Protein AF-0000000078832243 (afdb_homodimer)

Foldseek 3Di:
DDFQLLLLQLLVQCCVVPVQAQEEEEAVCDPPQNAPLNSGHQHDRYDYDPPDLLVQLVVLQVCQQVPHAYETEDNAVLRCVVNLVSVLCQLCVCVVVVNPGWRLYEYEHEEADQPLPWFRHHAHCLLVNLVRHREWEFFAAANQLSSQASNQSSNDRGYYYYYYHPNRRRPHGPDDQFLQDPDPVVSCVQAPADPDDCPVPHHRRRPGGDHHHDDAQDKDFPFFFAAEEEEEEYPCQVLLVVLQVVCVVVVHTYTYMYQRTLVPTNLVVVQVRCLRNLEYEYFDAHEDPSDSVVVNQVVCCVPPVVSHQDRYYYAYFHPDSIQHSDPVRNPNGGDDSVNSNVVSVCRSPDGD/DDFQLLLLQLLVQCCVVPVQAQAEEEAQCDPPQNAPLNSGHQHDRYDYDPPDLLVQLVVLQVCQQVPHAYETEDNAVLRCVVNLVSVLCQLCVCVVVVNPGWRLYEYEHEEADQPLPWFRHHAHCLLVNLVRHREWEFFAAANQLSSQASNQSSNDRGYYYYYYHPNRRRPHGPDDQFLQDPDPVVSCVQAPADPDDCPVPHHRRRPGGDHHHDDAQDKDFPFFFQAEEEEEEHPCQVLLVVLQVVCVVVVHTYTYMYQRTLVPTNLVVVQVRCLRNLEYEYFDAHEDPSDSVVVNLVVCCVPPVVSHQDRYYYAYFHPDSIQHSDPVRNPNGGDGSVNSNVVSVCRSPDGD

Structure (mmCIF, N/CA/C/O backbone):
data_AF-0000000078832243-model_v1
#
loop_
_entity.id
_entity.type
_entity.pdbx_description
1 polymer '2-oxoisovalerate dehydrogenase complex, E1 component, beta subunit'
#
loop_
_atom_site.group_PDB
_atom_site.id
_atom_site.type_symbol
_atom_site.label_atom_id
_atom_site.label_alt_id
_atom_site.label_comp_id
_atom_site.label_asym_id
_atom_site.label_entity_id
_atom_site.label_seq_id
_atom_site.pdbx_PDB_ins_code
_atom_site.Cartn_x
_atom_site.Cartn_y
_atom_site.Cartn_z
_atom_site.occupancy
_atom_site.B_iso_or_equiv
_atom_site.auth_seq_id
_atom_site.auth_comp_id
_atom_site.auth_asym_id
_atom_site.auth_atom_id
_atom_site.pdbx_PDB_model_num
ATOM 1 N N . MET A 1 1 ? -3.203 35.406 8.969 1 92.25 1 MET A N 1
ATOM 2 C CA . MET A 1 1 ? -3.088 34.031 9.414 1 92.25 1 MET A CA 1
ATOM 3 C C . MET A 1 1 ? -1.92 33.312 8.727 1 92.25 1 MET A C 1
ATOM 5 O O . MET A 1 1 ? -1.604 33.625 7.57 1 92.25 1 MET A O 1
ATOM 9 N N . ALA A 1 2 ? -1.323 32.5 9.477 1 95.25 2 ALA A N 1
ATOM 10 C CA . ALA A 1 2 ? -0.19 31.766 8.938 1 95.25 2 ALA A CA 1
ATOM 11 C C . ALA A 1 2 ? -0.637 30.812 7.824 1 95.25 2 ALA A C 1
ATOM 13 O O . ALA A 1 2 ? -1.732 30.25 7.887 1 95.25 2 ALA A O 1
ATOM 14 N N . ASN A 1 3 ? 0.161 30.703 6.789 1 96.19 3 ASN A N 1
ATOM 15 C CA . ASN A 1 3 ? -0.017 29.562 5.895 1 96.19 3 ASN A CA 1
ATOM 16 C C . ASN A 1 3 ? 0.632 28.297 6.457 1 96.19 3 ASN A C 1
ATOM 18 O O . ASN A 1 3 ? 1.236 28.328 7.531 1 96.19 3 ASN A O 1
ATOM 22 N N . MET A 1 4 ? 0.481 27.203 5.828 1 97.5 4 MET A N 1
ATOM 23 C CA . MET A 1 4 ? 0.929 25.938 6.391 1 97.5 4 MET A CA 1
ATOM 24 C C . MET A 1 4 ? 2.449 25.891 6.484 1 97.5 4 MET A C 1
ATOM 26 O O . MET A 1 4 ? 3 25.344 7.441 1 97.5 4 MET A O 1
ATOM 30 N N . ALA A 1 5 ? 3.176 26.422 5.473 1 97.44 5 ALA A N 1
ATOM 31 C CA . ALA A 1 5 ? 4.633 26.438 5.523 1 97.44 5 ALA A CA 1
ATOM 32 C C . ALA A 1 5 ? 5.125 27.234 6.73 1 97.44 5 ALA A C 1
ATOM 34 O O . ALA A 1 5 ? 6.051 26.812 7.426 1 97.44 5 ALA A O 1
ATOM 35 N N . GLN A 1 6 ? 4.492 28.344 6.934 1 96.5 6 GLN A N 1
ATOM 36 C CA . GLN A 1 6 ? 4.832 29.172 8.094 1 96.5 6 GLN A CA 1
ATOM 37 C C . GLN A 1 6 ? 4.527 28.438 9.391 1 96.5 6 GLN A C 1
ATOM 39 O O . GLN A 1 6 ? 5.305 28.5 10.352 1 96.5 6 GLN A O 1
ATOM 44 N N . ALA A 1 7 ? 3.381 27.766 9.453 1 97.56 7 ALA A N 1
ATOM 45 C CA . ALA A 1 7 ? 2.99 27.016 10.633 1 97.56 7 ALA A CA 1
ATOM 46 C C . ALA A 1 7 ? 4.016 25.922 10.953 1 97.56 7 ALA A C 1
ATOM 48 O O . ALA A 1 7 ? 4.387 25.734 12.109 1 97.56 7 ALA A O 1
ATOM 49 N N . ILE A 1 8 ? 4.449 25.219 9.961 1 98.31 8 ILE A N 1
ATOM 50 C CA . ILE A 1 8 ? 5.461 24.172 10.109 1 98.31 8 ILE A CA 1
ATOM 51 C C . ILE A 1 8 ? 6.758 24.781 10.641 1 98.31 8 ILE A C 1
ATOM 53 O O . ILE A 1 8 ? 7.359 24.266 11.578 1 98.31 8 ILE A O 1
ATOM 57 N N . ARG A 1 9 ? 7.141 25.891 10.062 1 97.44 9 ARG A N 1
ATOM 58 C CA . ARG A 1 9 ? 8.352 26.594 10.484 1 97.44 9 ARG A CA 1
ATOM 59 C C . ARG A 1 9 ? 8.266 27 11.945 1 97.44 9 ARG A C 1
ATOM 61 O O . ARG A 1 9 ? 9.219 26.812 12.711 1 97.44 9 ARG A O 1
ATOM 68 N N . MET A 1 10 ? 7.188 27.562 12.281 1 97.19 10 MET A N 1
ATOM 69 C CA . MET A 1 10 ? 6.988 27.984 13.664 1 97.19 10 MET A CA 1
ATOM 70 C C . MET A 1 10 ? 6.996 26.797 14.609 1 97.19 10 MET A C 1
ATOM 72 O O . MET A 1 10 ? 7.527 26.891 15.719 1 97.19 10 MET A O 1
ATOM 76 N N . ALA A 1 11 ? 6.395 25.688 14.234 1 98.06 11 ALA A N 1
ATOM 77 C CA . ALA A 1 11 ? 6.41 24.484 15.055 1 98.06 11 ALA A CA 1
ATOM 78 C C . ALA A 1 11 ? 7.832 23.969 15.25 1 98.06 11 ALA A C 1
ATOM 80 O O . ALA A 1 11 ? 8.203 23.562 16.359 1 98.06 11 ALA A O 1
ATOM 81 N N . LEU A 1 12 ? 8.594 23.938 14.203 1 98.12 12 LEU A N 1
ATOM 82 C CA . LEU A 1 12 ? 9.984 23.484 14.281 1 98.12 12 LEU A CA 1
ATOM 83 C C . LEU A 1 12 ? 10.797 24.406 15.188 1 98.12 12 LEU A C 1
ATOM 85 O O . LEU A 1 12 ? 11.641 23.938 15.953 1 98.12 12 LEU A O 1
ATOM 89 N N . HIS A 1 13 ? 10.562 25.719 15.07 1 97.31 13 HIS A N 1
ATOM 90 C CA . HIS A 1 13 ? 11.227 26.656 15.969 1 97.31 13 HIS A CA 1
ATOM 91 C C . HIS A 1 13 ? 10.898 26.359 17.422 1 97.31 13 HIS A C 1
ATOM 93 O O . HIS A 1 13 ? 11.789 26.312 18.266 1 97.31 13 HIS A O 1
ATOM 99 N N . TYR A 1 14 ? 9.617 26.203 17.625 1 97.19 14 TYR A N 1
ATOM 100 C CA . TYR A 1 14 ? 9.211 25.828 18.969 1 97.19 14 TYR A CA 1
ATOM 101 C C . TYR A 1 14 ? 9.93 24.562 19.438 1 97.19 14 TYR A C 1
ATOM 103 O O . TYR A 1 14 ? 10.383 24.484 20.578 1 97.19 14 TYR A O 1
ATOM 111 N N . ALA A 1 15 ? 10.031 23.594 18.625 1 97.44 15 ALA A N 1
ATOM 112 C CA . ALA A 1 15 ? 10.625 22.312 18.953 1 97.44 15 ALA A CA 1
ATOM 113 C C . ALA A 1 15 ? 12.109 22.453 19.281 1 97.44 15 ALA A C 1
ATOM 115 O O . ALA A 1 15 ? 12.617 21.828 20.203 1 97.44 15 ALA A O 1
ATOM 116 N N . GLU A 1 16 ? 12.852 23.234 18.453 1 96.12 16 GLU A N 1
ATOM 117 C CA . GLU A 1 16 ? 14.266 23.453 18.75 1 96.12 16 GLU A CA 1
ATOM 118 C C . GLU A 1 16 ? 14.453 24.109 20.109 1 96.12 16 GLU A C 1
ATOM 120 O O . GLU A 1 16 ? 15.406 23.797 20.828 1 96.12 16 GLU A O 1
ATOM 125 N N . GLU A 1 17 ? 13.508 24.938 20.422 1 96.12 17 GLU A N 1
ATOM 126 C CA . GLU A 1 17 ? 13.648 25.719 21.656 1 96.12 17 GLU A CA 1
ATOM 127 C C . GLU A 1 17 ? 13.172 24.938 22.875 1 96.12 17 GLU A C 1
ATOM 129 O O . GLU A 1 17 ? 13.719 25.094 23.969 1 96.12 17 GLU A O 1
ATOM 134 N N . HIS A 1 18 ? 12.219 24.125 22.656 1 96.31 18 HIS A N 1
ATOM 135 C CA . HIS A 1 18 ? 11.531 23.656 23.859 1 96.31 18 HIS A CA 1
ATOM 136 C C . HIS A 1 18 ? 11.477 22.125 23.891 1 96.31 18 HIS A C 1
ATOM 138 O O . HIS A 1 18 ? 11.18 21.531 24.922 1 96.31 18 HIS A O 1
ATOM 144 N N . LEU A 1 19 ? 11.734 21.484 22.797 1 96.62 19 LEU A N 1
ATOM 145 C CA . LEU A 1 19 ? 11.461 20.047 22.766 1 96.62 19 LEU A CA 1
ATOM 146 C C . LEU A 1 19 ? 12.734 19.266 22.469 1 96.62 19 LEU A C 1
ATOM 148 O O . LEU A 1 19 ? 12.68 18.047 22.234 1 96.62 19 LEU A O 1
ATOM 152 N N . GLY A 1 20 ? 13.789 19.938 22.406 1 96.44 20 GLY A N 1
ATOM 153 C CA . GLY A 1 20 ? 15.07 19.25 22.328 1 96.44 20 GLY A CA 1
ATOM 154 C C . GLY A 1 20 ? 15.438 18.812 20.922 1 96.44 20 GLY A C 1
ATOM 155 O O . GLY A 1 20 ? 16.297 17.953 20.734 1 96.44 20 GLY A O 1
ATOM 156 N N . VAL A 1 21 ? 14.773 19.328 19.906 1 97.69 21 VAL A N 1
ATOM 157 C CA . VAL A 1 21 ? 15.148 19.031 18.531 1 97.69 21 VAL A CA 1
ATOM 158 C C . VAL A 1 21 ? 16.562 19.531 18.25 1 97.69 21 VAL A C 1
ATOM 160 O O . VAL A 1 21 ? 16.859 20.719 18.453 1 97.69 21 VAL A O 1
ATOM 163 N N . THR A 1 22 ? 17.391 18.625 17.719 1 95.06 22 THR A N 1
ATOM 164 C CA . THR A 1 22 ? 18.828 18.922 17.625 1 95.06 22 THR A CA 1
ATOM 165 C C . THR A 1 22 ? 19.234 19.156 16.188 1 95.06 22 THR A C 1
ATOM 167 O O . THR A 1 22 ? 20.203 19.891 15.922 1 95.06 22 THR A O 1
ATOM 170 N N . ASP A 1 23 ? 18.609 18.469 15.297 1 97.88 23 ASP A N 1
ATOM 171 C CA . ASP A 1 23 ? 18.984 18.484 13.891 1 97.88 23 ASP A CA 1
ATOM 172 C C . ASP A 1 23 ? 17.75 18.562 12.992 1 97.88 23 ASP A C 1
ATOM 174 O O . ASP A 1 23 ? 16.812 17.781 13.156 1 97.88 23 ASP A O 1
ATOM 178 N N . ILE A 1 24 ? 17.781 19.484 12.195 1 98.56 24 ILE A N 1
ATOM 179 C CA . ILE A 1 24 ? 16.812 19.609 11.109 1 98.56 24 ILE A CA 1
ATOM 180 C C . ILE A 1 24 ? 17.547 19.609 9.766 1 98.56 24 ILE A C 1
ATOM 182 O O . ILE A 1 24 ? 18.328 20.531 9.484 1 98.56 24 ILE A O 1
ATOM 186 N N . PHE A 1 25 ? 17.281 18.516 8.938 1 98.31 25 PHE A N 1
ATOM 187 C CA . PHE A 1 25 ? 18.188 18.438 7.809 1 98.31 25 PHE A CA 1
ATOM 188 C C . PHE A 1 25 ? 17.531 17.75 6.621 1 98.31 25 PHE A C 1
ATOM 190 O O . PHE A 1 25 ? 16.484 17.109 6.77 1 98.31 25 PHE A O 1
ATOM 197 N N . GLY A 1 26 ? 18.047 17.812 5.488 1 97.19 26 GLY A N 1
ATOM 198 C CA . GLY A 1 26 ? 17.641 17.297 4.191 1 97.19 26 GLY A CA 1
ATOM 199 C C . GLY A 1 26 ? 18.234 18.078 3.027 1 97.19 26 GLY A C 1
ATOM 200 O O . GLY A 1 26 ? 19.156 18.859 3.207 1 97.19 26 GLY A O 1
ATOM 201 N N . GLU A 1 27 ? 17.734 17.828 1.873 1 94.81 27 GLU A N 1
ATOM 202 C CA . GLU A 1 27 ? 18.219 18.516 0.684 1 94.81 27 GLU A CA 1
ATOM 203 C C . GLU A 1 27 ? 17.734 19.969 0.648 1 94.81 27 GLU A C 1
ATOM 205 O O . GLU A 1 27 ? 16.531 20.219 0.543 1 94.81 27 GLU A O 1
ATOM 210 N N . ASP A 1 28 ? 18.641 20.875 0.738 1 94.31 28 ASP A N 1
ATOM 211 C CA . ASP A 1 28 ? 18.391 22.312 0.692 1 94.31 28 ASP A CA 1
ATOM 212 C C . ASP A 1 28 ? 17.578 22.75 1.908 1 94.31 28 ASP A C 1
ATOM 214 O O . ASP A 1 28 ? 16.812 23.719 1.828 1 94.31 28 ASP A O 1
ATOM 218 N N . VAL A 1 29 ? 17.781 22.062 2.979 1 96.06 29 VAL A N 1
ATOM 219 C CA . VAL A 1 29 ? 17.016 22.344 4.188 1 96.06 29 VAL A CA 1
ATOM 220 C C . VAL A 1 29 ? 17.703 23.453 4.984 1 96.06 29 VAL A C 1
ATOM 222 O O . VAL A 1 29 ? 17.031 24.281 5.613 1 96.06 29 VAL A O 1
ATOM 225 N N . GLY A 1 30 ? 18.922 23.469 4.965 1 93.62 30 GLY A N 1
ATOM 226 C CA . GLY A 1 30 ? 19.703 24.484 5.656 1 93.62 30 GLY A CA 1
ATOM 227 C C . GLY A 1 30 ? 19.766 25.797 4.891 1 93.62 30 GLY A C 1
ATOM 228 O O . GLY A 1 30 ? 19.125 25.953 3.855 1 93.62 30 GLY A O 1
ATOM 229 N N . ALA A 1 31 ? 20.469 26.75 5.477 1 89.69 31 ALA A N 1
ATOM 230 C CA . ALA A 1 31 ? 20.719 28.031 4.816 1 89.69 31 ALA A CA 1
ATOM 231 C C . ALA A 1 31 ? 21.469 27.828 3.502 1 89.69 31 ALA A C 1
ATOM 233 O O . ALA A 1 31 ? 22.281 26.922 3.379 1 89.69 31 ALA A O 1
ATOM 234 N N . PRO A 1 32 ? 21.141 28.609 2.461 1 88.56 32 PRO A N 1
ATOM 235 C CA . PRO A 1 32 ? 20.344 29.844 2.549 1 88.56 32 PRO A CA 1
ATOM 236 C C . PRO A 1 32 ? 18.859 29.609 2.24 1 88.56 32 PRO A C 1
ATOM 238 O O . PRO A 1 32 ? 18.031 30.484 2.502 1 88.56 32 PRO A O 1
ATOM 241 N N . LEU A 1 33 ? 18.484 28.516 1.718 1 88.94 33 LEU A N 1
ATOM 242 C CA . LEU A 1 33 ? 17.125 28.344 1.197 1 88.94 33 LEU A CA 1
ATOM 243 C C . LEU A 1 33 ? 16.141 28.047 2.324 1 88.94 33 LEU A C 1
ATOM 245 O O . LEU A 1 33 ? 15.102 28.703 2.43 1 88.94 33 LEU A O 1
ATOM 249 N N . GLY A 1 34 ? 16.547 27.078 3.193 1 93.62 34 GLY A N 1
ATOM 250 C CA . GLY A 1 34 ? 15.633 26.719 4.266 1 93.62 34 GLY A CA 1
ATOM 251 C C . GLY A 1 34 ? 14.5 25.812 3.803 1 93.62 34 GLY A C 1
ATOM 252 O O . GLY A 1 34 ? 13.352 25.984 4.215 1 93.62 34 GLY A O 1
ATOM 253 N N . GLY A 1 35 ? 14.812 24.922 2.787 1 92.5 35 GLY A N 1
ATOM 254 C CA . GLY A 1 35 ? 13.82 24.031 2.223 1 92.5 35 GLY A CA 1
ATOM 255 C C . GLY A 1 35 ? 13.172 24.562 0.96 1 92.5 35 GLY A C 1
ATOM 256 O O . GLY A 1 35 ? 12.969 25.781 0.831 1 92.5 35 GLY A O 1
ATOM 257 N N . VAL A 1 36 ? 12.75 23.719 0.135 1 90 36 VAL A N 1
ATOM 258 C CA . VAL A 1 36 ? 12.195 24.109 -1.158 1 90 36 VAL A CA 1
ATOM 259 C C . VAL A 1 36 ? 10.914 24.922 -0.952 1 90 36 VAL A C 1
ATOM 261 O O . VAL A 1 36 ? 10.609 25.828 -1.724 1 90 36 VAL A O 1
ATOM 264 N N . PHE A 1 37 ? 10.258 24.641 0.113 1 92.88 37 PHE A N 1
ATOM 265 C CA . PHE A 1 37 ? 9.031 25.375 0.412 1 92.88 37 PHE A CA 1
ATOM 266 C C . PHE A 1 37 ? 9.242 26.328 1.582 1 92.88 37 PHE A C 1
ATOM 268 O O . PHE A 1 37 ? 8.273 26.828 2.158 1 92.88 37 PHE A O 1
ATOM 275 N N . THR A 1 38 ? 10.469 26.453 1.997 1 94.19 38 THR A N 1
ATOM 276 C CA . THR A 1 38 ? 10.93 27.438 2.979 1 94.19 38 THR A CA 1
ATOM 277 C C . THR A 1 38 ? 10.367 27.125 4.359 1 94.19 38 THR A C 1
ATOM 279 O O . THR A 1 38 ? 10.164 28.031 5.176 1 94.19 38 THR A O 1
ATOM 282 N N . CYS A 1 39 ? 10.062 25.875 4.621 1 96.94 39 CYS A N 1
ATOM 283 C CA . CYS A 1 39 ? 9.484 25.438 5.887 1 96.94 39 CYS A CA 1
ATOM 284 C C . CYS A 1 39 ? 10.531 25.453 7 1 96.94 39 CYS A C 1
ATOM 286 O O . CYS A 1 39 ? 10.188 25.359 8.18 1 96.94 39 CYS A O 1
ATOM 288 N N . THR A 1 40 ? 11.797 25.625 6.66 1 97 40 THR A N 1
ATOM 289 C CA . THR A 1 40 ? 12.844 25.531 7.676 1 97 40 THR A CA 1
ATOM 290 C C . THR A 1 40 ? 13.703 26.781 7.688 1 97 40 THR A C 1
ATOM 292 O O . THR A 1 40 ? 14.75 26.812 8.336 1 97 40 THR A O 1
ATOM 295 N N . GLN A 1 41 ? 13.281 27.75 6.969 1 94.81 41 GLN A N 1
ATOM 296 C CA . GLN A 1 41 ? 14.078 28.969 6.852 1 94.81 41 GLN A CA 1
ATOM 297 C C . GLN A 1 41 ? 14.273 29.625 8.211 1 94.81 41 GLN A C 1
ATOM 299 O O . GLN A 1 41 ? 13.312 29.797 8.969 1 94.81 41 GLN A O 1
ATOM 304 N N . GLY A 1 42 ? 15.523 30 8.492 1 94.06 42 GLY A N 1
ATOM 305 C CA . GLY A 1 42 ? 15.812 30.812 9.664 1 94.06 42 GLY A CA 1
ATOM 306 C C . GLY A 1 42 ? 16.016 29.984 10.922 1 94.06 42 GLY A C 1
ATOM 307 O O . GLY A 1 42 ? 16.375 30.516 11.977 1 94.06 42 GLY A O 1
ATOM 308 N N . LEU A 1 43 ? 15.828 28.703 10.891 1 96.31 43 LEU A N 1
ATOM 309 C CA . LEU A 1 43 ? 15.984 27.828 12.062 1 96.31 43 LEU A CA 1
ATOM 310 C C . LEU A 1 43 ? 17.453 27.625 12.398 1 96.31 43 LEU A C 1
ATOM 312 O O . LEU A 1 43 ? 18.312 27.641 11.508 1 96.31 43 LEU A O 1
ATOM 316 N N . LYS A 1 44 ? 17.734 27.344 13.633 1 93.94 44 LYS A N 1
ATOM 317 C CA . LYS A 1 44 ? 19.078 27.375 14.172 1 93.94 44 LYS A CA 1
ATOM 318 C C . LYS A 1 44 ? 19.797 26.047 13.922 1 93.94 44 LYS A C 1
ATOM 320 O O . LYS A 1 44 ? 21.016 26.016 13.695 1 93.94 44 LYS A O 1
ATOM 325 N N . THR A 1 45 ? 19.094 25 13.922 1 95.69 45 THR A N 1
ATOM 326 C CA . THR A 1 45 ? 19.719 23.672 13.938 1 95.69 45 THR A CA 1
ATOM 327 C C . THR A 1 45 ? 19.625 23.016 12.562 1 95.69 45 THR A C 1
ATOM 329 O O . THR A 1 45 ? 19.656 21.797 12.453 1 95.69 45 THR A O 1
ATOM 332 N N . THR A 1 46 ? 19.469 23.828 11.523 1 97.19 46 THR A N 1
ATOM 333 C CA . THR A 1 46 ? 19.281 23.281 10.188 1 97.19 46 THR A CA 1
ATOM 334 C C . THR A 1 46 ? 20.625 23.078 9.484 1 97.19 46 THR A C 1
ATOM 336 O O . THR A 1 46 ? 21.578 23.828 9.727 1 97.19 46 THR A O 1
ATOM 339 N N . TRP A 1 47 ? 20.75 22.094 8.664 1 96.88 47 TRP A N 1
ATOM 340 C CA . TRP A 1 47 ? 21.906 21.906 7.793 1 96.88 47 TRP A CA 1
ATOM 341 C C . TRP A 1 47 ? 21.516 21.109 6.543 1 96.88 47 TRP A C 1
ATOM 343 O O . TRP A 1 47 ? 20.453 20.516 6.484 1 96.88 47 TRP A O 1
ATOM 353 N N . ASN A 1 48 ? 22.344 21.172 5.469 1 96.56 48 ASN A N 1
ATOM 354 C CA . ASN A 1 48 ? 22.094 20.531 4.18 1 96.56 48 ASN A CA 1
ATOM 355 C C . ASN A 1 48 ? 22.734 19.141 4.109 1 96.56 48 ASN A C 1
ATOM 357 O O . ASN A 1 48 ? 23.875 18.953 4.531 1 96.56 48 ASN A O 1
ATOM 361 N N . SER A 1 49 ? 21.906 18.266 3.672 1 93.94 49 SER A N 1
ATOM 362 C CA . SER A 1 49 ? 22.438 16.938 3.35 1 93.94 49 SER A CA 1
ATOM 363 C C . SER A 1 49 ? 22.875 16.859 1.893 1 93.94 49 SER A C 1
ATOM 365 O O . SER A 1 49 ? 22.547 17.734 1.089 1 93.94 49 SER A O 1
ATOM 367 N N . PRO A 1 50 ? 23.703 15.82 1.551 1 89.88 50 PRO A N 1
ATOM 368 C CA . PRO A 1 50 ? 23.828 15.492 0.129 1 89.88 50 PRO A CA 1
ATOM 369 C C . PRO A 1 50 ? 22.516 15.023 -0.485 1 89.88 50 PRO A C 1
ATOM 371 O O . PRO A 1 50 ? 21.547 14.781 0.237 1 89.88 50 PRO A O 1
ATOM 374 N N . LEU A 1 51 ? 22.5 14.969 -1.823 1 84.5 51 LEU A N 1
ATOM 375 C CA . LEU A 1 51 ? 21.344 14.453 -2.535 1 84.5 51 LEU A CA 1
ATOM 376 C C . LEU A 1 51 ? 21.266 12.938 -2.428 1 84.5 51 LEU A C 1
ATOM 378 O O . LEU A 1 51 ? 21.609 12.227 -3.379 1 84.5 51 LEU A O 1
ATOM 382 N N . ASP A 1 52 ? 20.891 12.438 -1.293 1 88.94 52 ASP A N 1
ATOM 383 C CA . ASP A 1 52 ? 20.859 11.016 -0.963 1 88.94 52 ASP A CA 1
ATOM 384 C C . ASP A 1 52 ? 19.797 10.734 0.11 1 88.94 52 ASP A C 1
ATOM 386 O O . ASP A 1 52 ? 20.094 10.789 1.306 1 88.94 52 ASP A O 1
ATOM 390 N N . GLU A 1 53 ? 18.656 10.352 -0.34 1 91.38 53 GLU A N 1
ATOM 391 C CA . GLU A 1 53 ? 17.547 10.133 0.577 1 91.38 53 GLU A CA 1
ATOM 392 C C . GLU A 1 53 ? 17.844 8.992 1.545 1 91.38 53 GLU A C 1
ATOM 394 O O . GLU A 1 53 ? 17.438 9.039 2.707 1 91.38 53 GLU A O 1
ATOM 399 N N . ARG A 1 54 ? 18.484 7.957 1.069 1 91.06 54 ARG A N 1
ATOM 400 C CA . ARG A 1 54 ? 18.859 6.855 1.946 1 91.06 54 ARG A CA 1
ATOM 401 C C . ARG A 1 54 ? 19.781 7.336 3.062 1 91.06 54 ARG A C 1
ATOM 403 O O . ARG A 1 54 ? 19.609 6.953 4.223 1 91.06 54 ARG A O 1
ATOM 410 N N . GLY A 1 55 ? 20.734 8.172 2.662 1 93.62 55 GLY A N 1
ATOM 411 C CA . GLY A 1 55 ? 21.625 8.758 3.654 1 93.62 55 GLY A CA 1
ATOM 412 C C . GLY A 1 55 ? 20.891 9.625 4.664 1 93.62 55 GLY A C 1
ATOM 413 O O . GLY A 1 55 ? 21.234 9.633 5.848 1 93.62 55 GLY A O 1
ATOM 414 N N . ILE A 1 56 ? 19.938 10.328 4.207 1 96.19 56 ILE A N 1
ATOM 415 C CA . ILE A 1 56 ? 19.156 11.203 5.078 1 96.19 56 ILE A CA 1
ATOM 416 C C . ILE A 1 56 ? 18.438 10.375 6.141 1 96.19 56 ILE A C 1
ATOM 418 O O . ILE A 1 56 ? 18.547 10.664 7.336 1 96.19 56 ILE A O 1
ATOM 422 N N . ILE A 1 57 ? 17.734 9.32 5.707 1 96.19 57 ILE A N 1
ATOM 423 C CA . ILE A 1 57 ? 16.984 8.484 6.641 1 96.19 57 ILE A CA 1
ATOM 424 C C . ILE A 1 57 ? 17.969 7.758 7.57 1 96.19 57 ILE A C 1
ATOM 426 O O . ILE A 1 57 ? 17.734 7.688 8.781 1 96.19 57 ILE A O 1
ATOM 430 N N . GLY A 1 58 ? 19.031 7.246 7 1 95.81 58 GLY A N 1
ATOM 431 C CA . GLY A 1 58 ? 20.031 6.602 7.824 1 95.81 58 GLY A CA 1
ATOM 432 C C . GLY A 1 58 ? 20.609 7.52 8.891 1 95.81 58 GLY A C 1
ATOM 433 O O . GLY A 1 58 ? 20.781 7.117 10.039 1 95.81 58 GLY A O 1
ATOM 434 N N . ALA A 1 59 ? 20.969 8.688 8.484 1 97 59 ALA A N 1
ATOM 435 C CA . ALA A 1 59 ? 21.5 9.664 9.43 1 97 59 ALA A CA 1
ATOM 436 C C . ALA A 1 59 ? 20.484 9.969 10.531 1 97 59 ALA A C 1
ATOM 438 O O . ALA A 1 59 ? 20.844 10.055 11.703 1 97 59 ALA A O 1
ATOM 439 N N . ALA A 1 60 ? 19.25 10.148 10.156 1 97.88 60 ALA A N 1
ATOM 440 C CA . ALA A 1 60 ? 18.203 10.422 11.141 1 97.88 60 ALA A CA 1
ATOM 441 C C . ALA A 1 60 ? 18.125 9.297 12.172 1 97.88 60 ALA A C 1
ATOM 443 O O . ALA A 1 60 ? 18.031 9.547 13.375 1 97.88 60 ALA A O 1
ATOM 444 N N . MET A 1 61 ? 18.125 8.086 11.695 1 96.56 61 MET A N 1
ATOM 445 C CA . MET A 1 61 ? 18.094 6.93 12.586 1 96.56 61 MET A CA 1
ATOM 446 C C . MET A 1 61 ? 19.297 6.93 13.523 1 96.56 61 MET A C 1
ATOM 448 O O . MET A 1 61 ? 19.141 6.73 14.734 1 96.56 61 MET A O 1
ATOM 452 N N . GLY A 1 62 ? 20.453 7.133 12.953 1 96.19 62 GLY A N 1
ATOM 453 C CA . GLY A 1 62 ? 21.672 7.168 13.758 1 96.19 62 GLY A CA 1
ATOM 454 C C . GLY A 1 62 ? 21.625 8.234 14.844 1 96.19 62 GLY A C 1
ATOM 455 O O . GLY A 1 62 ? 22 7.973 15.992 1 96.19 62 GLY A O 1
ATOM 456 N N . ILE A 1 63 ? 21.25 9.438 14.484 1 97.19 63 ILE A N 1
ATOM 457 C CA . ILE A 1 63 ? 21.156 10.547 15.43 1 97.19 63 ILE A CA 1
ATOM 458 C C . ILE A 1 63 ? 20.172 10.195 16.547 1 97.19 63 ILE A C 1
ATOM 460 O O . ILE A 1 63 ? 20.453 10.414 17.719 1 97.19 63 ILE A O 1
ATOM 464 N N . ALA A 1 64 ? 19.016 9.672 16.188 1 96.62 64 ALA A N 1
ATOM 465 C CA . ALA A 1 64 ? 18.016 9.281 17.172 1 96.62 64 ALA A CA 1
ATOM 466 C C . ALA A 1 64 ? 18.562 8.227 18.125 1 96.62 64 ALA A C 1
ATOM 468 O O . ALA A 1 64 ? 18.375 8.32 19.344 1 96.62 64 ALA A O 1
ATOM 469 N N . MET A 1 65 ? 19.188 7.285 17.594 1 93.94 65 MET A N 1
ATOM 470 C CA . MET A 1 65 ? 19.75 6.207 18.406 1 93.94 65 MET A CA 1
ATOM 471 C C . MET A 1 65 ? 20.812 6.742 19.359 1 93.94 65 MET A C 1
ATOM 473 O O . MET A 1 65 ? 21.016 6.195 20.438 1 93.94 65 MET A O 1
ATOM 477 N N . ALA A 1 66 ? 21.438 7.746 18.922 1 94.75 66 ALA A N 1
ATOM 478 C CA . ALA A 1 66 ? 22.484 8.344 19.734 1 94.75 66 ALA A CA 1
ATOM 479 C C . ALA A 1 66 ? 21.891 9.289 20.781 1 94.75 66 ALA A C 1
ATOM 481 O O . ALA A 1 66 ? 22.641 9.938 21.531 1 94.75 66 ALA A O 1
ATOM 482 N N . GLY A 1 67 ? 20.578 9.438 20.828 1 93.88 67 GLY A N 1
ATOM 483 C CA . GLY A 1 67 ? 19.938 10.195 21.891 1 93.88 67 GLY A CA 1
ATOM 484 C C . GLY A 1 67 ? 19.391 11.531 21.422 1 93.88 67 GLY A C 1
ATOM 485 O O . GLY A 1 67 ? 18.781 12.266 22.203 1 93.88 67 GLY A O 1
ATOM 486 N N . GLY A 1 68 ? 19.641 11.859 20.125 1 96.5 68 GLY A N 1
ATOM 487 C CA . GLY A 1 68 ? 19.109 13.102 19.578 1 96.5 68 GLY A CA 1
ATOM 488 C C . GLY A 1 68 ? 17.656 12.984 19.141 1 96.5 68 GLY A C 1
ATOM 489 O O . GLY A 1 68 ? 17.062 11.906 19.203 1 96.5 68 GLY A O 1
ATOM 490 N N . ARG A 1 69 ? 17.125 14.102 18.75 1 97.88 69 ARG A N 1
ATOM 491 C CA . ARG A 1 69 ? 15.773 14.18 18.203 1 97.88 69 ARG A CA 1
ATOM 492 C C . ARG A 1 69 ? 15.766 14.898 16.859 1 97.88 69 ARG A C 1
ATOM 494 O O . ARG A 1 69 ? 15.43 16.078 16.781 1 97.88 69 ARG A O 1
ATOM 501 N N . PRO A 1 70 ? 16.062 14.156 15.828 1 98.44 70 PRO A N 1
ATOM 502 C CA . PRO A 1 70 ? 16.188 14.766 14.508 1 98.44 70 PRO A CA 1
ATOM 503 C C . PRO A 1 70 ? 14.844 14.93 13.805 1 98.44 70 PRO A C 1
ATOM 505 O O . PRO A 1 70 ? 13.906 14.188 14.078 1 98.44 70 PRO A O 1
ATOM 508 N N . VAL A 1 71 ? 14.812 15.906 12.992 1 98.75 71 VAL A N 1
ATOM 509 C CA . VAL A 1 71 ? 13.766 16.094 12 1 98.75 71 VAL A CA 1
ATOM 510 C C . VAL A 1 71 ? 14.375 16.078 10.602 1 98.75 71 VAL A C 1
ATOM 512 O O . VAL A 1 71 ? 15.055 17.031 10.211 1 98.75 71 VAL A O 1
ATOM 515 N N . ALA A 1 72 ? 14.117 15.016 9.891 1 98.25 72 ALA A N 1
ATOM 516 C CA . ALA A 1 72 ? 14.641 14.883 8.531 1 98.25 72 ALA A CA 1
ATOM 517 C C . ALA A 1 72 ? 13.578 15.25 7.496 1 98.25 72 ALA A C 1
ATOM 519 O O . ALA A 1 72 ? 12.391 14.984 7.695 1 98.25 72 ALA A O 1
ATOM 520 N N . GLU A 1 73 ? 14.023 15.859 6.449 1 97.12 73 GLU A N 1
ATOM 521 C CA . GLU A 1 73 ? 13.125 16.203 5.352 1 97.12 73 GLU A CA 1
ATOM 522 C C . GLU A 1 73 ? 13.547 15.523 4.055 1 97.12 73 GLU A C 1
ATOM 524 O O . GLU A 1 73 ? 14.711 15.609 3.646 1 97.12 73 GLU A O 1
ATOM 529 N N . ILE A 1 74 ? 12.625 14.766 3.479 1 94.56 74 ILE A N 1
ATOM 530 C CA . ILE A 1 74 ? 12.758 14.336 2.09 1 94.56 74 ILE A CA 1
ATOM 531 C C . ILE A 1 74 ? 12.086 15.352 1.17 1 94.56 74 ILE A C 1
ATOM 533 O O . ILE A 1 74 ? 10.898 15.641 1.323 1 94.56 74 ILE A O 1
ATOM 537 N N . GLN A 1 75 ? 12.797 15.875 0.219 1 90.5 75 GLN A N 1
ATOM 538 C CA . GLN A 1 75 ? 12.406 17.062 -0.53 1 90.5 75 GLN A CA 1
ATOM 539 C C . GLN A 1 75 ? 11.078 16.859 -1.241 1 90.5 75 GLN A C 1
ATOM 541 O O . GLN A 1 75 ? 10.242 17.766 -1.295 1 90.5 75 GLN A O 1
ATOM 546 N N . PHE A 1 76 ? 10.938 15.688 -1.852 1 86.88 76 PHE A N 1
ATOM 547 C CA . PHE A 1 76 ? 9.68 15.25 -2.447 1 86.88 76 PHE A CA 1
ATOM 548 C C . PHE A 1 76 ? 9.43 13.773 -2.17 1 86.88 76 PHE A C 1
ATOM 550 O O . PHE A 1 76 ? 10.359 12.961 -2.227 1 86.88 76 PHE A O 1
ATOM 557 N N . CYS A 1 77 ? 8.188 13.516 -1.91 1 82.25 77 CYS A N 1
ATOM 558 C CA . CYS A 1 77 ? 7.871 12.148 -1.514 1 82.25 77 CYS A CA 1
ATOM 559 C C . CYS A 1 77 ? 8.258 11.156 -2.605 1 82.25 77 CYS A C 1
ATOM 561 O O . CYS A 1 77 ? 8.477 9.977 -2.332 1 82.25 77 CYS A O 1
ATOM 563 N N . ASP A 1 78 ? 8.375 11.594 -3.803 1 75.69 78 ASP A N 1
ATOM 564 C CA . ASP A 1 78 ? 8.75 10.742 -4.93 1 75.69 78 ASP A CA 1
ATOM 565 C C . ASP A 1 78 ? 10.109 10.086 -4.691 1 75.69 78 ASP A C 1
ATOM 567 O O . ASP A 1 78 ? 10.383 9 -5.219 1 75.69 78 ASP A O 1
ATOM 571 N N . TYR A 1 79 ? 10.867 10.727 -3.822 1 75.5 79 TYR A N 1
ATOM 572 C CA . TYR A 1 79 ? 12.234 10.258 -3.607 1 75.5 79 TYR A CA 1
ATOM 573 C C . TYR A 1 79 ? 12.305 9.328 -2.396 1 75.5 79 TYR A C 1
ATOM 575 O O . TYR A 1 79 ? 13.328 8.695 -2.15 1 75.5 79 TYR A O 1
ATOM 583 N N . VAL A 1 80 ? 11.211 9.219 -1.712 1 80.25 80 VAL A N 1
ATOM 584 C CA . VAL A 1 80 ? 11.203 8.422 -0.493 1 80.25 80 VAL A CA 1
ATOM 585 C C . VAL A 1 80 ? 11.094 6.941 -0.849 1 80.25 80 VAL A C 1
ATOM 587 O O . VAL A 1 80 ? 11.461 6.074 -0.053 1 80.25 80 VAL A O 1
ATOM 590 N N . TYR A 1 81 ? 10.695 6.668 -1.995 1 79 81 TYR A N 1
ATOM 591 C CA . TYR A 1 81 ? 10.414 5.305 -2.426 1 79 81 TYR A CA 1
ATOM 592 C C . TYR A 1 81 ? 11.695 4.469 -2.451 1 79 81 TYR A C 1
ATOM 594 O O . TYR A 1 81 ? 11.641 3.24 -2.363 1 79 81 TYR A O 1
ATOM 602 N N . ASN A 1 82 ? 12.82 5.148 -2.477 1 79.12 82 ASN A N 1
ATOM 603 C CA . ASN A 1 82 ? 14.07 4.398 -2.479 1 79.12 82 ASN A CA 1
ATOM 604 C C . ASN A 1 82 ? 14.562 4.133 -1.061 1 79.12 82 ASN A C 1
ATOM 606 O O . ASN A 1 82 ? 15.664 3.604 -0.873 1 79.12 82 ASN A O 1
ATOM 610 N N . THR A 1 83 ? 13.727 4.551 -0.067 1 86.25 83 THR A N 1
ATOM 611 C CA . THR A 1 83 ? 14.164 4.402 1.317 1 86.25 83 THR A CA 1
ATOM 612 C C . THR A 1 83 ? 13.219 3.479 2.086 1 86.25 83 THR A C 1
ATOM 614 O O . THR A 1 83 ? 13.312 3.375 3.311 1 86.25 83 THR A O 1
ATOM 617 N N . ILE A 1 84 ? 12.359 2.789 1.458 1 86.81 84 ILE A N 1
ATOM 618 C CA . ILE A 1 84 ? 11.289 2.053 2.121 1 86.81 84 ILE A CA 1
ATOM 619 C C . ILE A 1 84 ? 11.883 0.971 3.02 1 86.81 84 ILE A C 1
ATOM 621 O O . ILE A 1 84 ? 11.367 0.703 4.105 1 86.81 84 ILE A O 1
ATOM 625 N N . ASP A 1 85 ? 12.938 0.318 2.613 1 85.38 85 ASP A N 1
ATOM 626 C CA . ASP A 1 85 ? 13.586 -0.688 3.445 1 85.38 85 ASP A CA 1
ATOM 627 C C . ASP A 1 85 ? 14.047 -0.088 4.773 1 85.38 85 ASP A C 1
ATOM 629 O O . ASP A 1 85 ? 13.898 -0.709 5.824 1 85.38 85 ASP A O 1
ATOM 633 N N . LEU A 1 86 ? 14.578 1.133 4.738 1 88.56 86 LEU A N 1
ATOM 634 C CA . LEU A 1 86 ? 15.023 1.812 5.953 1 88.56 86 LEU A CA 1
ATOM 635 C C . LEU A 1 86 ? 13.828 2.23 6.809 1 88.56 86 LEU A C 1
ATOM 637 O O . LEU A 1 86 ? 13.898 2.191 8.039 1 88.56 86 LEU A O 1
ATOM 641 N N . LEU A 1 87 ? 12.781 2.643 6.121 1 91.5 87 LEU A N 1
ATOM 642 C CA . LEU A 1 87 ? 11.57 2.992 6.859 1 91.5 87 LEU A CA 1
ATOM 643 C C . LEU A 1 87 ? 11.023 1.783 7.613 1 91.5 87 LEU A C 1
ATOM 645 O O . LEU A 1 87 ? 10.57 1.91 8.75 1 91.5 87 LEU A O 1
ATOM 649 N N . LYS A 1 88 ? 11.023 0.671 6.969 1 88.75 88 LYS A N 1
ATOM 650 C CA . LYS A 1 88 ? 10.594 -0.559 7.625 1 88.75 88 LYS A CA 1
ATOM 651 C C . LYS A 1 88 ? 11.461 -0.864 8.844 1 88.75 88 LYS A C 1
ATOM 653 O O . LYS A 1 88 ? 10.953 -1.217 9.906 1 88.75 88 LYS A O 1
ATOM 658 N N . LEU A 1 89 ? 12.773 -0.722 8.664 1 88 89 LEU A N 1
ATOM 659 C CA . LEU A 1 89 ? 13.703 -0.95 9.766 1 88 89 LEU A CA 1
ATOM 660 C C . LEU A 1 89 ? 13.43 0.009 10.922 1 88 89 LEU A C 1
ATOM 662 O O . LEU A 1 89 ? 13.43 -0.398 12.086 1 88 89 LEU A O 1
ATOM 666 N N . ALA A 1 90 ? 13.211 1.194 10.547 1 92.5 90 ALA A N 1
ATOM 667 C CA . ALA A 1 90 ? 12.914 2.193 11.57 1 92.5 90 ALA A CA 1
ATOM 668 C C . ALA A 1 90 ? 11.656 1.82 12.359 1 92.5 90 ALA A C 1
ATOM 670 O O . ALA A 1 90 ? 11.641 1.9 13.586 1 92.5 90 ALA A O 1
ATOM 671 N N . GLY A 1 91 ? 10.68 1.393 11.703 1 90.94 91 GLY A N 1
ATOM 672 C CA . GLY A 1 91 ? 9.414 1.029 12.328 1 90.94 91 GLY A CA 1
ATOM 673 C C . GLY A 1 91 ? 9.531 -0.181 13.242 1 90.94 91 GLY A C 1
ATOM 674 O O . GLY A 1 91 ? 8.789 -0.305 14.211 1 90.94 91 GLY A O 1
ATOM 675 N N . ASN A 1 92 ? 10.453 -1.019 12.922 1 88.38 92 ASN A N 1
ATOM 676 C CA . ASN A 1 92 ? 10.57 -2.277 13.648 1 88.38 92 ASN A CA 1
ATOM 677 C C . ASN A 1 92 ? 11.57 -2.176 14.797 1 88.38 92 ASN A C 1
ATOM 679 O O . ASN A 1 92 ? 11.633 -3.055 15.656 1 88.38 92 ASN A O 1
ATOM 683 N N . THR A 1 93 ? 12.281 -1.135 14.867 1 87.06 93 THR A N 1
ATOM 684 C CA . THR A 1 93 ? 13.445 -1.048 15.742 1 87.06 93 THR A CA 1
ATOM 685 C C . THR A 1 93 ? 13.023 -1.166 17.203 1 87.06 93 THR A C 1
ATOM 687 O O . THR A 1 93 ? 13.562 -1.992 17.953 1 87.06 93 THR A O 1
ATOM 690 N N . SER A 1 94 ? 12.062 -0.435 17.594 1 85.69 94 SER A N 1
ATOM 691 C CA . SER A 1 94 ? 11.625 -0.499 18.984 1 85.69 94 SER A CA 1
ATOM 692 C C . SER A 1 94 ? 11.07 -1.877 19.328 1 85.69 94 SER A C 1
ATOM 694 O O . SER A 1 94 ? 11.352 -2.416 20.406 1 85.69 94 SER A O 1
ATOM 696 N N . TRP A 1 95 ? 10.398 -2.408 18.422 1 81 95 TRP A N 1
ATOM 697 C CA . TRP A 1 95 ? 9.781 -3.715 18.625 1 81 95 TRP A CA 1
ATOM 698 C C . TRP A 1 95 ? 10.836 -4.812 18.672 1 81 95 TRP A C 1
ATOM 700 O O . TRP A 1 95 ? 10.836 -5.648 19.578 1 81 95 TRP A O 1
ATOM 710 N N . SER A 1 96 ? 11.75 -4.754 17.797 1 82.38 96 SER A N 1
ATOM 711 C CA . SER A 1 96 ? 12.734 -5.824 17.641 1 82.38 96 SER A CA 1
ATOM 712 C C . SER A 1 96 ? 13.773 -5.781 18.766 1 82.38 96 SER A C 1
ATOM 714 O O . SER A 1 96 ? 14.453 -6.777 19.016 1 82.38 96 SER A O 1
ATOM 716 N N . THR A 1 97 ? 13.875 -4.668 19.453 1 85.12 97 THR A N 1
ATOM 717 C CA . THR A 1 97 ? 14.875 -4.523 20.5 1 85.12 97 THR A CA 1
ATOM 718 C C . THR A 1 97 ? 14.227 -4.566 21.875 1 85.12 97 THR A C 1
ATOM 720 O O . THR A 1 97 ? 14.883 -4.285 22.891 1 85.12 97 THR A O 1
ATOM 723 N N . PHE A 1 98 ? 12.93 -4.82 21.828 1 83.69 98 PHE A N 1
ATOM 724 C CA . PHE A 1 98 ? 12.172 -4.867 23.062 1 83.69 98 PHE A CA 1
ATOM 725 C C . PHE A 1 98 ? 12.297 -3.553 23.828 1 83.69 98 PHE A C 1
ATOM 727 O O . PHE A 1 98 ? 12.531 -3.547 25.031 1 83.69 98 PHE A O 1
ATOM 734 N N . GLY A 1 99 ? 12.32 -2.518 23.047 1 83.12 99 GLY A N 1
ATOM 735 C CA . GLY A 1 99 ? 12.266 -1.188 23.625 1 83.12 99 GLY A CA 1
ATOM 736 C C . GLY A 1 99 ? 13.625 -0.629 23.969 1 83.12 99 GLY A C 1
ATOM 737 O O . GLY A 1 99 ? 13.734 0.492 24.469 1 83.12 99 GLY A O 1
ATOM 738 N N . ASP A 1 100 ? 14.688 -1.351 23.656 1 87.12 100 ASP A N 1
ATOM 739 C CA . ASP A 1 100 ? 16.031 -0.87 23.969 1 87.12 100 ASP A CA 1
ATOM 740 C C . ASP A 1 100 ? 16.391 0.341 23.125 1 87.12 100 ASP A C 1
ATOM 742 O O . ASP A 1 100 ? 17.125 1.232 23.578 1 87.12 100 ASP A O 1
ATOM 746 N N . TRP A 1 101 ? 15.906 0.347 21.859 1 88.69 101 TRP A N 1
ATOM 747 C CA . TRP A 1 101 ? 16.172 1.453 20.953 1 88.69 101 TRP A CA 1
ATOM 748 C C . TRP A 1 101 ? 14.883 2.117 20.5 1 88.69 101 TRP A C 1
ATOM 750 O O . TRP A 1 101 ? 13.984 1.448 19.984 1 88.69 101 TRP A O 1
ATOM 760 N N . ASN A 1 102 ? 14.844 3.355 20.906 1 89.69 102 ASN A N 1
ATOM 761 C CA . ASN A 1 102 ? 13.766 4.195 20.375 1 89.69 102 ASN A CA 1
ATOM 762 C C . ASN A 1 102 ? 14.258 5.094 19.25 1 89.69 102 ASN A C 1
ATOM 764 O O . ASN A 1 102 ? 15.453 5.387 19.156 1 89.69 102 ASN A O 1
ATOM 768 N N . LEU A 1 103 ? 13.406 5.402 18.406 1 95.12 103 LEU A N 1
ATOM 769 C CA . LEU A 1 103 ? 13.742 6.305 17.312 1 95.12 103 LEU A CA 1
ATOM 770 C C . LEU A 1 103 ? 12.844 7.539 17.328 1 95.12 103 LEU A C 1
ATOM 772 O O . LEU A 1 103 ? 11.961 7.688 16.484 1 95.12 103 LEU A O 1
ATOM 776 N N . PRO A 1 104 ? 13.109 8.383 18.312 1 96.81 104 PRO A N 1
ATOM 777 C CA . PRO A 1 104 ? 12.375 9.648 18.344 1 96.81 104 PRO A CA 1
ATOM 778 C C . PRO A 1 104 ? 12.766 10.578 17.188 1 96.81 104 PRO A C 1
ATOM 780 O O . PRO A 1 104 ? 13.414 11.602 17.422 1 96.81 104 PRO A O 1
ATOM 783 N N . MET A 1 105 ? 12.32 10.242 15.938 1 98 105 MET A N 1
ATOM 784 C CA . MET A 1 105 ? 12.656 10.992 14.727 1 98 105 MET A CA 1
ATOM 785 C C . MET A 1 105 ? 11.391 11.336 13.938 1 98 105 MET A C 1
ATOM 787 O O . MET A 1 105 ? 10.406 10.602 13.984 1 98 105 MET A O 1
ATOM 791 N N . VAL A 1 106 ? 11.438 12.453 13.336 1 98.69 106 VAL A N 1
ATOM 792 C CA . VAL A 1 106 ? 10.375 12.898 12.445 1 98.69 106 VAL A CA 1
ATOM 793 C C . VAL A 1 106 ? 10.906 12.984 11.016 1 98.69 106 VAL A C 1
ATOM 795 O O . VAL A 1 106 ? 12 13.516 10.781 1 98.69 106 VAL A O 1
ATOM 798 N N . VAL A 1 107 ? 10.234 12.344 10.125 1 98.38 107 VAL A N 1
ATOM 799 C CA . VAL A 1 107 ? 10.508 12.516 8.703 1 98.38 107 VAL A CA 1
ATOM 800 C C . VAL A 1 107 ? 9.375 13.305 8.047 1 98.38 107 VAL A C 1
ATOM 802 O O . VAL A 1 107 ? 8.211 12.898 8.117 1 98.38 107 VAL A O 1
ATOM 805 N N . ARG A 1 108 ? 9.727 14.414 7.504 1 97.62 108 ARG A N 1
ATOM 806 C CA . ARG A 1 108 ? 8.781 15.25 6.781 1 97.62 108 ARG A CA 1
ATOM 807 C C . ARG A 1 108 ? 8.961 15.117 5.273 1 97.62 108 ARG A C 1
ATOM 809 O O . ARG A 1 108 ? 10.094 14.992 4.789 1 97.62 108 ARG A O 1
ATOM 816 N N . THR A 1 109 ? 7.863 15.188 4.523 1 95.62 109 THR A N 1
ATOM 817 C CA . THR A 1 109 ? 7.988 15.219 3.07 1 95.62 109 THR A CA 1
ATOM 818 C C . THR A 1 109 ? 6.734 15.805 2.434 1 95.62 109 THR A C 1
ATOM 820 O O . THR A 1 109 ? 5.617 15.445 2.809 1 95.62 109 THR A O 1
ATOM 823 N N . PRO A 1 110 ? 6.906 16.766 1.509 1 93.5 110 PRO A N 1
ATOM 824 C CA . PRO A 1 110 ? 5.766 17.219 0.708 1 93.5 110 PRO A CA 1
ATOM 825 C C . PRO A 1 110 ? 5.195 16.109 -0.18 1 93.5 110 PRO A C 1
ATOM 827 O O . PRO A 1 110 ? 5.949 15.312 -0.745 1 93.5 110 PRO A O 1
ATOM 830 N N . VAL A 1 111 ? 3.898 16.062 -0.288 1 91.5 111 VAL A N 1
ATOM 831 C CA . VAL A 1 111 ? 3.242 15 -1.04 1 91.5 111 VAL A CA 1
ATOM 832 C C . VAL A 1 111 ? 2.146 15.594 -1.923 1 91.5 111 VAL A C 1
ATOM 834 O O . VAL A 1 111 ? 1.662 16.703 -1.667 1 91.5 111 VAL A O 1
ATOM 837 N N . GLY A 1 112 ? 1.761 14.703 -2.959 1 84.31 112 GLY A N 1
ATOM 838 C CA . GLY A 1 112 ? 0.562 14.969 -3.738 1 84.31 112 GLY A CA 1
ATOM 839 C C . GLY A 1 112 ? 0.799 15.922 -4.891 1 84.31 112 GLY A C 1
ATOM 840 O O . GLY A 1 112 ? 1.941 16.281 -5.18 1 84.31 112 GLY A O 1
ATOM 841 N N . SER A 1 113 ? -0.34 16.172 -5.562 1 75 113 SER A N 1
ATOM 842 C CA . SER A 1 113 ? -0.332 17.031 -6.746 1 75 113 SER A CA 1
ATOM 843 C C . SER A 1 113 ? -0.574 18.484 -6.375 1 75 113 SER A C 1
ATOM 845 O O . SER A 1 113 ? -0.633 18.828 -5.191 1 75 113 SER A O 1
ATOM 847 N N . GLY A 1 114 ? -0.652 19.266 -7.453 1 64.19 114 GLY A N 1
ATOM 848 C CA . GLY A 1 114 ? -1.068 20.641 -7.238 1 64.19 114 GLY A CA 1
ATOM 849 C C . GLY A 1 114 ? -0.003 21.656 -7.617 1 64.19 114 GLY A C 1
ATOM 850 O O . GLY A 1 114 ? -0.238 22.859 -7.559 1 64.19 114 GLY A O 1
ATOM 851 N N . ILE A 1 115 ? 1.142 20.984 -7.941 1 53.66 115 ILE A N 1
ATOM 852 C CA . ILE A 1 115 ? 2.186 21.922 -8.336 1 53.66 115 ILE A CA 1
ATOM 853 C C . ILE A 1 115 ? 2.691 21.578 -9.734 1 53.66 115 ILE A C 1
ATOM 855 O O . ILE A 1 115 ? 3.844 21.859 -10.07 1 53.66 115 ILE A O 1
ATOM 859 N N . ARG A 1 116 ? 1.801 20.875 -10.414 1 49.5 116 ARG A N 1
ATOM 860 C CA . ARG A 1 116 ? 2.139 20.484 -11.781 1 49.5 116 ARG A CA 1
ATOM 861 C C . ARG A 1 116 ? 3.459 19.734 -11.828 1 49.5 116 ARG A C 1
ATOM 863 O O . ARG A 1 116 ? 4.316 20.016 -12.664 1 49.5 116 ARG A O 1
ATOM 870 N N . GLY A 1 117 ? 3.719 18.906 -10.875 1 48.84 117 GLY A N 1
ATOM 871 C CA . GLY A 1 117 ? 4.973 18.188 -10.695 1 48.84 117 GLY A CA 1
ATOM 872 C C . GLY A 1 117 ? 5.102 16.984 -11.609 1 48.84 117 GLY A C 1
ATOM 873 O O . GLY A 1 117 ? 6.145 16.328 -11.625 1 48.84 117 GLY A O 1
ATOM 874 N N . SER A 1 118 ? 4.242 16.766 -12.492 1 49.81 118 SER A N 1
ATOM 875 C CA . SER A 1 118 ? 4.242 15.664 -13.453 1 49.81 118 SER A CA 1
ATOM 876 C C . SER A 1 118 ? 4.555 14.336 -12.766 1 49.81 118 SER A C 1
ATOM 878 O O . SER A 1 118 ? 4.172 14.117 -11.617 1 49.81 118 SER A O 1
ATOM 880 N N . ILE A 1 119 ? 5.141 13.367 -13.43 1 51.97 119 ILE A N 1
ATOM 881 C CA . ILE A 1 119 ? 5.344 11.984 -13.031 1 51.97 119 ILE A CA 1
ATOM 882 C C . ILE A 1 119 ? 6.363 11.922 -11.898 1 51.97 119 ILE A C 1
ATOM 884 O O . ILE A 1 119 ? 6.398 10.945 -11.141 1 51.97 119 ILE A O 1
ATOM 888 N N . TYR A 1 120 ? 6.934 13.008 -11.594 1 53.84 120 TYR A N 1
ATOM 889 C CA . TYR A 1 120 ? 8.062 12.883 -10.68 1 53.84 120 TYR A CA 1
ATOM 890 C C . TYR A 1 120 ? 7.781 13.578 -9.359 1 53.84 120 TYR A C 1
ATOM 892 O O . TYR A 1 120 ? 8.508 13.391 -8.383 1 53.84 120 TYR A O 1
ATOM 900 N N . HIS A 1 121 ? 6.695 14.242 -9.328 1 60.09 121 HIS A N 1
ATOM 901 C CA . HIS A 1 121 ? 6.559 15.055 -8.125 1 60.09 121 HIS A CA 1
ATOM 902 C C . HIS A 1 121 ? 5.113 15.086 -7.645 1 60.09 121 HIS A C 1
ATOM 904 O O . HIS A 1 121 ? 4.699 16.047 -6.98 1 60.09 121 HIS A O 1
ATOM 910 N N . SER A 1 122 ? 4.418 14.125 -8.008 1 66.69 122 SER A N 1
ATOM 911 C CA . SER A 1 122 ? 3 14.258 -7.699 1 66.69 122 SER A CA 1
ATOM 912 C C . SER A 1 122 ? 2.453 12.984 -7.055 1 66.69 122 SER A C 1
ATOM 914 O O . SER A 1 122 ? 1.237 12.789 -7.004 1 66.69 122 SER A O 1
ATOM 916 N N . HIS A 1 123 ? 3.389 12.328 -6.535 1 74.44 123 HIS A N 1
ATOM 917 C CA . HIS A 1 123 ? 2.918 11.055 -6.008 1 74.44 123 HIS A CA 1
ATOM 918 C C . HIS A 1 123 ? 2.359 11.211 -4.598 1 74.44 123 HIS A C 1
ATOM 920 O O . HIS A 1 123 ? 2.742 12.133 -3.873 1 74.44 123 HIS A O 1
ATOM 926 N N . SER A 1 124 ? 1.383 10.453 -4.367 1 85.12 124 SER A N 1
ATOM 927 C CA . SER A 1 124 ? 0.911 10.281 -2.996 1 85.12 124 SER A CA 1
ATOM 928 C C . SER A 1 124 ? 1.719 9.219 -2.262 1 85.12 124 SER A C 1
ATOM 930 O O . SER A 1 124 ? 2.34 8.359 -2.891 1 85.12 124 SER A O 1
ATOM 932 N N . PHE A 1 125 ? 1.769 9.32 -1.002 1 88.75 125 PHE A N 1
ATOM 933 C CA . PHE A 1 125 ? 2.574 8.383 -0.226 1 88.75 125 PHE A CA 1
ATOM 934 C C . PHE A 1 125 ? 1.769 7.809 0.934 1 88.75 125 PHE A C 1
ATOM 936 O O . PHE A 1 125 ? 2.287 7.016 1.725 1 88.75 125 PHE A O 1
ATOM 943 N N . ASP A 1 126 ? 0.483 8.172 1.065 1 93.44 126 ASP A N 1
ATOM 944 C CA . ASP A 1 126 ? -0.326 7.801 2.223 1 93.44 126 ASP A CA 1
ATOM 945 C C . ASP A 1 126 ? -0.536 6.289 2.285 1 93.44 126 ASP A C 1
ATOM 947 O O . ASP A 1 126 ? -0.344 5.676 3.336 1 93.44 126 ASP A O 1
ATOM 951 N N . ALA A 1 127 ? -0.825 5.676 1.157 1 93.75 127 ALA A N 1
ATOM 952 C CA . ALA A 1 127 ? -1.074 4.234 1.146 1 93.75 127 ALA A CA 1
ATOM 953 C C . ALA A 1 127 ? 0.196 3.457 1.478 1 93.75 127 ALA A C 1
ATOM 955 O O . ALA A 1 127 ? 0.179 2.561 2.324 1 93.75 127 ALA A O 1
ATOM 956 N N . THR A 1 128 ? 1.302 3.807 0.842 1 92.31 128 THR A N 1
ATOM 957 C CA . THR A 1 128 ? 2.572 3.127 1.07 1 92.31 128 THR A CA 1
ATOM 958 C C . THR A 1 128 ? 3.006 3.268 2.527 1 92.31 128 THR A C 1
ATOM 960 O O . THR A 1 128 ? 3.396 2.283 3.16 1 92.31 128 THR A O 1
ATOM 963 N N . MET A 1 129 ? 2.836 4.422 3.004 1 94.38 129 MET A N 1
ATOM 964 C CA . MET A 1 129 ? 3.342 4.684 4.348 1 94.38 129 MET A CA 1
ATOM 965 C C . MET A 1 129 ? 2.479 3.99 5.398 1 94.38 129 MET A C 1
ATOM 967 O O . MET A 1 129 ? 2.996 3.488 6.398 1 94.38 129 MET A O 1
ATOM 971 N N . THR A 1 130 ? 1.187 3.998 5.215 1 95.75 130 THR A N 1
ATOM 972 C CA . THR A 1 130 ? 0.309 3.396 6.211 1 95.75 130 THR A CA 1
ATOM 973 C C . THR A 1 130 ? 0.456 1.877 6.215 1 95.75 130 THR A C 1
ATOM 975 O O . THR A 1 130 ? 0.034 1.209 7.16 1 95.75 130 THR A O 1
ATOM 978 N N . HIS A 1 131 ? 1.049 1.36 5.176 1 93.62 131 HIS A N 1
ATOM 979 C CA . HIS A 1 131 ? 1.288 -0.076 5.102 1 93.62 131 HIS A CA 1
ATOM 980 C C . HIS A 1 131 ? 2.51 -0.474 5.922 1 93.62 131 HIS A C 1
ATOM 982 O O . HIS A 1 131 ? 2.701 -1.654 6.227 1 93.62 131 HIS A O 1
ATOM 988 N N . ILE A 1 132 ? 3.391 0.435 6.262 1 92.06 132 ILE A N 1
ATOM 989 C CA . ILE A 1 132 ? 4.594 0.172 7.039 1 92.06 132 ILE A CA 1
ATOM 990 C C . ILE A 1 132 ? 4.277 0.279 8.531 1 92.06 132 ILE A C 1
ATOM 992 O O . ILE A 1 132 ? 3.979 1.366 9.031 1 92.06 132 ILE A O 1
ATOM 996 N N . ALA A 1 133 ? 4.406 -0.764 9.258 1 91.31 133 ALA A N 1
ATOM 997 C CA . ALA A 1 133 ? 4.062 -0.81 10.68 1 91.31 133 ALA A CA 1
ATOM 998 C C . ALA A 1 133 ? 5.109 -0.092 11.523 1 91.31 133 ALA A C 1
ATOM 1000 O O . ALA A 1 133 ? 6.266 0.038 11.109 1 91.31 133 ALA A O 1
ATOM 1001 N N . GLY A 1 134 ? 4.699 0.357 12.656 1 92.38 134 GLY A N 1
ATOM 1002 C CA . GLY A 1 134 ? 5.629 0.886 13.641 1 92.38 134 GLY A CA 1
ATOM 1003 C C . GLY A 1 134 ? 5.762 2.396 13.586 1 92.38 134 GLY A C 1
ATOM 1004 O O . GLY A 1 134 ? 6.461 2.992 14.406 1 92.38 134 GLY A O 1
ATOM 1005 N N . TRP A 1 135 ? 5.102 3.031 12.703 1 95.88 135 TRP A N 1
ATOM 1006 C CA . TRP A 1 135 ? 5.172 4.477 12.516 1 95.88 135 TRP A CA 1
ATOM 1007 C C . TRP A 1 135 ? 3.869 5.145 12.945 1 95.88 135 TRP A C 1
ATOM 1009 O O . TRP A 1 135 ? 2.812 4.512 12.945 1 95.88 135 TRP A O 1
ATOM 1019 N N . LYS A 1 136 ? 4.027 6.363 13.398 1 97.69 136 LYS A N 1
ATOM 1020 C CA . LYS A 1 136 ? 2.896 7.285 13.359 1 97.69 136 LYS A CA 1
ATOM 1021 C C . LYS A 1 136 ? 2.885 8.094 12.07 1 97.69 136 LYS A C 1
ATOM 1023 O O . LYS A 1 136 ? 3.938 8.508 11.578 1 97.69 136 LYS A O 1
ATOM 1028 N N . VAL A 1 137 ? 1.733 8.219 11.469 1 98.44 137 VAL A N 1
ATOM 1029 C CA . VAL A 1 137 ? 1.622 8.891 10.18 1 98.44 137 VAL A CA 1
ATOM 1030 C C . VAL A 1 137 ? 0.563 9.992 10.258 1 98.44 137 VAL A C 1
ATOM 1032 O O . VAL A 1 137 ? -0.59 9.727 10.609 1 98.44 137 VAL A O 1
ATOM 1035 N N . VAL A 1 138 ? 0.936 11.234 9.922 1 98.69 138 VAL A N 1
ATOM 1036 C CA . VAL A 1 138 ? -0.013 12.336 9.984 1 98.69 138 VAL A CA 1
ATOM 1037 C C . VAL A 1 138 ? 0.029 13.133 8.68 1 98.69 138 VAL A C 1
ATOM 1039 O O . VAL A 1 138 ? 1.05 13.148 7.988 1 98.69 138 VAL A O 1
ATOM 1042 N N . MET A 1 139 ? -1.071 13.742 8.344 1 98.25 139 MET A N 1
ATOM 1043 C CA . MET A 1 139 ? -1.204 14.633 7.191 1 98.25 139 MET A CA 1
ATOM 1044 C C . MET A 1 139 ? -2.168 15.773 7.496 1 98.25 139 MET A C 1
ATOM 1046 O O . MET A 1 139 ? -3.379 15.641 7.305 1 98.25 139 MET A O 1
ATOM 1050 N N . PRO A 1 140 ? -1.654 16.906 7.879 1 98.25 140 PRO A N 1
ATOM 1051 C CA . PRO A 1 140 ? -2.512 18.031 8.242 1 98.25 140 PRO A CA 1
ATOM 1052 C C . PRO A 1 140 ? -3.238 18.641 7.043 1 98.25 140 PRO A C 1
ATOM 1054 O O . PRO A 1 140 ? -2.736 18.562 5.918 1 98.25 140 PRO A O 1
ATOM 1057 N N . SER A 1 141 ? -4.363 19.219 7.316 1 98.12 141 SER A N 1
ATOM 1058 C CA . SER A 1 141 ? -5.137 19.891 6.281 1 98.12 141 SER A CA 1
ATOM 1059 C C . SER A 1 141 ? -5.148 21.406 6.504 1 98.12 141 SER A C 1
ATOM 1061 O O . SER A 1 141 ? -5.543 22.172 5.617 1 98.12 141 SER A O 1
ATOM 1063 N N . THR A 1 142 ? -4.723 21.891 7.66 1 98 142 THR A N 1
ATOM 1064 C CA . THR A 1 142 ? -4.711 23.312 7.988 1 98 142 THR A CA 1
ATOM 1065 C C . THR A 1 142 ? -3.396 23.688 8.656 1 98 142 THR A C 1
ATOM 1067 O O . THR A 1 142 ? -2.713 22.844 9.234 1 98 142 THR A O 1
ATOM 1070 N N . PRO A 1 143 ? -3.092 24.969 8.625 1 97.88 143 PRO A N 1
ATOM 1071 C CA . PRO A 1 143 ? -1.877 25.438 9.297 1 97.88 143 PRO A CA 1
ATOM 1072 C C . PRO A 1 143 ? -1.885 25.141 10.797 1 97.88 143 PRO A C 1
ATOM 1074 O O . PRO A 1 143 ? -0.875 24.703 11.352 1 97.88 143 PRO A O 1
ATOM 1077 N N . LEU A 1 144 ? -3.004 25.328 11.453 1 98 144 LEU A N 1
ATOM 1078 C CA . LEU A 1 144 ? -3.064 25.078 12.891 1 98 144 LEU A CA 1
ATOM 1079 C C . LEU A 1 144 ? -2.83 23.609 13.188 1 98 144 LEU A C 1
ATOM 1081 O O . LEU A 1 144 ? -2.092 23.266 14.117 1 98 144 LEU A O 1
ATOM 1085 N N . ASP A 1 145 ? -3.461 22.75 12.43 1 98.19 145 ASP A N 1
ATOM 1086 C CA . ASP A 1 145 ? -3.25 21.312 12.609 1 98.19 145 ASP A CA 1
ATOM 1087 C C . ASP A 1 145 ? -1.8 20.938 12.32 1 98.19 145 ASP A C 1
ATOM 1089 O O . ASP A 1 145 ? -1.239 20.062 12.977 1 98.19 145 ASP A O 1
ATOM 1093 N N . ALA A 1 146 ? -1.234 21.562 11.305 1 98.56 146 ALA A N 1
ATOM 1094 C CA . ALA A 1 146 ? 0.171 21.297 11 1 98.56 146 ALA A CA 1
ATOM 1095 C C . ALA A 1 146 ? 1.063 21.641 12.188 1 98.56 146 ALA A C 1
ATOM 1097 O O . ALA A 1 146 ? 1.931 20.859 12.578 1 98.56 146 ALA A O 1
ATOM 1098 N N . TYR A 1 147 ? 0.833 22.844 12.75 1 98.38 147 TYR A N 1
ATOM 1099 C CA . TYR A 1 147 ? 1.573 23.281 13.93 1 98.38 147 TYR A CA 1
ATOM 1100 C C . TYR A 1 147 ? 1.406 22.281 15.078 1 98.38 147 TYR A C 1
ATOM 1102 O O . TYR A 1 147 ? 2.393 21.781 15.625 1 98.38 147 TYR A O 1
ATOM 1110 N N . GLY A 1 148 ? 0.199 21.938 15.375 1 98.56 148 GLY A N 1
ATOM 1111 C CA . GLY A 1 148 ? -0.099 21.078 16.516 1 98.56 148 GLY A CA 1
ATOM 1112 C C . GLY A 1 148 ? 0.414 19.656 16.328 1 98.56 148 GLY A C 1
ATOM 1113 O O . GLY A 1 148 ? 0.944 19.062 17.266 1 98.56 148 GLY A O 1
ATOM 1114 N N . LEU A 1 149 ? 0.219 19.062 15.164 1 98.81 149 LEU A N 1
ATOM 1115 C CA . LEU A 1 149 ? 0.655 17.703 14.898 1 98.81 149 LEU A CA 1
ATOM 1116 C C . LEU A 1 149 ? 2.176 17.609 14.93 1 98.81 149 LEU A C 1
ATOM 1118 O O . LEU A 1 149 ? 2.727 16.594 15.367 1 98.81 149 LEU A O 1
ATOM 1122 N N . LEU A 1 150 ? 2.852 18.641 14.422 1 98.69 150 LEU A N 1
ATOM 1123 C CA . LEU A 1 150 ? 4.309 18.594 14.398 1 98.69 150 LEU A CA 1
ATOM 1124 C C . LEU A 1 150 ? 4.875 18.719 15.812 1 98.69 150 LEU A C 1
ATOM 1126 O O . LEU A 1 150 ? 5.883 18.094 16.141 1 98.69 150 LEU A O 1
ATOM 1130 N N . ILE A 1 151 ? 4.227 19.531 16.656 1 98.19 151 ILE A N 1
ATOM 1131 C CA . ILE A 1 151 ? 4.617 19.609 18.047 1 98.19 151 ILE A CA 1
ATOM 1132 C C . ILE A 1 151 ? 4.492 18.234 18.703 1 98.19 151 ILE A C 1
ATOM 1134 O O . ILE A 1 151 ? 5.41 17.766 19.391 1 98.19 151 ILE A O 1
ATOM 1138 N N . THR A 1 152 ? 3.371 17.562 18.438 1 98.56 152 THR A N 1
ATOM 1139 C CA . THR A 1 152 ? 3.166 16.203 18.953 1 98.56 152 THR A CA 1
ATOM 1140 C C . THR A 1 152 ? 4.223 15.258 18.391 1 98.56 152 THR A C 1
ATOM 1142 O O . THR A 1 152 ? 4.789 14.453 19.141 1 98.56 152 THR A O 1
ATOM 1145 N N . ALA A 1 153 ? 4.5 15.398 17.156 1 98.62 153 ALA A N 1
ATOM 1146 C CA . ALA A 1 153 ? 5.465 14.531 16.484 1 98.62 153 ALA A CA 1
ATOM 1147 C C . ALA A 1 153 ? 6.844 14.648 17.125 1 98.62 153 ALA A C 1
ATOM 1149 O O . ALA A 1 153 ? 7.516 13.641 17.359 1 98.62 153 ALA A O 1
ATOM 1150 N N . CYS A 1 154 ? 7.246 15.844 17.453 1 98.12 154 CYS A N 1
ATOM 1151 C CA . CYS A 1 154 ? 8.578 16.109 17.984 1 98.12 154 CYS A CA 1
ATOM 1152 C C . CYS A 1 154 ? 8.703 15.617 19.422 1 98.12 154 CYS A C 1
ATOM 1154 O O . CYS A 1 154 ? 9.805 15.578 19.984 1 98.12 154 CYS A O 1
ATOM 1156 N N . GLN A 1 155 ? 7.598 15.234 20 1 97.12 155 GLN A N 1
ATOM 1157 C CA . GLN A 1 155 ? 7.621 14.703 21.359 1 97.12 155 GLN A CA 1
ATOM 1158 C C . GLN A 1 155 ? 7.492 13.188 21.359 1 97.12 155 GLN A C 1
ATOM 1160 O O . GLN A 1 155 ? 7.621 12.555 22.406 1 97.12 155 GLN A O 1
ATOM 1165 N N . GLU A 1 156 ? 7.223 12.578 20.219 1 96.25 156 GLU A N 1
ATOM 1166 C CA . GLU A 1 156 ? 6.934 11.156 20.094 1 96.25 156 GLU A CA 1
ATOM 1167 C C . GLU A 1 156 ? 8.203 10.32 20.219 1 96.25 156 GLU A C 1
ATOM 1169 O O . GLU A 1 156 ? 9.266 10.727 19.734 1 96.25 156 GLU A O 1
ATOM 1174 N N . LYS A 1 157 ? 8.094 9.203 20.828 1 93.44 157 LYS A N 1
ATOM 1175 C CA . LYS A 1 157 ? 9.227 8.297 20.984 1 93.44 157 LYS A CA 1
ATOM 1176 C C . LYS A 1 157 ? 9.391 7.41 19.75 1 93.44 157 LYS A C 1
ATOM 1178 O O . LYS A 1 157 ? 10.492 6.941 19.453 1 93.44 157 LYS A O 1
ATOM 1183 N N . ASN A 1 158 ? 8.305 7.098 19.062 1 93.75 158 ASN A N 1
ATOM 1184 C CA . ASN A 1 158 ? 8.32 6.34 17.812 1 93.75 158 ASN A CA 1
ATOM 1185 C C . ASN A 1 158 ? 8.594 7.246 16.609 1 93.75 158 ASN A C 1
ATOM 1187 O O . ASN A 1 158 ? 8.398 8.461 16.688 1 93.75 158 ASN A O 1
ATOM 1191 N N . PRO A 1 159 ? 9.102 6.648 15.523 1 97.5 159 PRO A N 1
ATOM 1192 C CA . PRO A 1 159 ? 9.25 7.48 14.328 1 97.5 159 PRO A CA 1
ATOM 1193 C C . PRO A 1 159 ? 7.914 7.988 13.789 1 97.5 159 PRO A C 1
ATOM 1195 O O . PRO A 1 159 ? 6.906 7.273 13.844 1 97.5 159 PRO A O 1
ATOM 1198 N N . VAL A 1 160 ? 7.938 9.203 13.32 1 98.56 160 VAL A N 1
ATOM 1199 C CA . VAL A 1 160 ? 6.73 9.852 12.82 1 98.56 160 VAL A CA 1
ATOM 1200 C C . VAL A 1 160 ? 6.945 10.289 11.375 1 98.56 160 VAL A C 1
ATOM 1202 O O . VAL A 1 160 ? 7.977 10.883 11.047 1 98.56 160 VAL A O 1
ATOM 1205 N N . MET A 1 161 ? 6.047 9.875 10.523 1 98.5 161 MET A N 1
ATOM 1206 C CA . MET A 1 161 ? 5.992 10.414 9.164 1 98.5 161 MET A CA 1
ATOM 1207 C C . MET A 1 161 ? 5.02 11.586 9.086 1 98.5 161 MET A C 1
ATOM 1209 O O . MET A 1 161 ? 3.826 11.422 9.344 1 98.5 161 MET A O 1
ATOM 1213 N N . PHE A 1 162 ? 5.527 12.727 8.742 1 98.56 162 PHE A N 1
ATOM 1214 C CA . PHE A 1 162 ? 4.762 13.961 8.617 1 98.56 162 PHE A CA 1
ATOM 1215 C C . PHE A 1 162 ? 4.582 14.344 7.152 1 98.56 162 PHE A C 1
ATOM 1217 O O . PHE A 1 162 ? 5.477 14.938 6.547 1 98.56 162 PHE A O 1
ATOM 1224 N N . LEU A 1 163 ? 3.432 13.992 6.574 1 97.56 163 LEU A N 1
ATOM 1225 C CA . LEU A 1 163 ? 3.141 14.234 5.164 1 97.56 163 LEU A CA 1
ATOM 1226 C C . LEU A 1 163 ? 2.57 15.641 4.965 1 97.56 163 LEU A C 1
ATOM 1228 O O . LEU A 1 163 ? 1.619 16.031 5.645 1 97.56 163 LEU A O 1
ATOM 1232 N N . GLU A 1 164 ? 3.154 16.359 4.07 1 96.88 164 GLU A N 1
ATOM 1233 C CA . GLU A 1 164 ? 2.785 17.75 3.836 1 96.88 164 GLU A CA 1
ATOM 1234 C C . GLU A 1 164 ? 2.125 17.938 2.471 1 96.88 164 GLU A C 1
ATOM 1236 O O . GLU A 1 164 ? 2.805 17.922 1.441 1 96.88 164 GLU A O 1
ATOM 1241 N N . PRO A 1 165 ? 0.805 18.109 2.439 1 95.19 165 PRO A N 1
ATOM 1242 C CA . PRO A 1 165 ? 0.186 18.328 1.13 1 95.19 165 PRO A CA 1
ATOM 1243 C C . PRO A 1 165 ? 0.699 19.594 0.44 1 95.19 165 PRO A C 1
ATOM 1245 O O . PRO A 1 165 ? 0.394 20.703 0.876 1 95.19 165 PRO A O 1
ATOM 1248 N N . LYS A 1 166 ? 1.354 19.438 -0.649 1 92.81 166 LYS A N 1
ATOM 1249 C CA . LYS A 1 166 ? 2.037 20.531 -1.332 1 92.81 166 LYS A CA 1
ATOM 1250 C C . LYS A 1 166 ? 1.061 21.656 -1.699 1 92.81 166 LYS A C 1
ATOM 1252 O O . LYS A 1 166 ? 1.37 22.828 -1.536 1 92.81 166 LYS A O 1
ATOM 1257 N N . ALA A 1 167 ? -0.088 21.219 -2.131 1 91.81 167 ALA A N 1
ATOM 1258 C CA . ALA A 1 167 ? -1.092 22.172 -2.613 1 91.81 167 ALA A CA 1
ATOM 1259 C C . ALA A 1 167 ? -1.556 23.094 -1.495 1 91.81 167 ALA A C 1
ATOM 1261 O O . ALA A 1 167 ? -2.135 24.156 -1.757 1 91.81 167 ALA A O 1
ATOM 1262 N N . LEU A 1 168 ? -1.256 22.734 -0.26 1 95.94 168 LEU A N 1
ATOM 1263 C CA . LEU A 1 168 ? -1.798 23.484 0.863 1 95.94 168 LEU A CA 1
ATOM 1264 C C . LEU A 1 168 ? -0.697 24.266 1.577 1 95.94 168 LEU A C 1
ATOM 1266 O O . LEU A 1 168 ? -0.976 25.047 2.48 1 95.94 168 LEU A O 1
ATOM 1270 N N . LEU A 1 169 ? 0.491 24.141 1.137 1 95.88 169 LEU A N 1
ATOM 1271 C CA . LEU A 1 169 ? 1.62 24.688 1.874 1 95.88 169 LEU A CA 1
ATOM 1272 C C . LEU A 1 169 ? 1.561 26.219 1.89 1 95.88 169 LEU A C 1
ATOM 1274 O O . LEU A 1 169 ? 2.035 26.844 2.836 1 95.88 169 LEU A O 1
ATOM 1278 N N . ARG A 1 170 ? 0.91 26.781 0.85 1 95.19 170 ARG A N 1
ATOM 1279 C CA . ARG A 1 170 ? 0.858 28.234 0.77 1 95.19 170 ARG A CA 1
ATOM 1280 C C . ARG A 1 170 ? -0.537 28.75 1.103 1 95.19 170 ARG A C 1
ATOM 1282 O O . ARG A 1 170 ? -0.816 29.953 0.948 1 95.19 170 ARG A O 1
ATOM 1289 N N . VAL A 1 171 ? -1.349 27.844 1.475 1 94.88 171 VAL A N 1
ATOM 1290 C CA . VAL A 1 171 ? -2.721 28.219 1.801 1 94.88 171 VAL A CA 1
ATOM 1291 C C . VAL A 1 171 ? -2.797 28.703 3.248 1 94.88 171 VAL A C 1
ATOM 1293 O O . VAL A 1 171 ? -2.273 28.047 4.156 1 94.88 171 VAL A O 1
ATOM 1296 N N . LYS A 1 172 ? -3.447 29.844 3.436 1 94.56 172 LYS A N 1
ATOM 1297 C CA . LYS A 1 172 ? -3.605 30.422 4.77 1 94.56 172 LYS A CA 1
ATOM 1298 C C . LYS A 1 172 ? -4.695 29.688 5.555 1 94.56 172 LYS A C 1
ATOM 1300 O O . LYS A 1 172 ? -5.668 29.203 4.973 1 94.56 172 LYS A O 1
ATOM 1305 N N . GLY A 1 173 ? -4.48 29.562 6.852 1 93.06 173 GLY A N 1
ATOM 1306 C CA . GLY A 1 173 ? -5.484 28.953 7.707 1 93.06 173 GLY A CA 1
ATOM 1307 C C . GLY A 1 173 ? -6.582 29.922 8.117 1 93.06 173 GLY A C 1
ATOM 1308 O O . GLY A 1 173 ? -6.543 31.094 7.773 1 93.06 173 GLY A O 1
ATOM 1309 N N . GLU A 1 174 ? -7.57 29.328 8.789 1 91.81 174 GLU A N 1
ATOM 1310 C CA . GLU A 1 174 ? -8.688 30.125 9.289 1 91.81 174 GLU A CA 1
ATOM 1311 C C . GLU A 1 174 ? -8.578 30.328 10.797 1 91.81 174 GLU A C 1
ATOM 1313 O O . GLU A 1 174 ? -9.359 31.094 11.383 1 91.81 174 GLU A O 1
ATOM 1318 N N . GLU A 1 175 ? -7.656 29.625 11.391 1 92.69 175 GLU A N 1
ATOM 1319 C CA . GLU A 1 175 ? -7.426 29.719 12.828 1 92.69 175 GLU A CA 1
ATOM 1320 C C . GLU A 1 175 ? -5.996 30.156 13.133 1 92.69 175 GLU A C 1
ATOM 1322 O O . GLU A 1 175 ? -5.059 29.766 12.438 1 92.69 175 GLU A O 1
ATOM 1327 N N . ARG A 1 176 ? -5.898 30.922 14.172 1 92.75 176 ARG A N 1
ATOM 1328 C CA . ARG A 1 176 ? -4.582 31.438 14.539 1 92.75 176 ARG A CA 1
ATOM 1329 C C . ARG A 1 176 ? -3.803 30.422 15.367 1 92.75 176 ARG A C 1
ATOM 1331 O O . ARG A 1 176 ? -4.371 29.75 16.219 1 92.75 176 ARG A O 1
ATOM 1338 N N . ILE A 1 177 ? -2.549 30.391 15.094 1 95.06 177 ILE A N 1
ATOM 1339 C CA . ILE A 1 177 ? -1.627 29.656 15.938 1 95.06 177 ILE A CA 1
ATOM 1340 C C . ILE A 1 177 ? -1.387 30.422 17.234 1 95.06 177 ILE A C 1
ATOM 1342 O O . ILE A 1 177 ? -1.184 31.625 17.219 1 95.06 177 ILE A O 1
ATOM 1346 N N . PRO A 1 178 ? -1.485 29.703 18.359 1 93.69 178 PRO A N 1
ATOM 1347 C CA . PRO A 1 178 ? -1.24 30.422 19.609 1 93.69 178 PRO A CA 1
ATOM 1348 C C . PRO A 1 178 ? 0.083 31.188 19.594 1 93.69 178 PRO A C 1
ATOM 1350 O O . PRO A 1 178 ? 1.137 30.594 19.344 1 93.69 178 PRO A O 1
ATOM 1353 N N . GLY A 1 179 ? -0.011 32.5 19.828 1 90.94 179 GLY A N 1
ATOM 1354 C CA . GLY A 1 179 ? 1.182 33.312 19.828 1 90.94 179 GLY A CA 1
ATOM 1355 C C . GLY A 1 179 ? 1.431 34 18.5 1 90.94 179 GLY A C 1
ATOM 1356 O O . GLY A 1 179 ? 2.32 34.844 18.391 1 90.94 179 GLY A O 1
ATOM 1357 N N . GLU A 1 180 ? 0.683 33.625 17.5 1 91.81 180 GLU A N 1
ATOM 1358 C CA . GLU A 1 180 ? 0.788 34.25 16.188 1 91.81 180 GLU A CA 1
ATOM 1359 C C . GLU A 1 180 ? 0.419 35.75 16.281 1 91.81 180 GLU A C 1
ATOM 1361 O O . GLU A 1 180 ? -0.543 36.125 16.953 1 91.81 180 GLU A O 1
ATOM 1366 N N . PRO A 1 181 ? 1.175 36.594 15.68 1 87.75 181 PRO A N 1
ATOM 1367 C CA . PRO A 1 181 ? 0.803 38 15.68 1 87.75 181 PRO A CA 1
ATOM 1368 C C . PRO A 1 181 ? -0.552 38.25 15.023 1 87.75 181 PRO A C 1
ATOM 1370 O O . PRO A 1 181 ? -0.956 37.5 14.125 1 87.75 181 PRO A O 1
ATOM 1373 N N . GLU A 1 182 ? -1.25 39.281 15.398 1 83.06 182 GLU A N 1
ATOM 1374 C CA . GLU A 1 182 ? -2.59 39.594 14.914 1 83.06 182 GLU A CA 1
ATOM 1375 C C . GLU A 1 182 ? -2.559 40.062 13.461 1 83.06 182 GLU A C 1
ATOM 1377 O O . GLU A 1 182 ? -3.477 39.781 12.695 1 83.06 182 GLU A O 1
ATOM 1382 N N . ASP A 1 183 ? -1.514 40.75 13.141 1 81 183 ASP A N 1
ATOM 1383 C CA . ASP A 1 183 ? -1.397 41.281 11.781 1 81 183 ASP A CA 1
ATOM 1384 C C . ASP A 1 183 ? -0.682 40.281 10.875 1 81 183 ASP A C 1
ATOM 1386 O O . ASP A 1 183 ? 0.489 39.969 11.094 1 81 183 ASP A O 1
ATOM 1390 N N . ASP A 1 184 ? -1.383 39.781 9.914 1 73.94 184 ASP A N 1
ATOM 1391 C CA . ASP A 1 184 ? -0.835 38.781 8.984 1 73.94 184 ASP A CA 1
ATOM 1392 C C . ASP A 1 184 ? 0.443 39.281 8.328 1 73.94 184 ASP A C 1
ATOM 1394 O O . ASP A 1 184 ? 1.392 38.531 8.125 1 73.94 184 ASP A O 1
ATOM 1398 N N . ARG A 1 185 ? 0.351 40.469 7.852 1 77.69 185 ARG A N 1
ATOM 1399 C CA . ARG A 1 185 ? 1.535 41.031 7.219 1 77.69 185 ARG A CA 1
ATOM 1400 C C . ARG A 1 185 ? 2.697 41.125 8.203 1 77.69 185 ARG A C 1
ATOM 1402 O O . ARG A 1 185 ? 3.861 41.125 7.797 1 77.69 185 ARG A O 1
ATOM 1409 N N . ALA A 1 186 ? 2.309 41.188 9.398 1 86.25 186 ALA A N 1
ATOM 1410 C CA . ALA A 1 186 ? 3.33 41.25 10.438 1 86.25 186 ALA A CA 1
ATOM 1411 C C . ALA A 1 186 ? 4.109 39.938 10.531 1 86.25 186 ALA A C 1
ATOM 1413 O O . ALA A 1 186 ? 5.332 39.938 10.68 1 86.25 186 ALA A O 1
ATOM 1414 N N . LEU A 1 187 ? 3.395 38.844 10.352 1 91.5 187 LEU A N 1
ATOM 1415 C CA . LEU A 1 187 ? 4.059 37.562 10.5 1 91.5 187 LEU A CA 1
ATOM 1416 C C . LEU A 1 187 ? 5.09 37.344 9.398 1 91.5 187 LEU A C 1
ATOM 1418 O O . LEU A 1 187 ? 6.223 36.938 9.672 1 91.5 187 LEU A O 1
ATOM 1422 N N . SER A 1 188 ? 4.719 37.531 8.172 1 91.38 188 SER A N 1
ATOM 1423 C CA . SER A 1 188 ? 5.613 37.375 7.027 1 91.38 188 SER A CA 1
ATOM 1424 C C . SER A 1 188 ? 6.867 38.219 7.18 1 91.38 188 SER A C 1
ATOM 1426 O O . SER A 1 188 ? 7.977 37.75 6.891 1 91.38 188 SER A O 1
ATOM 1428 N N . LYS A 1 189 ? 6.668 39.406 7.594 1 89.69 189 LYS A N 1
ATOM 1429 C CA . LYS A 1 189 ? 7.797 40.312 7.805 1 89.69 189 LYS A CA 1
ATOM 1430 C C . LYS A 1 189 ? 8.742 39.781 8.875 1 89.69 189 LYS A C 1
ATOM 1432 O O . LYS A 1 189 ? 9.953 40 8.812 1 89.69 189 LYS A O 1
ATOM 1437 N N . LEU A 1 190 ? 8.211 39.062 9.773 1 92 190 LEU A N 1
ATOM 1438 C CA . LEU A 1 190 ? 8.969 38.562 10.914 1 92 190 LEU A CA 1
ATOM 1439 C C . LEU A 1 190 ? 9.75 37.312 10.547 1 92 190 LEU A C 1
ATOM 1441 O O . LEU A 1 190 ? 10.922 37.156 10.922 1 92 190 LEU A O 1
ATOM 1445 N N . ILE A 1 191 ? 9.109 36.438 9.734 1 93.38 191 ILE A N 1
ATOM 1446 C CA . ILE A 1 191 ? 9.734 35.094 9.711 1 93.38 191 ILE A CA 1
ATOM 1447 C C . ILE A 1 191 ? 10 34.688 8.266 1 93.38 191 ILE A C 1
ATOM 1449 O O . ILE A 1 191 ? 10.609 33.625 8.023 1 93.38 191 ILE A O 1
ATOM 1453 N N . ASP A 1 192 ? 9.531 35.438 7.242 1 93.12 192 ASP A N 1
ATOM 1454 C CA . ASP A 1 192 ? 9.859 35.156 5.848 1 93.12 192 ASP A CA 1
ATOM 1455 C C . ASP A 1 192 ? 11.109 35.906 5.41 1 93.12 192 ASP A C 1
ATOM 1457 O O . ASP A 1 192 ? 11.188 37.125 5.586 1 93.12 192 ASP A O 1
ATOM 1461 N N . ALA A 1 193 ? 12.023 35.156 4.922 1 91.81 193 ALA A N 1
ATOM 1462 C CA . ALA A 1 193 ? 13.227 35.812 4.414 1 91.81 193 ALA A CA 1
ATOM 1463 C C . ALA A 1 193 ? 12.914 36.656 3.174 1 91.81 193 ALA A C 1
ATOM 1465 O O . ALA A 1 193 ? 12.039 36.281 2.383 1 91.81 193 ALA A O 1
ATOM 1466 N N . PRO A 1 194 ? 13.617 37.75 3.051 1 87 194 PRO A N 1
ATOM 1467 C CA . PRO A 1 194 ? 13.422 38.562 1.837 1 87 194 PRO A CA 1
ATOM 1468 C C . PRO A 1 194 ? 13.922 37.844 0.581 1 87 194 PRO A C 1
ATOM 1470 O O . PRO A 1 194 ? 14.68 36.875 0.675 1 87 194 PRO A O 1
ATOM 1473 N N . LEU A 1 195 ? 13.344 38.344 -0.478 1 82.44 195 LEU A N 1
ATOM 1474 C CA . LEU A 1 195 ? 13.883 37.844 -1.741 1 82.44 195 LEU A CA 1
ATOM 1475 C C . LEU A 1 195 ? 15.297 38.375 -1.968 1 82.44 195 LEU A C 1
ATOM 1477 O O . LEU A 1 195 ? 15.609 39.5 -1.621 1 82.44 195 LEU A O 1
ATOM 1481 N N . GLY A 1 196 ? 16.234 37.656 -2.48 1 78.88 196 GLY A N 1
ATOM 1482 C CA . GLY A 1 196 ? 17.578 38.125 -2.795 1 78.88 196 GLY A CA 1
ATOM 1483 C C . GLY A 1 196 ? 18.594 37.781 -1.717 1 78.88 196 GLY A C 1
ATOM 1484 O O . GLY A 1 196 ? 18.656 36.625 -1.248 1 78.88 196 GLY A O 1
ATOM 1485 N N . ASP A 1 197 ? 19.375 38.812 -1.299 1 80 197 ASP A N 1
ATOM 1486 C CA . ASP A 1 197 ? 20.469 38.625 -0.341 1 80 197 ASP A CA 1
ATOM 1487 C C . ASP A 1 197 ? 19.922 38.406 1.069 1 80 197 ASP A C 1
ATOM 1489 O O . ASP A 1 197 ? 19.25 39.281 1.624 1 80 197 ASP A O 1
ATOM 1493 N N . ARG A 1 198 ? 20.094 37.25 1.637 1 82 198 ARG A N 1
ATOM 1494 C CA . ARG A 1 198 ? 19.594 36.875 2.955 1 82 198 ARG A CA 1
ATOM 1495 C C . ARG A 1 198 ? 20.734 36.656 3.941 1 82 198 ARG A C 1
ATOM 1497 O O . ARG A 1 198 ? 20.531 36.062 5 1 82 198 ARG A O 1
ATOM 1504 N N . SER A 1 199 ? 21.891 37.125 3.58 1 81.25 199 SER A N 1
ATOM 1505 C CA . SER A 1 199 ? 23.078 36.844 4.375 1 81.25 199 SER A CA 1
ATOM 1506 C C . SER A 1 199 ? 22.984 37.469 5.758 1 81.25 199 SER A C 1
ATOM 1508 O O . SER A 1 199 ? 23.484 36.906 6.738 1 81.25 199 SER A O 1
ATOM 1510 N N . GLN A 1 200 ? 22.312 38.594 5.859 1 84.25 200 GLN A N 1
ATOM 1511 C CA . GLN A 1 200 ? 22.234 39.281 7.137 1 84.25 200 GLN A CA 1
ATOM 1512 C C . GLN A 1 200 ? 20.859 39.125 7.77 1 84.25 200 GLN A C 1
ATOM 1514 O O . GLN A 1 200 ? 20.578 39.719 8.812 1 84.25 200 GLN A O 1
ATOM 1519 N N . TRP A 1 201 ? 20.031 38.312 7.074 1 89.62 201 TRP A N 1
ATOM 1520 C CA . TRP A 1 201 ? 18.656 38.156 7.555 1 89.62 201 TRP A CA 1
ATOM 1521 C C . TRP A 1 201 ? 18.609 37.188 8.711 1 89.62 201 TRP A C 1
ATOM 1523 O O . TRP A 1 201 ? 19.266 36.125 8.68 1 89.62 201 TRP A O 1
ATOM 1533 N N . LYS A 1 202 ? 17.844 37.625 9.781 1 91.31 202 LYS A N 1
ATOM 1534 C CA . LYS A 1 202 ? 17.484 36.719 10.883 1 91.31 202 LYS A CA 1
ATOM 1535 C C . LYS A 1 202 ? 15.984 36.812 11.18 1 91.31 202 LYS A C 1
ATOM 1537 O O . LYS A 1 202 ? 15.406 37.906 11.172 1 91.31 202 LYS A O 1
ATOM 1542 N N . PRO A 1 203 ? 15.453 35.656 11.406 1 93.75 203 PRO A N 1
ATOM 1543 C CA . PRO A 1 203 ? 14.031 35.719 11.742 1 93.75 203 PRO A CA 1
ATOM 1544 C C . PRO A 1 203 ? 13.766 36.375 13.086 1 93.75 203 PRO A C 1
ATOM 1546 O O . PRO A 1 203 ? 14.617 36.344 13.977 1 93.75 203 PRO A O 1
ATOM 1549 N N . GLN A 1 204 ? 12.695 37.031 13.141 1 93.81 204 GLN A N 1
ATOM 1550 C CA . GLN A 1 204 ? 12.148 37.5 14.414 1 93.81 204 GLN A CA 1
ATOM 1551 C C . GLN A 1 204 ? 10.938 36.656 14.828 1 93.81 204 GLN A C 1
ATOM 1553 O O . GLN A 1 204 ? 9.805 37 14.461 1 93.81 204 GLN A O 1
ATOM 1558 N N . TRP A 1 205 ? 11.172 35.688 15.617 1 94.75 205 TRP A N 1
ATOM 1559 C CA . TRP A 1 205 ? 10.133 34.719 15.969 1 94.75 205 TRP A CA 1
ATOM 1560 C C . TRP A 1 205 ? 9.109 35.344 16.906 1 94.75 205 TRP A C 1
ATOM 1562 O O . TRP A 1 205 ? 9.469 36.125 17.812 1 94.75 205 TRP A O 1
ATOM 1572 N N . PRO A 1 206 ? 7.883 34.938 16.703 1 91.19 206 PRO A N 1
ATOM 1573 C CA . PRO A 1 206 ? 6.895 35.438 17.656 1 91.19 206 PRO A CA 1
ATOM 1574 C C . PRO A 1 206 ? 7.219 35.031 19.094 1 91.19 206 PRO A C 1
ATOM 1576 O O . PRO A 1 206 ? 7.5 33.875 19.375 1 91.19 206 PRO A O 1
ATOM 1579 N N . THR A 1 207 ? 7.277 35.875 20.094 1 84.69 207 THR A N 1
ATOM 1580 C CA . THR A 1 207 ? 7.695 35.656 21.469 1 84.69 207 THR A CA 1
ATOM 1581 C C . THR A 1 207 ? 6.664 34.844 22.234 1 84.69 207 THR A C 1
ATOM 1583 O O . THR A 1 207 ? 7 34.156 23.203 1 84.69 207 THR A O 1
ATOM 1586 N N . GLY A 1 208 ? 5.422 34.781 21.719 1 85.06 208 GLY A N 1
ATOM 1587 C CA . GLY A 1 208 ? 4.367 34.156 22.484 1 85.06 208 GLY A CA 1
ATOM 1588 C C . GLY A 1 208 ? 3.926 32.812 21.906 1 85.06 208 GLY A C 1
ATOM 1589 O O . GLY A 1 208 ? 2.799 32.375 22.141 1 85.06 208 GLY A O 1
ATOM 1590 N N . LEU A 1 209 ? 4.809 32.25 21.094 1 90.06 209 LEU A N 1
ATOM 1591 C CA . LEU A 1 209 ? 4.406 30.938 20.562 1 90.06 209 LEU A CA 1
ATOM 1592 C C . LEU A 1 209 ? 4.215 29.922 21.703 1 90.06 209 LEU A C 1
ATOM 1594 O O . LEU A 1 209 ? 5.086 29.781 22.562 1 90.06 209 LEU A O 1
ATOM 1598 N N . GLU A 1 210 ? 3.037 29.375 21.734 1 90.94 210 GLU A N 1
ATOM 1599 C CA . GLU A 1 210 ? 2.695 28.438 22.797 1 90.94 210 GLU A CA 1
ATOM 1600 C C . GLU A 1 210 ? 2.562 27.016 22.266 1 90.94 210 GLU A C 1
ATOM 1602 O O . GLU A 1 210 ? 2.395 26.812 21.062 1 90.94 210 GLU A O 1
ATOM 1607 N N . ALA A 1 211 ? 2.732 26.188 23.25 1 89.44 211 ALA A N 1
ATOM 1608 C CA . ALA A 1 211 ? 2.496 24.797 22.906 1 89.44 211 ALA A CA 1
ATOM 1609 C C . ALA A 1 211 ? 1.033 24.562 22.531 1 89.44 211 ALA A C 1
ATOM 1611 O O . ALA A 1 211 ? 0.13 24.969 23.266 1 89.44 211 ALA A O 1
ATOM 1612 N N . TYR A 1 212 ? 0.78 24.078 21.406 1 93.69 212 TYR A N 1
ATOM 1613 C CA . TYR A 1 212 ? -0.501 23.578 20.922 1 93.69 212 TYR A CA 1
ATOM 1614 C C . TYR A 1 212 ? -0.343 22.203 20.266 1 93.69 212 TYR A C 1
ATOM 1616 O O . TYR A 1 212 ? 0.141 22.109 19.141 1 93.69 212 TYR A O 1
ATOM 1624 N N . ALA A 1 213 ? -0.75 21.219 21 1 96.06 213 ALA A N 1
ATOM 1625 C CA . ALA A 1 213 ? -0.52 19.859 20.516 1 96.06 213 ALA A CA 1
ATOM 1626 C C . ALA A 1 213 ? -1.82 19.219 20.031 1 96.06 213 ALA A C 1
ATOM 1628 O O . ALA A 1 213 ? -2.863 19.359 20.672 1 96.06 213 ALA A O 1
ATOM 1629 N N . VAL A 1 214 ? -1.83 18.688 18.891 1 97.81 214 VAL A N 1
ATOM 1630 C CA . VAL A 1 214 ? -2.895 17.828 18.391 1 97.81 214 VAL A CA 1
ATOM 1631 C C . VAL A 1 214 ? -2.494 16.359 18.547 1 97.81 214 VAL A C 1
ATOM 1633 O O . VAL A 1 214 ? -1.508 15.914 17.953 1 97.81 214 VAL A O 1
ATOM 1636 N N . PRO A 1 215 ? -3.225 15.68 19.406 1 98.19 215 PRO A N 1
ATOM 1637 C CA . PRO A 1 215 ? -2.834 14.281 19.609 1 98.19 215 PRO A CA 1
ATOM 1638 C C . PRO A 1 215 ? -2.99 13.43 18.359 1 98.19 215 PRO A C 1
ATOM 1640 O O . PRO A 1 215 ? -3.91 13.656 17.562 1 98.19 215 PRO A O 1
ATOM 1643 N N . PHE A 1 216 ? -2.084 12.445 18.203 1 98.38 216 PHE A N 1
ATOM 1644 C CA . PHE A 1 216 ? -2.266 11.484 17.125 1 98.38 216 PHE A CA 1
ATOM 1645 C C . PHE A 1 216 ? -3.568 10.711 17.312 1 98.38 216 PHE A C 1
ATOM 1647 O O . PHE A 1 216 ? -4.004 10.461 18.438 1 98.38 216 PHE A O 1
ATOM 1654 N N . GLY A 1 217 ? -4.195 10.391 16.234 1 98.38 217 GLY A N 1
ATOM 1655 C CA . GLY A 1 217 ? -5.379 9.547 16.297 1 98.38 217 GLY A CA 1
ATOM 1656 C C . GLY A 1 217 ? -6.637 10.305 16.656 1 98.38 217 GLY A C 1
ATOM 1657 O O . GLY A 1 217 ? -7.633 9.711 17.062 1 98.38 217 GLY A O 1
ATOM 1658 N N . LYS A 1 218 ? -6.508 11.562 16.609 1 98.5 218 LYS A N 1
ATOM 1659 C CA . LYS A 1 218 ? -7.691 12.375 16.875 1 98.5 218 LYS A CA 1
ATOM 1660 C C . LYS A 1 218 ? -8.062 13.211 15.656 1 98.5 218 LYS A C 1
ATOM 1662 O O . LYS A 1 218 ? -7.281 14.055 15.203 1 98.5 218 LYS A O 1
ATOM 1667 N N . GLY A 1 219 ? -9.234 12.922 15.109 1 98.56 219 GLY A N 1
ATOM 1668 C CA . GLY A 1 219 ? -9.789 13.711 14.016 1 98.56 219 GLY A CA 1
ATOM 1669 C C . GLY A 1 219 ? -10.656 14.859 14.492 1 98.56 219 GLY A C 1
ATOM 1670 O O . GLY A 1 219 ? -10.68 15.172 15.688 1 98.56 219 GLY A O 1
ATOM 1671 N N . LYS A 1 220 ? -11.25 15.555 13.516 1 98.19 220 LYS A N 1
ATOM 1672 C CA . LYS A 1 220 ? -12.055 16.734 13.812 1 98.19 220 LYS A CA 1
ATOM 1673 C C . LYS A 1 220 ? -13.234 16.859 12.852 1 98.19 220 LYS A C 1
ATOM 1675 O O . LYS A 1 220 ? -13.07 16.719 11.641 1 98.19 220 LYS A O 1
ATOM 1680 N N . ILE A 1 221 ? -14.438 17.016 13.445 1 98.81 221 ILE A N 1
ATOM 1681 C CA . ILE A 1 221 ? -15.57 17.391 12.602 1 98.81 221 ILE A CA 1
ATOM 1682 C C . ILE A 1 221 ? -15.43 18.859 12.18 1 98.81 221 ILE A C 1
ATOM 1684 O O . ILE A 1 221 ? -15.461 19.766 13.016 1 98.81 221 ILE A O 1
ATOM 1688 N N . VAL A 1 222 ? -15.289 19.094 10.906 1 98.44 222 VAL A N 1
ATOM 1689 C CA . VAL A 1 222 ? -15.039 20.453 10.461 1 98.44 222 VAL A CA 1
ATOM 1690 C C . VAL A 1 222 ? -16.344 21.062 9.922 1 98.44 222 VAL A C 1
ATOM 1692 O O . VAL A 1 222 ? -16.422 22.281 9.727 1 98.44 222 VAL A O 1
ATOM 1695 N N . ARG A 1 223 ? -17.281 20.234 9.641 1 98.56 223 ARG A N 1
ATOM 1696 C CA . ARG A 1 223 ? -18.625 20.625 9.266 1 98.56 223 ARG A CA 1
ATOM 1697 C C . ARG A 1 223 ? -19.656 19.625 9.781 1 98.56 223 ARG A C 1
ATOM 1699 O O . ARG A 1 223 ? -19.562 18.422 9.5 1 98.56 223 ARG A O 1
ATOM 1706 N N . GLU A 1 224 ? -20.594 20.078 10.477 1 98.56 224 GLU A N 1
ATOM 1707 C CA . GLU A 1 224 ? -21.656 19.203 10.984 1 98.56 224 GLU A CA 1
ATOM 1708 C C . GLU A 1 224 ? -22.656 18.859 9.883 1 98.56 224 GLU A C 1
ATOM 1710 O O . GLU A 1 224 ? -22.875 19.656 8.969 1 98.56 224 GLU A O 1
ATOM 1715 N N . GLY A 1 225 ? -23.172 17.703 9.945 1 98.56 225 GLY A N 1
ATOM 1716 C CA . GLY A 1 225 ? -24.219 17.234 9.039 1 98.56 225 GLY A CA 1
ATOM 1717 C C . GLY A 1 225 ? -24.953 16.016 9.555 1 98.56 225 GLY A C 1
ATOM 1718 O O . GLY A 1 225 ? -24.562 15.422 10.562 1 98.56 225 GLY A O 1
ATOM 1719 N N . THR A 1 226 ? -26.062 15.641 8.781 1 98.25 226 THR A N 1
ATOM 1720 C CA . THR A 1 226 ? -26.922 14.609 9.336 1 98.25 226 THR A CA 1
ATOM 1721 C C . THR A 1 226 ? -27.234 13.539 8.289 1 98.25 226 THR A C 1
ATOM 1723 O O . THR A 1 226 ? -27.75 12.469 8.625 1 98.25 226 THR A O 1
ATOM 1726 N N . GLN A 1 227 ? -26.922 13.734 7.062 1 98.31 227 GLN A N 1
ATOM 1727 C CA . GLN A 1 227 ? -27.391 12.836 6.016 1 98.31 227 GLN A CA 1
ATOM 1728 C C . GLN A 1 227 ? -26.297 11.859 5.59 1 98.31 227 GLN A C 1
ATOM 1730 O O . GLN A 1 227 ? -26.594 10.727 5.188 1 98.31 227 GLN A O 1
ATOM 1735 N N . LEU A 1 228 ? -25.109 12.367 5.574 1 98.75 228 LEU A N 1
ATOM 1736 C CA . LEU A 1 228 ? -23.969 11.523 5.207 1 98.75 228 LEU A CA 1
ATOM 1737 C C . LEU A 1 228 ? -22.672 12.047 5.824 1 98.75 228 LEU A C 1
ATOM 1739 O O . LEU A 1 228 ? -22.609 13.211 6.227 1 98.75 228 LEU A O 1
ATOM 1743 N N . THR A 1 229 ? -21.719 11.203 5.949 1 98.88 229 THR A N 1
ATOM 1744 C CA . THR A 1 229 ? -20.391 11.5 6.473 1 98.88 229 THR A CA 1
ATOM 1745 C C . THR A 1 229 ? -19.359 11.516 5.348 1 98.88 229 THR A C 1
ATOM 1747 O O . THR A 1 229 ? -19.328 10.609 4.508 1 98.88 229 THR A O 1
ATOM 1750 N N . VAL A 1 230 ? -18.594 12.539 5.227 1 98.94 230 VAL A N 1
ATOM 1751 C CA . VAL A 1 230 ? -17.438 12.617 4.348 1 98.94 230 VAL A CA 1
ATOM 1752 C C . VAL A 1 230 ? -16.156 12.656 5.184 1 98.94 230 VAL A C 1
ATOM 1754 O O . VAL A 1 230 ? -16.016 13.484 6.082 1 98.94 230 VAL A O 1
ATOM 1757 N N . VAL A 1 231 ? -15.25 11.742 4.969 1 98.94 231 VAL A N 1
ATOM 1758 C CA . VAL A 1 231 ? -13.977 11.672 5.684 1 98.94 231 VAL A CA 1
ATOM 1759 C C . VAL A 1 231 ? -12.828 11.938 4.711 1 98.94 231 VAL A C 1
ATOM 1761 O O . VAL A 1 231 ? -12.742 11.305 3.654 1 98.94 231 VAL A O 1
ATOM 1764 N N . SER A 1 232 ? -11.992 12.82 5.023 1 98.81 232 SER A N 1
ATOM 1765 C CA . SER A 1 232 ? -10.859 13.164 4.164 1 98.81 232 SER A CA 1
ATOM 1766 C C . SER A 1 232 ? -9.68 13.688 4.977 1 98.81 232 SER A C 1
ATOM 1768 O O . SER A 1 232 ? -9.656 13.547 6.203 1 98.81 232 SER A O 1
ATOM 1770 N N . TYR A 1 233 ? -8.609 14.07 4.332 1 98.19 233 TYR A N 1
ATOM 1771 C CA . TYR A 1 233 ? -7.398 14.664 4.891 1 98.19 233 TYR A CA 1
ATOM 1772 C C . TYR A 1 233 ? -6.559 15.312 3.797 1 98.19 233 TYR A C 1
ATOM 1774 O O . TYR A 1 233 ? -6.746 15.031 2.611 1 98.19 233 TYR A O 1
ATOM 1782 N N . GLY A 1 234 ? -5.645 16.125 4.227 1 96.62 234 GLY A N 1
ATOM 1783 C CA . GLY A 1 234 ? -4.723 16.734 3.273 1 96.62 234 GLY A CA 1
ATOM 1784 C C . GLY A 1 234 ? -5.414 17.609 2.246 1 96.62 234 GLY A C 1
ATOM 1785 O O . GLY A 1 234 ? -6.312 18.375 2.584 1 96.62 234 GLY A O 1
ATOM 1786 N N . ARG A 1 235 ? -5.043 17.516 1.029 1 94.5 235 ARG A N 1
ATOM 1787 C CA . ARG A 1 235 ? -5.434 18.406 -0.054 1 94.5 235 ARG A CA 1
ATOM 1788 C C . ARG A 1 235 ? -6.934 18.328 -0.317 1 94.5 235 ARG A C 1
ATOM 1790 O O . ARG A 1 235 ? -7.562 19.328 -0.676 1 94.5 235 ARG A O 1
ATOM 1797 N N . THR A 1 236 ? -7.512 17.203 -0.13 1 97.06 236 THR A N 1
ATOM 1798 C CA . THR A 1 236 ? -8.898 17 -0.542 1 97.06 236 THR A CA 1
ATOM 1799 C C . THR A 1 236 ? -9.859 17.516 0.524 1 97.06 236 THR A C 1
ATOM 1801 O O . THR A 1 236 ? -11.047 17.734 0.251 1 97.06 236 THR A O 1
ATOM 1804 N N . LEU A 1 237 ? -9.391 17.797 1.72 1 98.12 237 LEU A N 1
ATOM 1805 C CA . LEU A 1 237 ? -10.273 18.188 2.811 1 98.12 237 LEU A CA 1
ATOM 1806 C C . LEU A 1 237 ? -10.969 19.516 2.502 1 98.12 237 LEU A C 1
ATOM 1808 O O . LEU A 1 237 ? -12.195 19.609 2.582 1 98.12 237 LEU A O 1
ATOM 1812 N N . PRO A 1 238 ? -10.211 20.578 2.098 1 97.62 238 PRO A N 1
ATOM 1813 C CA . PRO A 1 238 ? -10.906 21.828 1.774 1 97.62 238 PRO A CA 1
ATOM 1814 C C . PRO A 1 238 ? -11.906 21.672 0.626 1 97.62 238 PRO A C 1
ATOM 1816 O O . PRO A 1 238 ? -12.945 22.328 0.609 1 97.62 238 PRO A O 1
ATOM 1819 N N . LEU A 1 239 ? -11.602 20.812 -0.34 1 97.81 239 LEU A N 1
ATOM 1820 C CA . LEU A 1 239 ? -12.516 20.531 -1.441 1 97.81 239 LEU A CA 1
ATOM 1821 C C . LEU A 1 239 ? -13.789 19.859 -0.934 1 97.81 239 LEU A C 1
ATOM 1823 O O . LEU A 1 239 ? -14.891 20.188 -1.387 1 97.81 239 LEU A O 1
ATOM 1827 N N . CYS A 1 240 ? -13.633 18.953 -0.004 1 98.81 240 CYS A N 1
ATOM 1828 C CA . CYS A 1 240 ? -14.781 18.281 0.594 1 98.81 240 CYS A CA 1
ATOM 1829 C C . CYS A 1 240 ? -15.664 19.266 1.349 1 98.81 240 CYS A C 1
ATOM 1831 O O . CYS A 1 240 ? -16.891 19.219 1.241 1 98.81 240 CYS A O 1
ATOM 1833 N N . THR A 1 241 ? -15.031 20.141 2.119 1 98.56 241 THR A N 1
ATOM 1834 C CA . THR A 1 241 ? -15.766 21.141 2.881 1 98.56 241 THR A CA 1
ATOM 1835 C C . THR A 1 241 ? -16.531 22.078 1.949 1 98.56 241 THR A C 1
ATOM 1837 O O . THR A 1 241 ? -17.719 22.344 2.174 1 98.56 241 THR A O 1
ATOM 1840 N N . LYS A 1 242 ? -15.859 22.484 0.913 1 98.38 242 LYS A N 1
ATOM 1841 C CA . LYS A 1 242 ? -16.5 23.359 -0.065 1 98.38 242 LYS A CA 1
ATOM 1842 C C . LYS A 1 242 ? -17.656 22.656 -0.757 1 98.38 242 LYS A C 1
ATOM 1844 O O . LYS A 1 242 ? -18.719 23.266 -0.961 1 98.38 242 LYS A O 1
ATOM 1849 N N . ALA A 1 243 ? -17.453 21.422 -1.153 1 98.75 243 ALA A N 1
ATOM 1850 C CA . ALA A 1 243 ? -18.516 20.641 -1.783 1 98.75 243 ALA A CA 1
ATOM 1851 C C . ALA A 1 243 ? -19.719 20.531 -0.864 1 98.75 243 ALA A C 1
ATOM 1853 O O . ALA A 1 243 ? -20.859 20.719 -1.302 1 98.75 243 ALA A O 1
ATOM 1854 N N . ALA A 1 244 ? -19.469 20.234 0.393 1 98.75 244 ALA A N 1
ATOM 1855 C CA . ALA A 1 244 ? -20.547 20.094 1.377 1 98.75 244 ALA A CA 1
ATOM 1856 C C . ALA A 1 244 ? -21.297 21.422 1.538 1 98.75 244 ALA A C 1
ATOM 1858 O O . ALA A 1 244 ? -22.531 21.422 1.635 1 98.75 244 ALA A O 1
ATOM 1859 N N . GLU A 1 245 ? -20.562 22.516 1.55 1 98.12 245 GLU A N 1
ATOM 1860 C CA . GLU A 1 245 ? -21.172 23.844 1.653 1 98.12 245 GLU A CA 1
ATOM 1861 C C . GLU A 1 245 ? -22.062 24.125 0.451 1 98.12 245 GLU A C 1
ATOM 1863 O O . GLU A 1 245 ? -23.203 24.594 0.609 1 98.12 245 GLU A O 1
ATOM 1868 N N . THR A 1 246 ? -21.531 23.828 -0.679 1 97.94 246 THR A N 1
ATOM 1869 C CA . THR A 1 246 ? -22.266 24.047 -1.913 1 97.94 246 THR A CA 1
ATOM 1870 C C . THR A 1 246 ? -23.562 23.234 -1.929 1 97.94 246 THR A C 1
ATOM 1872 O O . THR A 1 246 ? -24.625 23.766 -2.268 1 97.94 246 THR A O 1
ATOM 1875 N N . LEU A 1 247 ? -23.5 22.062 -1.513 1 98.44 247 LEU A N 1
ATOM 1876 C CA . LEU A 1 247 ? -24.625 21.141 -1.594 1 98.44 247 LEU A CA 1
ATOM 1877 C C . LEU A 1 247 ? -25.641 21.438 -0.495 1 98.44 247 LEU A C 1
ATOM 1879 O O . LEU A 1 247 ? -26.781 20.984 -0.574 1 98.44 247 LEU A O 1
ATOM 1883 N N . ALA A 1 248 ? -25.188 22.141 0.557 1 98 248 ALA A N 1
ATOM 1884 C CA . ALA A 1 248 ? -26.125 22.531 1.606 1 98 248 ALA A CA 1
ATOM 1885 C C . ALA A 1 248 ? -27.25 23.406 1.041 1 98 248 ALA A C 1
ATOM 1887 O O . ALA A 1 248 ? -28.391 23.328 1.508 1 98 248 ALA A O 1
ATOM 1888 N N . ALA A 1 249 ? -26.875 24.141 0.065 1 96.81 249 ALA A N 1
ATOM 1889 C CA . ALA A 1 249 ? -27.875 24.984 -0.595 1 96.81 249 ALA A CA 1
ATOM 1890 C C . ALA A 1 249 ? -28.922 24.141 -1.31 1 96.81 249 ALA A C 1
ATOM 1892 O O . ALA A 1 249 ? -30.062 24.578 -1.5 1 96.81 249 ALA A O 1
ATOM 1893 N N . ASP A 1 250 ? -28.547 23 -1.649 1 96.62 250 ASP A N 1
ATOM 1894 C CA . ASP A 1 250 ? -29.453 22.078 -2.318 1 96.62 250 ASP A CA 1
ATOM 1895 C C . ASP A 1 250 ? -30.141 21.156 -1.312 1 96.62 250 ASP A C 1
ATOM 1897 O O . ASP A 1 250 ? -30.781 20.172 -1.694 1 96.62 250 ASP A O 1
ATOM 1901 N N . GLY A 1 251 ? -29.922 21.406 -0.044 1 97.75 251 GLY A N 1
ATOM 1902 C CA . GLY A 1 251 ? -30.625 20.656 0.995 1 97.75 251 GLY A CA 1
ATOM 1903 C C . GLY A 1 251 ? -29.875 19.422 1.434 1 97.75 251 GLY A C 1
ATOM 1904 O O . GLY A 1 251 ? -30.422 18.578 2.154 1 97.75 251 GLY A O 1
ATOM 1905 N N . ILE A 1 252 ? -28.688 19.219 1.005 1 98.56 252 ILE A N 1
ATOM 1906 C CA . ILE A 1 252 ? -27.891 18.062 1.388 1 98.56 252 ILE A CA 1
ATOM 1907 C C . ILE A 1 252 ? -27.016 18.406 2.582 1 98.56 252 ILE A C 1
ATOM 1909 O O . ILE A 1 252 ? -26.234 19.375 2.533 1 98.56 252 ILE A O 1
ATOM 1913 N N . SER A 1 253 ? -27.156 17.641 3.668 1 98.69 253 SER A N 1
ATOM 1914 C CA . SER A 1 253 ? -26.438 17.891 4.91 1 98.69 253 SER A CA 1
ATOM 1915 C C . SER A 1 253 ? -25.328 16.859 5.117 1 98.69 253 SER A C 1
ATOM 1917 O O . SER A 1 253 ? -25.547 15.805 5.711 1 98.69 253 SER A O 1
ATOM 1919 N N . ALA A 1 254 ? -24.141 17.234 4.754 1 98.81 254 ALA A N 1
ATOM 1920 C CA . ALA A 1 254 ? -22.984 16.344 4.871 1 98.81 254 ALA A CA 1
ATOM 1921 C C . ALA A 1 254 ? -22.109 16.734 6.059 1 98.81 254 ALA A C 1
ATOM 1923 O O . ALA A 1 254 ? -21.766 17.906 6.219 1 98.81 254 ALA A O 1
ATOM 1924 N N . GLU A 1 255 ? -21.844 15.82 6.922 1 98.88 255 GLU A N 1
ATOM 1925 C CA . GLU A 1 255 ? -20.828 15.992 7.949 1 98.88 255 GLU A CA 1
ATOM 1926 C C . GLU A 1 255 ? -19.438 15.719 7.395 1 98.88 255 GLU A C 1
ATOM 1928 O O . GLU A 1 255 ? -19.219 14.719 6.707 1 98.88 255 GLU A O 1
ATOM 1933 N N . VAL A 1 256 ? -18.484 16.609 7.598 1 98.94 256 VAL A N 1
ATOM 1934 C CA . VAL A 1 256 ? -17.141 16.453 7.066 1 98.94 256 VAL A CA 1
ATOM 1935 C C . VAL A 1 256 ? -16.156 16.266 8.211 1 98.94 256 VAL A C 1
ATOM 1937 O O . VAL A 1 256 ? -16.109 17.078 9.148 1 98.94 256 VAL A O 1
ATOM 1940 N N . ILE A 1 257 ? -15.391 15.203 8.133 1 98.94 257 ILE A N 1
ATOM 1941 C CA . ILE A 1 257 ? -14.391 14.859 9.141 1 98.94 257 ILE A CA 1
ATOM 1942 C C . ILE A 1 257 ? -12.992 15 8.547 1 98.94 257 ILE A C 1
ATOM 1944 O O . ILE A 1 257 ? -12.711 14.469 7.473 1 98.94 257 ILE A O 1
ATOM 1948 N N . ASP A 1 258 ? -12.148 15.742 9.188 1 98.88 258 ASP A N 1
ATOM 1949 C CA . ASP A 1 258 ? -10.711 15.766 8.945 1 98.88 258 ASP A CA 1
ATOM 1950 C C . ASP A 1 258 ? -9.992 14.719 9.797 1 98.88 258 ASP A C 1
ATOM 1952 O O . ASP A 1 258 ? -9.953 14.828 11.023 1 98.88 258 ASP A O 1
ATOM 1956 N N . LEU A 1 259 ? -9.406 13.75 9.188 1 98.69 259 LEU A N 1
ATOM 1957 C CA . LEU A 1 259 ? -8.766 12.68 9.938 1 98.69 259 LEU A CA 1
ATOM 1958 C C . LEU A 1 259 ? -7.559 13.203 10.703 1 98.69 259 LEU A C 1
ATOM 1960 O O . LEU A 1 259 ? -7.316 12.797 11.844 1 98.69 259 LEU A O 1
ATOM 1964 N N . ARG A 1 260 ? -6.742 14.078 10.055 1 98.56 260 ARG A N 1
ATOM 1965 C CA . ARG A 1 260 ? -5.523 14.648 10.617 1 98.56 260 ARG A CA 1
ATOM 1966 C C . ARG A 1 260 ? -4.426 13.594 10.734 1 98.56 260 ARG A C 1
ATOM 1968 O O . ARG A 1 260 ? -3.283 13.836 10.344 1 98.56 260 ARG A O 1
ATOM 1975 N N . SER A 1 261 ? -4.746 12.438 11.344 1 98.62 261 SER A N 1
ATOM 1976 C CA . SER A 1 261 ? -3.848 11.305 11.516 1 98.62 261 SER A CA 1
ATOM 1977 C C . SER A 1 261 ? -4.305 10.109 10.68 1 98.62 261 SER A C 1
ATOM 1979 O O . SER A 1 261 ? -5.48 9.75 10.695 1 98.62 261 SER A O 1
ATOM 1981 N N . LEU A 1 262 ? -3.367 9.547 9.953 1 98.38 262 LEU A N 1
ATOM 1982 C CA . LEU A 1 262 ? -3.664 8.367 9.141 1 98.38 262 LEU A CA 1
ATOM 1983 C C . LEU A 1 262 ? -3.391 7.086 9.93 1 98.38 262 LEU A C 1
ATOM 1985 O O . LEU A 1 262 ? -4.105 6.094 9.766 1 98.38 262 LEU A O 1
ATOM 1989 N N . TRP A 1 263 ? -2.273 7.207 10.812 1 97.44 263 TRP A N 1
ATOM 1990 C CA . TRP A 1 263 ? -2.035 6.062 11.688 1 97.44 263 TRP A CA 1
ATOM 1991 C C . TRP A 1 263 ? -1.439 6.512 13.016 1 97.44 263 TRP A C 1
ATOM 1993 O O . TRP A 1 263 ? -0.357 7.102 13.055 1 97.44 263 TRP A O 1
ATOM 2003 N N . PRO A 1 264 ? -2.023 6.227 14.133 1 97.44 264 PRO A N 1
ATOM 2004 C CA . PRO A 1 264 ? -3.398 5.723 14.156 1 97.44 264 PRO A CA 1
ATOM 2005 C C . PRO A 1 264 ? -4.418 6.773 13.727 1 97.44 264 PRO A C 1
ATOM 2007 O O . PRO A 1 264 ? -4.09 7.961 13.641 1 97.44 264 PRO A O 1
ATOM 2010 N N . TYR A 1 265 ? -5.594 6.289 13.328 1 98.31 265 TYR A N 1
ATOM 2011 C CA . TYR A 1 265 ? -6.664 7.211 12.961 1 98.31 265 TYR A CA 1
ATOM 2012 C C . TYR A 1 265 ? -7.824 7.117 13.953 1 98.31 265 TYR A C 1
ATOM 2014 O O . TYR A 1 265 ? -7.91 6.16 14.727 1 98.31 265 TYR A O 1
ATOM 2022 N N . ASP A 1 266 ? -8.664 8.102 14 1 98.69 266 ASP A N 1
ATOM 2023 C CA . ASP A 1 266 ? -9.766 8.227 14.945 1 98.69 266 ASP A CA 1
ATOM 2024 C C . ASP A 1 266 ? -10.977 7.418 14.484 1 98.69 266 ASP A C 1
ATOM 2026 O O . ASP A 1 266 ? -11.992 7.988 14.078 1 98.69 266 ASP A O 1
ATOM 2030 N N . TRP A 1 267 ? -10.891 6.16 14.672 1 98.62 267 TRP A N 1
ATOM 2031 C CA . TRP A 1 267 ? -11.969 5.293 14.203 1 98.62 267 TRP A CA 1
ATOM 2032 C C . TRP A 1 267 ? -13.266 5.586 14.953 1 98.62 267 TRP A C 1
ATOM 2034 O O . TRP A 1 267 ? -14.344 5.574 14.367 1 98.62 267 TRP A O 1
ATOM 2044 N N . GLU A 1 268 ? -13.211 5.789 16.203 1 98.69 268 GLU A N 1
ATOM 2045 C CA . GLU A 1 268 ? -14.414 6.016 17 1 98.69 268 GLU A CA 1
ATOM 2046 C C . GLU A 1 268 ? -15.188 7.234 16.5 1 98.69 268 GLU A C 1
ATOM 2048 O O . GLU A 1 268 ? -16.422 7.227 16.469 1 98.69 268 GLU A O 1
ATOM 2053 N N . LEU A 1 269 ? -14.445 8.258 16.125 1 98.81 269 LEU A N 1
ATOM 2054 C CA . LEU A 1 269 ? -15.086 9.445 15.547 1 98.81 269 LEU A CA 1
ATOM 2055 C C . LEU A 1 269 ? -15.82 9.102 14.258 1 98.81 269 LEU A C 1
ATOM 2057 O O . LEU A 1 269 ? -16.969 9.492 14.07 1 98.81 269 LEU A O 1
ATOM 2061 N N . ILE A 1 270 ? -15.18 8.383 13.359 1 98.88 270 ILE A N 1
ATOM 2062 C CA . ILE A 1 270 ? -15.773 7.973 12.094 1 98.88 270 ILE A CA 1
ATOM 2063 C C . ILE A 1 270 ? -17 7.109 12.344 1 98.88 270 ILE A C 1
ATOM 2065 O O . ILE A 1 270 ? -18.062 7.355 11.781 1 98.88 270 ILE A O 1
ATOM 2069 N N . LYS A 1 271 ? -16.812 6.152 13.227 1 98.75 271 LYS A N 1
ATOM 2070 C CA . LYS A 1 271 ? -17.875 5.207 13.539 1 98.75 271 LYS A CA 1
ATOM 2071 C C . LYS A 1 271 ? -19.125 5.926 14.055 1 98.75 271 LYS A C 1
ATOM 2073 O O . LYS A 1 271 ? -20.234 5.672 13.578 1 98.75 271 LYS A O 1
ATOM 2078 N N . ALA A 1 272 ? -18.922 6.797 14.984 1 98.75 272 ALA A N 1
ATOM 2079 C CA . ALA A 1 272 ? -20.047 7.547 15.547 1 98.75 272 ALA A CA 1
ATOM 2080 C C . ALA A 1 272 ? -20.766 8.352 14.469 1 98.75 272 ALA A C 1
ATOM 2082 O O . ALA A 1 272 ? -22 8.391 14.438 1 98.75 272 ALA A O 1
ATOM 2083 N N . SER A 1 273 ? -20.016 8.953 13.617 1 98.81 273 SER A N 1
ATOM 2084 C CA . SER A 1 273 ? -20.594 9.766 12.555 1 98.81 273 SER A CA 1
ATOM 2085 C C . SER A 1 273 ? -21.375 8.898 11.562 1 98.81 273 SER A C 1
ATOM 2087 O O . SER A 1 273 ? -22.484 9.25 11.164 1 98.81 273 SER A O 1
ATOM 2089 N N . VAL A 1 274 ? -20.781 7.809 11.156 1 98.75 274 VAL A N 1
ATOM 2090 C CA . VAL A 1 274 ? -21.422 6.918 10.195 1 98.75 274 VAL A CA 1
ATOM 2091 C C . VAL A 1 274 ? -22.688 6.312 10.797 1 98.75 274 VAL A C 1
ATOM 2093 O O . VAL A 1 274 ? -23.688 6.133 10.102 1 98.75 274 VAL A O 1
ATOM 2096 N N . GLN A 1 275 ? -22.625 5.98 12.078 1 98.31 275 GLN A N 1
ATOM 2097 C CA . GLN A 1 275 ? -23.812 5.457 12.75 1 98.31 275 GLN A CA 1
ATOM 2098 C C . GLN A 1 275 ? -24.938 6.484 12.75 1 98.31 275 GLN A C 1
ATOM 2100 O O . GLN A 1 275 ? -26.109 6.125 12.625 1 98.31 275 GLN A O 1
ATOM 2105 N N . LYS A 1 276 ? -24.547 7.699 12.875 1 98.12 276 LYS A N 1
ATOM 2106 C CA . LYS A 1 276 ? -25.5 8.805 12.867 1 98.12 276 LYS A CA 1
ATOM 2107 C C . LYS A 1 276 ? -26.094 9.016 11.477 1 98.12 276 LYS A C 1
ATOM 2109 O O . LYS A 1 276 ? -27.297 9.203 11.328 1 98.12 276 LYS A O 1
ATOM 2114 N N . THR A 1 277 ? -25.312 8.891 10.438 1 98 277 THR A N 1
ATOM 2115 C CA . THR A 1 277 ? -25.734 9.344 9.117 1 98 277 THR A CA 1
ATOM 2116 C C . THR A 1 277 ? -26.125 8.156 8.234 1 98 277 THR A C 1
ATOM 2118 O O . THR A 1 277 ? -26.906 8.312 7.289 1 98 277 THR A O 1
ATOM 2121 N N . GLY A 1 278 ? -25.5 7.012 8.492 1 97.88 278 GLY A N 1
ATOM 2122 C CA . GLY A 1 278 ? -25.797 5.789 7.762 1 97.88 278 GLY A CA 1
ATOM 2123 C C . GLY A 1 278 ? -25.141 5.742 6.395 1 97.88 278 GLY A C 1
ATOM 2124 O O . GLY A 1 278 ? -25.281 4.762 5.664 1 97.88 278 GLY A O 1
ATOM 2125 N N . ARG A 1 279 ? -24.484 6.828 5.93 1 98.62 279 ARG A N 1
ATOM 2126 C CA . ARG A 1 279 ? -23.812 6.953 4.641 1 98.62 279 ARG A CA 1
ATOM 2127 C C . ARG A 1 279 ? -22.422 7.543 4.805 1 98.62 279 ARG A C 1
ATOM 2129 O O . ARG A 1 279 ? -22.219 8.477 5.59 1 98.62 279 ARG A O 1
ATOM 2136 N N . VAL A 1 280 ? -21.406 6.957 4.047 1 98.88 280 VAL A N 1
ATOM 2137 C CA . VAL A 1 280 ? -20.078 7.512 4.23 1 98.88 280 VAL A CA 1
ATOM 2138 C C . VAL A 1 280 ? -19.328 7.516 2.895 1 98.88 280 VAL A C 1
ATOM 2140 O O . VAL A 1 280 ? -19.438 6.566 2.117 1 98.88 280 VAL A O 1
ATOM 2143 N N . LEU A 1 281 ? -18.656 8.594 2.615 1 98.94 281 LEU A N 1
ATOM 2144 C CA . LEU A 1 281 ? -17.734 8.789 1.501 1 98.94 281 LEU A CA 1
ATOM 2145 C C . LEU A 1 281 ? -16.344 9.094 2.006 1 98.94 281 LEU A C 1
ATOM 2147 O O . LEU A 1 281 ? -16.141 10.055 2.75 1 98.94 281 LEU A O 1
ATOM 2151 N N . PHE A 1 282 ? -15.398 8.297 1.686 1 98.88 282 PHE A N 1
ATOM 2152 C CA . PHE A 1 282 ? -13.992 8.578 1.916 1 98.88 282 PHE A CA 1
ATOM 2153 C C . PHE A 1 282 ? -13.359 9.227 0.687 1 98.88 282 PHE A C 1
ATOM 2155 O O . PHE A 1 282 ? -13.625 8.805 -0.443 1 98.88 282 PHE A O 1
ATOM 2162 N N . VAL A 1 283 ? -12.547 10.266 0.887 1 98.75 283 VAL A N 1
ATOM 2163 C CA . VAL A 1 283 ? -11.953 10.984 -0.231 1 98.75 283 VAL A CA 1
ATOM 2164 C C . VAL A 1 283 ? -10.453 11.164 0.012 1 98.75 283 VAL A C 1
ATOM 2166 O O . VAL A 1 283 ? -10.047 11.641 1.077 1 98.75 283 VAL A O 1
ATOM 2169 N N . ASN A 1 284 ? -9.664 10.758 -0.873 1 96.56 284 ASN A N 1
ATOM 2170 C CA . ASN A 1 284 ? -8.242 11.102 -0.83 1 96.56 284 ASN A CA 1
ATOM 2171 C C . ASN A 1 284 ? -7.633 11.148 -2.229 1 96.56 284 ASN A C 1
ATOM 2173 O O . ASN A 1 284 ? -8.305 10.844 -3.213 1 96.56 284 ASN A O 1
ATOM 2177 N N . GLU A 1 285 ? -6.43 11.578 -2.322 1 92.75 285 GLU A N 1
ATOM 2178 C CA . GLU A 1 285 ? -5.785 11.883 -3.596 1 92.75 285 GLU A CA 1
ATOM 2179 C C . GLU A 1 285 ? -5.043 10.664 -4.145 1 92.75 285 GLU A C 1
ATOM 2181 O O . GLU A 1 285 ? -4.75 10.602 -5.34 1 92.75 285 GLU A O 1
ATOM 2186 N N . ASP A 1 286 ? -4.684 9.719 -3.334 1 91.94 286 ASP A N 1
ATOM 2187 C CA . ASP A 1 286 ? -3.852 8.586 -3.732 1 91.94 286 ASP A CA 1
ATOM 2188 C C . ASP A 1 286 ? -4.57 7.707 -4.75 1 91.94 286 ASP A C 1
ATOM 2190 O O . ASP A 1 286 ? -5.789 7.812 -4.922 1 91.94 286 ASP A O 1
ATOM 2194 N N . THR A 1 287 ? -3.846 6.875 -5.457 1 90.12 287 THR A N 1
ATOM 2195 C CA . THR A 1 287 ? -4.41 6.031 -6.508 1 90.12 287 THR A CA 1
ATOM 2196 C C . THR A 1 287 ? -5.371 5.004 -5.918 1 90.12 287 THR A C 1
ATOM 2198 O O . THR A 1 287 ? -5.18 4.543 -4.789 1 90.12 287 THR A O 1
ATOM 2201 N N . GLU A 1 288 ? -6.285 4.547 -6.633 1 93.19 288 GLU A N 1
ATOM 2202 C CA . GLU A 1 288 ? -7.457 3.834 -6.133 1 93.19 288 GLU A CA 1
ATOM 2203 C C . GLU A 1 288 ? -7.125 2.377 -5.82 1 93.19 288 GLU A C 1
ATOM 2205 O O . GLU A 1 288 ? -7.895 1.69 -5.141 1 93.19 288 GLU A O 1
ATOM 2210 N N . VAL A 1 289 ? -6.043 1.776 -6.285 1 94.81 289 VAL A N 1
ATOM 2211 C CA . VAL A 1 289 ? -5.73 0.375 -6.023 1 94.81 289 VAL A CA 1
ATOM 2212 C C . VAL A 1 289 ? -4.793 0.27 -4.824 1 94.81 289 VAL A C 1
ATOM 2214 O O . VAL A 1 289 ? -3.695 0.832 -4.832 1 94.81 289 VAL A O 1
ATOM 2217 N N . THR A 1 290 ? -5.234 -0.494 -3.756 1 95.75 290 THR A N 1
ATOM 2218 C CA . THR A 1 290 ? -4.52 -0.644 -2.494 1 95.75 290 THR A CA 1
ATOM 2219 C C . THR A 1 290 ? -4.305 0.713 -1.829 1 95.75 290 THR A C 1
ATOM 2221 O O . THR A 1 290 ? -3.18 1.066 -1.473 1 95.75 290 THR A O 1
ATOM 2224 N N . ASN A 1 291 ? -5.383 1.402 -1.718 1 96.44 291 ASN A N 1
ATOM 2225 C CA . ASN A 1 291 ? -5.496 2.748 -1.166 1 96.44 291 ASN A CA 1
ATOM 2226 C C . ASN A 1 291 ? -5.855 2.717 0.316 1 96.44 291 ASN A C 1
ATOM 2228 O O . ASN A 1 291 ? -6.621 1.86 0.756 1 96.44 291 ASN A O 1
ATOM 2232 N N . PHE A 1 292 ? -5.309 3.648 1.103 1 98 292 PHE A N 1
ATOM 2233 C CA . PHE A 1 292 ? -5.621 3.727 2.523 1 98 292 PHE A CA 1
ATOM 2234 C C . PHE A 1 292 ? -7.125 3.834 2.74 1 98 292 PHE A C 1
ATOM 2236 O O . PHE A 1 292 ? -7.66 3.291 3.711 1 98 292 PHE A O 1
ATOM 2243 N N . GLY A 1 293 ? -7.836 4.598 1.878 1 98.44 293 GLY A N 1
ATOM 2244 C CA . GLY A 1 293 ? -9.281 4.723 1.964 1 98.44 293 GLY A CA 1
ATOM 2245 C C . GLY A 1 293 ? -10 3.387 1.918 1 98.44 293 GLY A C 1
ATOM 2246 O O . GLY A 1 293 ? -11.078 3.238 2.488 1 98.44 293 GLY A O 1
ATOM 2247 N N . GLU A 1 294 ? -9.391 2.414 1.244 1 98.38 294 GLU A N 1
ATOM 2248 C CA . GLU A 1 294 ? -9.977 1.078 1.186 1 98.38 294 GLU A CA 1
ATOM 2249 C C . GLU A 1 294 ? -9.938 0.398 2.551 1 98.38 294 GLU A C 1
ATOM 2251 O O . GLU A 1 294 ? -10.836 -0.383 2.887 1 98.38 294 GLU A O 1
ATOM 2256 N N . HIS A 1 295 ? -8.906 0.729 3.328 1 98.31 295 HIS A N 1
ATOM 2257 C CA . HIS A 1 295 ? -8.828 0.243 4.699 1 98.31 295 HIS A CA 1
ATOM 2258 C C . HIS A 1 295 ? -10.008 0.757 5.527 1 98.31 295 HIS A C 1
ATOM 2260 O O . HIS A 1 295 ? -10.625 -0.004 6.277 1 98.31 295 HIS A O 1
ATOM 2266 N N . LEU A 1 296 ? -10.328 1.996 5.344 1 98.69 296 LEU A N 1
ATOM 2267 C CA . LEU A 1 296 ? -11.438 2.607 6.062 1 98.69 296 LEU A CA 1
ATOM 2268 C C . LEU A 1 296 ? -12.773 2.01 5.613 1 98.69 296 LEU A C 1
ATOM 2270 O O . LEU A 1 296 ? -13.664 1.781 6.434 1 98.69 296 LEU A O 1
ATOM 2274 N N . VAL A 1 297 ? -12.906 1.742 4.305 1 98.69 297 VAL A N 1
ATOM 2275 C CA . VAL A 1 297 ? -14.102 1.087 3.779 1 98.69 297 VAL A CA 1
ATOM 2276 C C . VAL A 1 297 ? -14.258 -0.292 4.414 1 98.69 297 VAL A C 1
ATOM 2278 O O . VAL A 1 297 ? -15.336 -0.644 4.895 1 98.69 297 VAL A O 1
ATOM 2281 N N . ARG A 1 298 ? -13.18 -1.049 4.457 1 98.38 298 ARG A N 1
ATOM 2282 C CA . ARG A 1 298 ? -13.219 -2.396 5.016 1 98.38 298 ARG A CA 1
ATOM 2283 C C . ARG A 1 298 ? -13.656 -2.373 6.477 1 98.38 298 ARG A C 1
ATOM 2285 O O . ARG A 1 298 ? -14.508 -3.162 6.887 1 98.38 298 ARG A O 1
ATOM 2292 N N . ARG A 1 299 ? -13.055 -1.487 7.215 1 98 299 ARG A N 1
ATOM 2293 C CA . ARG A 1 299 ? -13.414 -1.418 8.625 1 98 299 ARG A CA 1
ATOM 2294 C C . ARG A 1 299 ? -14.875 -1.018 8.805 1 98 299 ARG A C 1
ATOM 2296 O O . ARG A 1 299 ? -15.555 -1.527 9.695 1 98 299 ARG A O 1
ATOM 2303 N N . THR A 1 300 ? -15.336 -0.065 7.969 1 98.75 300 THR A N 1
ATOM 2304 C CA . THR A 1 300 ? -16.734 0.348 8.008 1 98.75 300 THR A CA 1
ATOM 2305 C C . THR A 1 300 ? -17.656 -0.843 7.77 1 98.75 300 THR A C 1
ATOM 2307 O O . THR A 1 300 ? -18.625 -1.051 8.516 1 98.75 300 THR A O 1
ATOM 2310 N N . VAL A 1 301 ? -17.375 -1.623 6.777 1 98.06 301 VAL A N 1
ATOM 2311 C CA . VAL A 1 301 ? -18.188 -2.775 6.426 1 98.06 301 VAL A CA 1
ATOM 2312 C C . VAL A 1 301 ? -18.125 -3.822 7.531 1 98.06 301 VAL A C 1
ATOM 2314 O O . VAL A 1 301 ? -19.141 -4.41 7.906 1 98.06 301 VAL A O 1
ATOM 2317 N N . GLU A 1 302 ? -16.984 -4.012 8.039 1 96.75 302 GLU A N 1
ATOM 2318 C CA . GLU A 1 302 ? -16.766 -5.023 9.07 1 96.75 302 GLU A CA 1
ATOM 2319 C C . GLU A 1 302 ? -17.562 -4.699 10.336 1 96.75 302 GLU A C 1
ATOM 2321 O O . GLU A 1 302 ? -18.125 -5.598 10.961 1 96.75 302 GLU A O 1
ATOM 2326 N N . GLU A 1 303 ? -17.672 -3.43 10.656 1 97.56 303 GLU A N 1
ATOM 2327 C CA . GLU A 1 303 ? -18.219 -3.096 11.969 1 97.56 303 GLU A CA 1
ATOM 2328 C C . GLU A 1 303 ? -19.625 -2.51 11.844 1 97.56 303 GLU A C 1
ATOM 2330 O O . GLU A 1 303 ? -20.422 -2.582 12.789 1 97.56 303 GLU A O 1
ATOM 2335 N N . LEU A 1 304 ? -19.984 -2.002 10.625 1 97.94 304 LEU A N 1
ATOM 2336 C CA . LEU A 1 304 ? -21.203 -1.211 10.586 1 97.94 304 LEU A CA 1
ATOM 2337 C C . LEU A 1 304 ? -22.109 -1.66 9.438 1 97.94 304 LEU A C 1
ATOM 2339 O O . LEU A 1 304 ? -23.047 -0.952 9.062 1 97.94 304 LEU A O 1
ATOM 2343 N N . PHE A 1 305 ? -21.844 -2.756 8.875 1 97.69 305 PHE A N 1
ATOM 2344 C CA . PHE A 1 305 ? -22.484 -3.221 7.652 1 97.69 305 PHE A CA 1
ATOM 2345 C C . PHE A 1 305 ? -24.016 -3.137 7.777 1 97.69 305 PHE A C 1
ATOM 2347 O O . PHE A 1 305 ? -24.672 -2.572 6.91 1 97.69 305 PHE A O 1
ATOM 2354 N N . TYR A 1 306 ? -24.562 -3.562 8.797 1 96.19 306 TYR A N 1
ATOM 2355 C CA . TYR A 1 306 ? -26 -3.725 8.938 1 96.19 306 TYR A CA 1
ATOM 2356 C C . TYR A 1 306 ? -26.672 -2.404 9.305 1 96.19 306 TYR A C 1
ATOM 2358 O O . TYR A 1 306 ? -27.891 -2.301 9.32 1 96.19 306 TYR A O 1
ATOM 2366 N N . SER A 1 307 ? -25.859 -1.348 9.562 1 94.81 307 SER A N 1
ATOM 2367 C CA . SER A 1 307 ? -26.406 -0.036 9.891 1 94.81 307 SER A CA 1
ATOM 2368 C C . SER A 1 307 ? -26.297 0.923 8.711 1 94.81 307 SER A C 1
ATOM 2370 O O . SER A 1 307 ? -26.797 2.051 8.773 1 94.81 307 SER A O 1
ATOM 2372 N N . LEU A 1 308 ? -25.672 0.464 7.668 1 97.56 308 LEU A N 1
ATOM 2373 C CA . LEU A 1 308 ? -25.453 1.332 6.516 1 97.56 308 LEU A CA 1
ATOM 2374 C C . LEU A 1 308 ? -26.719 1.443 5.664 1 97.56 308 LEU A C 1
ATOM 2376 O O . LEU A 1 308 ? -27.391 0.444 5.426 1 97.56 308 LEU A O 1
ATOM 2380 N N . LEU A 1 309 ? -27.016 2.623 5.246 1 97.25 309 LEU A N 1
ATOM 2381 C CA . LEU A 1 309 ? -28.156 2.879 4.379 1 97.25 309 LEU A CA 1
ATOM 2382 C C . LEU A 1 309 ? -27.766 2.766 2.91 1 97.25 309 LEU A C 1
ATOM 2384 O O . LEU A 1 309 ? -28.625 2.633 2.037 1 97.25 309 LEU A O 1
ATOM 2388 N N . ALA A 1 310 ? -26.516 2.893 2.611 1 97.88 310 ALA A N 1
ATOM 2389 C CA . ALA A 1 310 ? -25.922 2.791 1.284 1 97.88 310 ALA A CA 1
ATOM 2390 C C . ALA A 1 310 ? -24.484 2.258 1.367 1 97.88 310 ALA A C 1
ATOM 2392 O O . ALA A 1 310 ? -23.859 2.318 2.426 1 97.88 310 ALA A O 1
ATOM 2393 N N . PRO A 1 311 ? -23.969 1.655 0.271 1 98.06 311 PRO A N 1
ATOM 2394 C CA . PRO A 1 311 ? -22.578 1.197 0.304 1 98.06 311 PRO A CA 1
ATOM 2395 C C . PRO A 1 311 ? -21.594 2.324 0.612 1 98.06 311 PRO A C 1
ATOM 2397 O O . PRO A 1 311 ? -21.703 3.416 0.048 1 98.06 311 PRO A O 1
ATOM 2400 N N . PRO A 1 312 ? -20.672 2.072 1.569 1 98.5 312 PRO A N 1
ATOM 2401 C CA . PRO A 1 312 ? -19.594 3.045 1.713 1 98.5 312 PRO A CA 1
ATOM 2402 C C . PRO A 1 312 ? -18.797 3.229 0.426 1 98.5 312 PRO A C 1
ATOM 2404 O O . PRO A 1 312 ? -18.594 2.268 -0.32 1 98.5 312 PRO A O 1
ATOM 2407 N N . ARG A 1 313 ? -18.328 4.453 0.172 1 98.12 313 ARG A N 1
ATOM 2408 C CA . ARG A 1 313 ? -17.688 4.762 -1.099 1 98.12 313 ARG A CA 1
ATOM 2409 C C . ARG A 1 313 ? -16.312 5.379 -0.875 1 98.12 313 ARG A C 1
ATOM 2411 O O . ARG A 1 313 ? -16.062 6.008 0.156 1 98.12 313 ARG A O 1
ATOM 2418 N N . LEU A 1 314 ? -15.469 5.152 -1.805 1 98.56 314 LEU A N 1
ATOM 2419 C CA . LEU A 1 314 ? -14.156 5.789 -1.869 1 98.56 314 LEU A CA 1
ATOM 2420 C C . LEU A 1 314 ? -13.984 6.551 -3.178 1 98.56 314 LEU A C 1
ATOM 2422 O O . LEU A 1 314 ? -14.219 6 -4.258 1 98.56 314 LEU A O 1
ATOM 2426 N N . LEU A 1 315 ? -13.758 7.781 -3.088 1 98.38 315 LEU A N 1
ATOM 2427 C CA . LEU A 1 315 ? -13.328 8.602 -4.215 1 98.38 315 LEU A CA 1
ATOM 2428 C C . LEU A 1 315 ? -11.828 8.891 -4.133 1 98.38 315 LEU A C 1
ATOM 2430 O O . LEU A 1 315 ? -11.375 9.547 -3.193 1 98.38 315 LEU A O 1
ATOM 2434 N N . ALA A 1 316 ? -11.086 8.352 -5.023 1 96.25 316 ALA A N 1
ATOM 2435 C CA . ALA A 1 316 ? -9.625 8.461 -5.012 1 96.25 316 ALA A CA 1
ATOM 2436 C C . ALA A 1 316 ? -9.094 8.828 -6.391 1 96.25 316 ALA A C 1
ATOM 2438 O O . ALA A 1 316 ? -9.867 9.086 -7.316 1 96.25 316 ALA A O 1
ATOM 2439 N N . GLY A 1 317 ? -7.777 9.031 -6.457 1 92.75 317 GLY A N 1
ATOM 2440 C CA . GLY A 1 317 ? -7.145 9.266 -7.746 1 92.75 317 GLY A CA 1
ATOM 2441 C C . GLY A 1 317 ? -7.262 8.086 -8.688 1 92.75 317 GLY A C 1
ATOM 2442 O O . GLY A 1 317 ? -7.488 6.957 -8.258 1 92.75 317 GLY A O 1
ATOM 2443 N N . LYS A 1 318 ? -7.098 8.344 -9.938 1 90.12 318 LYS A N 1
ATOM 2444 C CA . LYS A 1 318 ? -7.164 7.289 -10.945 1 90.12 318 LYS A CA 1
ATOM 2445 C C . LYS A 1 318 ? -5.91 6.426 -10.922 1 90.12 318 LYS A C 1
ATOM 2447 O O . LYS A 1 318 ? -4.82 6.91 -10.602 1 90.12 318 LYS A O 1
ATOM 2452 N N . PHE A 1 319 ? -6.094 5.145 -11.211 1 88.5 319 PHE A N 1
ATOM 2453 C CA . PHE A 1 319 ? -4.969 4.219 -11.258 1 88.5 319 PHE A CA 1
ATOM 2454 C C . PHE A 1 319 ? -4.234 4.328 -12.586 1 88.5 319 PHE A C 1
ATOM 2456 O O . PHE A 1 319 ? -4.465 3.529 -13.5 1 88.5 319 PHE A O 1
ATOM 2463 N N . LEU A 1 320 ? -3.391 5.273 -12.648 1 80.56 320 LEU A N 1
ATOM 2464 C CA . LEU A 1 320 ? -2.619 5.566 -13.852 1 80.56 320 LEU A CA 1
ATOM 2465 C C . LEU A 1 320 ? -1.122 5.48 -13.57 1 80.56 320 LEU A C 1
ATOM 2467 O O . LEU A 1 320 ? -0.678 5.762 -12.453 1 80.56 320 LEU A O 1
ATOM 2471 N N . PRO A 1 321 ? -0.426 4.988 -14.586 1 73.25 321 PRO A N 1
ATOM 2472 C CA . PRO A 1 321 ? 1.021 4.902 -14.375 1 73.25 321 PRO A CA 1
ATOM 2473 C C . PRO A 1 321 ? 1.66 6.27 -14.125 1 73.25 321 PRO A C 1
ATOM 2475 O O . PRO A 1 321 ? 2.793 6.344 -13.648 1 73.25 321 PRO A O 1
ATOM 2478 N N . GLY A 1 322 ? 1.006 7.352 -14.367 1 62.28 322 GLY A N 1
ATOM 2479 C CA . GLY A 1 322 ? 1.548 8.68 -14.102 1 62.28 322 GLY A CA 1
ATOM 2480 C C . GLY A 1 322 ? 0.521 9.781 -14.258 1 62.28 322 GLY A C 1
ATOM 2481 O O . GLY A 1 322 ? -0.564 9.562 -14.797 1 62.28 322 GLY A O 1
ATOM 2482 N N . ILE A 1 323 ? 0.876 10.852 -13.531 1 56.41 323 ILE A N 1
ATOM 2483 C CA . ILE A 1 323 ? 0.08 12.062 -13.695 1 56.41 323 ILE A CA 1
ATOM 2484 C C . ILE A 1 323 ? 0.665 12.906 -14.828 1 56.41 323 ILE A C 1
ATOM 2486 O O . ILE A 1 323 ? 1.865 13.188 -14.836 1 56.41 323 ILE A O 1
ATOM 2490 N N . GLY A 1 324 ? -0.13 13.109 -15.773 1 57.62 324 GLY A N 1
ATOM 2491 C CA . GLY A 1 324 ? 0.311 13.906 -16.906 1 57.62 324 GLY A CA 1
ATOM 2492 C C . GLY A 1 324 ? 0.689 15.32 -16.531 1 57.62 324 GLY A C 1
ATOM 2493 O O . GLY A 1 324 ? 0.202 15.852 -15.531 1 57.62 324 GLY A O 1
ATOM 2494 N N . LEU A 1 325 ? 1.663 15.852 -17.203 1 60 325 LEU A N 1
ATOM 2495 C CA . LEU A 1 325 ? 2.15 17.203 -16.969 1 60 325 LEU A CA 1
ATOM 2496 C C . LEU A 1 325 ? 1.074 18.234 -17.312 1 60 325 LEU A C 1
ATOM 2498 O O . LEU A 1 325 ? 0.931 19.25 -16.625 1 60 325 LEU A O 1
ATOM 2502 N N . ALA A 1 326 ? 0.281 17.828 -18.359 1 66.62 326 ALA A N 1
ATOM 2503 C CA . ALA A 1 326 ? -0.759 18.766 -18.766 1 66.62 326 ALA A CA 1
ATOM 2504 C C . ALA A 1 326 ? -1.815 18.922 -17.672 1 66.62 326 ALA A C 1
ATOM 2506 O O . ALA A 1 326 ? -2.221 17.938 -17.047 1 66.62 326 ALA A O 1
ATOM 2507 N N . ASP A 1 327 ? -2.131 20.172 -17.453 1 66.56 327 ASP A N 1
ATOM 2508 C CA . ASP A 1 327 ? -3.084 20.5 -16.406 1 66.56 327 ASP A CA 1
ATOM 2509 C C . ASP A 1 327 ? -4.344 19.656 -16.5 1 66.56 327 ASP A C 1
ATOM 2511 O O . ASP A 1 327 ? -4.832 19.125 -15.5 1 66.56 327 ASP A O 1
ATOM 2515 N N . ALA A 1 328 ? -4.797 19.562 -17.641 1 67.5 328 ALA A N 1
ATOM 2516 C CA . ALA A 1 328 ? -6.031 18.812 -17.859 1 67.5 328 ALA A CA 1
ATOM 2517 C C . ALA A 1 328 ? -5.867 17.359 -17.438 1 67.5 328 ALA A C 1
ATOM 2519 O O . ALA A 1 328 ? -6.801 16.75 -16.906 1 67.5 328 ALA A O 1
ATOM 2520 N N . LEU A 1 329 ? -4.664 16.891 -17.578 1 69.62 329 LEU A N 1
ATOM 2521 C CA . LEU A 1 329 ? -4.41 15.5 -17.234 1 69.62 329 LEU A CA 1
ATOM 2522 C C . LEU A 1 329 ? -4.262 15.328 -15.719 1 69.62 329 LEU A C 1
ATOM 2524 O O . LEU A 1 329 ? -4.727 14.336 -15.156 1 69.62 329 LEU A O 1
ATOM 2528 N N . GLU A 1 330 ? -3.617 16.266 -15.141 1 69.06 330 GLU A N 1
ATOM 2529 C CA . GLU A 1 330 ? -3.506 16.219 -13.688 1 69.06 330 GLU A CA 1
ATOM 2530 C C . GLU A 1 330 ? -4.879 16.297 -13.031 1 69.06 330 GLU A C 1
ATOM 2532 O O . GLU A 1 330 ? -5.188 15.516 -12.133 1 69.06 330 GLU A O 1
ATOM 2537 N N . MET A 1 331 ? -5.641 17.25 -13.562 1 75.75 331 MET A N 1
ATOM 2538 C CA . MET A 1 331 ? -6.973 17.453 -12.992 1 75.75 331 MET A CA 1
ATOM 2539 C C . MET A 1 331 ? -7.852 16.219 -13.219 1 75.75 331 MET A C 1
ATOM 2541 O O . MET A 1 331 ? -8.742 15.938 -12.414 1 75.75 331 MET A O 1
ATOM 2545 N N . ALA A 1 332 ? -7.504 15.523 -14.133 1 78.25 332 ALA A N 1
ATOM 2546 C CA . ALA A 1 332 ? -8.305 14.344 -14.461 1 78.25 332 ALA A CA 1
ATOM 2547 C C . ALA A 1 332 ? -7.832 13.125 -13.672 1 78.25 332 ALA A C 1
ATOM 2549 O O . ALA A 1 332 ? -8.523 12.109 -13.617 1 78.25 332 ALA A O 1
ATOM 2550 N N . SER A 1 333 ? -6.723 13.328 -12.945 1 85.56 333 SER A N 1
ATOM 2551 C CA . SER A 1 333 ? -6.102 12.156 -12.328 1 85.56 333 SER A CA 1
ATOM 2552 C C . SER A 1 333 ? -6.449 12.062 -10.844 1 85.56 333 SER A C 1
ATOM 2554 O O . SER A 1 333 ? -6.371 10.984 -10.258 1 85.56 333 SER A O 1
ATOM 2556 N N . VAL A 1 334 ? -6.777 13.203 -10.258 1 90.31 334 VAL A N 1
ATOM 2557 C CA . VAL A 1 334 ? -7.066 13.25 -8.836 1 90.31 334 VAL A CA 1
ATOM 2558 C C . VAL A 1 334 ? -8.438 13.883 -8.602 1 90.31 334 VAL A C 1
ATOM 2560 O O . VAL A 1 334 ? -8.906 14.672 -9.43 1 90.31 334 VAL A O 1
ATOM 2563 N N . PRO A 1 335 ? -9.117 13.609 -7.551 1 94.38 335 PRO A N 1
ATOM 2564 C CA . PRO A 1 335 ? -10.445 14.164 -7.297 1 94.38 335 PRO A CA 1
ATOM 2565 C C . PRO A 1 335 ? -10.469 15.688 -7.312 1 94.38 335 PRO A C 1
ATOM 2567 O O . PRO A 1 335 ? -9.586 16.328 -6.727 1 94.38 335 PRO A O 1
ATOM 2570 N N . GLN A 1 336 ? -11.352 16.172 -8.039 1 94.88 336 GLN A N 1
ATOM 2571 C CA . GLN A 1 336 ? -11.617 17.609 -8.086 1 94.88 336 GLN A CA 1
ATOM 2572 C C . GLN A 1 336 ? -12.938 17.953 -7.395 1 94.88 336 GLN A C 1
ATOM 2574 O O . GLN A 1 336 ? -13.711 17.047 -7.055 1 94.88 336 GLN A O 1
ATOM 2579 N N . LEU A 1 337 ? -13.133 19.297 -7.207 1 97.25 337 LEU A N 1
ATOM 2580 C CA . LEU A 1 337 ? -14.344 19.75 -6.543 1 97.25 337 LEU A CA 1
ATOM 2581 C C . LEU A 1 337 ? -15.586 19.156 -7.203 1 97.25 337 LEU A C 1
ATOM 2583 O O . LEU A 1 337 ? -16.484 18.688 -6.52 1 97.25 337 LEU A O 1
ATOM 2587 N N . GLY A 1 338 ? -15.609 19.156 -8.508 1 97.69 338 GLY A N 1
ATOM 2588 C CA . GLY A 1 338 ? -16.734 18.609 -9.242 1 97.69 338 GLY A CA 1
ATOM 2589 C C . GLY A 1 338 ? -16.969 17.125 -8.977 1 97.69 338 GLY A C 1
ATOM 2590 O O . GLY A 1 338 ? -18.094 16.688 -8.828 1 97.69 338 GLY A O 1
ATOM 2591 N N . ASP A 1 339 ? -15.906 16.328 -8.93 1 97.75 339 ASP A N 1
ATOM 2592 C CA . ASP A 1 339 ? -16 14.898 -8.648 1 97.75 339 ASP A CA 1
ATOM 2593 C C . ASP A 1 339 ? -16.594 14.656 -7.262 1 97.75 339 ASP A C 1
ATOM 2595 O O . ASP A 1 339 ? -17.469 13.797 -7.098 1 97.75 339 ASP A O 1
ATOM 2599 N N . ILE A 1 340 ? -16.109 15.422 -6.312 1 98.69 340 ILE A N 1
ATOM 2600 C CA . ILE A 1 340 ? -16.531 15.266 -4.922 1 98.69 340 ILE A CA 1
ATOM 2601 C C . ILE A 1 340 ? -17.984 15.664 -4.777 1 98.69 340 ILE A C 1
ATOM 2603 O O . ILE A 1 340 ? -18.766 14.953 -4.133 1 98.69 340 ILE A O 1
ATOM 2607 N N . THR A 1 341 ? -18.312 16.797 -5.395 1 98.69 341 THR A N 1
ATOM 2608 C CA . THR A 1 341 ? -19.703 17.25 -5.355 1 98.69 341 THR A CA 1
ATOM 2609 C C . THR A 1 341 ? -20.641 16.188 -5.934 1 98.69 341 THR A C 1
ATOM 2611 O O . THR A 1 341 ? -21.672 15.875 -5.332 1 98.69 341 THR A O 1
ATOM 2614 N N . THR A 1 342 ? -20.281 15.656 -7.043 1 98.5 342 THR A N 1
ATOM 2615 C CA . THR A 1 342 ? -21.078 14.625 -7.699 1 98.5 342 THR A CA 1
ATOM 2616 C C . THR A 1 342 ? -21.188 13.383 -6.82 1 98.5 342 THR A C 1
ATOM 2618 O O . THR A 1 342 ? -22.281 12.805 -6.691 1 98.5 342 THR A O 1
ATOM 2621 N N . ALA A 1 343 ? -20.109 13 -6.191 1 98.56 343 ALA A N 1
ATOM 2622 C CA . ALA A 1 343 ? -20.094 11.805 -5.348 1 98.56 343 ALA A CA 1
ATOM 2623 C C . ALA A 1 343 ? -21 11.984 -4.137 1 98.56 343 ALA A C 1
ATOM 2625 O O . ALA A 1 343 ? -21.75 11.07 -3.777 1 98.56 343 ALA A O 1
ATOM 2626 N N . ILE A 1 344 ? -20.891 13.133 -3.484 1 98.75 344 ILE A N 1
ATOM 2627 C CA . ILE A 1 344 ? -21.719 13.414 -2.318 1 98.75 344 ILE A CA 1
ATOM 2628 C C . ILE A 1 344 ? -23.188 13.406 -2.719 1 98.75 344 ILE A C 1
ATOM 2630 O O . ILE A 1 344 ? -24.016 12.781 -2.051 1 98.75 344 ILE A O 1
ATOM 2634 N N . ARG A 1 345 ? -23.5 14.078 -3.809 1 98.38 345 ARG A N 1
ATOM 2635 C CA . ARG A 1 345 ? -24.875 14.141 -4.281 1 98.38 345 ARG A CA 1
ATOM 2636 C C . ARG A 1 345 ? -25.438 12.75 -4.562 1 98.38 345 ARG A C 1
ATOM 2638 O O . ARG A 1 345 ? -26.547 12.422 -4.148 1 98.38 345 ARG A O 1
ATOM 2645 N N . SER A 1 346 ? -24.703 11.977 -5.277 1 98.06 346 SER A N 1
ATOM 2646 C CA . SER A 1 346 ? -25.109 10.617 -5.621 1 98.06 346 SER A CA 1
ATOM 2647 C C . SER A 1 346 ? -25.359 9.781 -4.371 1 98.06 346 SER A C 1
ATOM 2649 O O . SER A 1 346 ? -26.359 9.062 -4.277 1 98.06 346 SER A O 1
ATOM 2651 N N . LEU A 1 347 ? -24.422 9.867 -3.406 1 98.19 347 LEU A N 1
ATOM 2652 C CA . LEU A 1 347 ? -24.531 9.086 -2.178 1 98.19 347 LEU A CA 1
ATOM 2653 C C . LEU A 1 347 ? -25.734 9.523 -1.354 1 98.19 347 LEU A C 1
ATOM 2655 O O . LEU A 1 347 ? -26.438 8.68 -0.783 1 98.19 347 LEU A O 1
ATOM 2659 N N . ALA A 1 348 ? -25.953 10.781 -1.276 1 97.75 348 ALA A N 1
ATOM 2660 C CA . ALA A 1 348 ? -27.062 11.328 -0.5 1 97.75 348 ALA A CA 1
ATOM 2661 C C . ALA A 1 348 ? -28.406 10.805 -1.012 1 97.75 348 ALA A C 1
ATOM 2663 O O . ALA A 1 348 ? -29.328 10.57 -0.227 1 97.75 348 ALA A O 1
ATOM 2664 N N . GLY A 1 349 ? -28.469 10.609 -2.303 1 95.62 349 GLY A N 1
ATOM 2665 C CA . GLY A 1 349 ? -29.75 10.242 -2.904 1 95.62 349 GLY A CA 1
ATOM 2666 C C . GLY A 1 349 ? -29.891 8.75 -3.123 1 95.62 349 GLY A C 1
ATOM 2667 O O . GLY A 1 349 ? -30.938 8.289 -3.588 1 95.62 349 GLY A O 1
ATOM 2668 N N . GLU A 1 350 ? -28.859 8.016 -2.754 1 95 350 GLU A N 1
ATOM 2669 C CA . GLU A 1 350 ? -28.906 6.59 -3.051 1 95 350 GLU A CA 1
ATOM 2670 C C . GLU A 1 350 ? -29.906 5.871 -2.156 1 95 350 GLU A C 1
ATOM 2672 O O . GLU A 1 350 ? -29.984 6.148 -0.958 1 95 350 GLU A O 1
ATOM 2677 N N . GLN A 1 351 ? -30.719 5.09 -2.719 1 90.75 351 GLN A N 1
ATOM 2678 C CA . GLN A 1 351 ? -31.672 4.234 -2.025 1 90.75 351 GLN A CA 1
ATOM 2679 C C . GLN A 1 351 ? -31.453 2.766 -2.367 1 90.75 351 GLN A C 1
ATOM 2681 O O . GLN A 1 351 ? -31.094 2.436 -3.5 1 90.75 351 GLN A O 1
ATOM 2686 N N . PRO A 1 352 ? -31.594 1.939 -1.369 1 84.69 352 PRO A N 1
ATOM 2687 C CA . PRO A 1 352 ? -31.406 0.511 -1.634 1 84.69 352 PRO A CA 1
ATOM 2688 C C . PRO A 1 352 ? -32.25 0.012 -2.807 1 84.69 352 PRO A C 1
ATOM 2690 O O . PRO A 1 352 ? -33.312 0.543 -3.061 1 84.69 352 PRO A O 1
ATOM 2693 N N . MET B 1 1 ? 5.059 -35.531 -9.695 1 92.38 1 MET B N 1
ATOM 2694 C CA . MET B 1 1 ? 4.652 -34.188 -10.117 1 92.38 1 MET B CA 1
ATOM 2695 C C . MET B 1 1 ? 5.711 -33.156 -9.742 1 92.38 1 MET B C 1
ATOM 2697 O O . MET B 1 1 ? 6.391 -33.312 -8.727 1 92.38 1 MET B O 1
ATOM 2701 N N . ALA B 1 2 ? 5.828 -32.25 -10.602 1 95.38 2 ALA B N 1
ATOM 2702 C CA . ALA B 1 2 ? 6.801 -31.188 -10.359 1 95.38 2 ALA B CA 1
ATOM 2703 C C . ALA B 1 2 ? 6.414 -30.375 -9.141 1 95.38 2 ALA B C 1
ATOM 2705 O O . ALA B 1 2 ? 5.23 -30.141 -8.875 1 95.38 2 ALA B O 1
ATOM 2706 N N . ASN B 1 3 ? 7.391 -29.984 -8.352 1 96.31 3 ASN B N 1
ATOM 2707 C CA . ASN B 1 3 ? 7.133 -28.906 -7.395 1 96.31 3 ASN B CA 1
ATOM 2708 C C . ASN B 1 3 ? 7.203 -27.531 -8.062 1 96.31 3 ASN B C 1
ATOM 2710 O O . ASN B 1 3 ? 7.469 -27.438 -9.258 1 96.31 3 ASN B O 1
ATOM 2714 N N . MET B 1 4 ? 6.914 -26.516 -7.371 1 97.56 4 MET B N 1
ATOM 2715 C CA . MET B 1 4 ? 6.793 -25.203 -7.984 1 97.56 4 MET B CA 1
ATOM 2716 C C . MET B 1 4 ? 8.148 -24.703 -8.484 1 97.56 4 MET B C 1
ATOM 2718 O O . MET B 1 4 ? 8.227 -24.062 -9.539 1 97.56 4 MET B O 1
ATOM 2722 N N . ALA B 1 5 ? 9.25 -24.953 -7.734 1 97.5 5 ALA B N 1
ATOM 2723 C CA . ALA B 1 5 ? 10.578 -24.547 -8.188 1 97.5 5 ALA B CA 1
ATOM 2724 C C . ALA B 1 5 ? 10.93 -25.203 -9.516 1 97.5 5 ALA B C 1
ATOM 2726 O O . ALA B 1 5 ? 11.461 -24.562 -10.414 1 97.5 5 ALA B O 1
ATOM 2727 N N . GLN B 1 6 ? 10.625 -26.453 -9.578 1 96.62 6 GLN B N 1
ATOM 2728 C CA . GLN B 1 6 ? 10.859 -27.188 -10.82 1 96.62 6 GLN B CA 1
ATOM 2729 C C . GLN B 1 6 ? 10.008 -26.641 -11.961 1 96.62 6 GLN B C 1
ATOM 2731 O O . GLN B 1 6 ? 10.477 -26.516 -13.094 1 96.62 6 GLN B O 1
ATOM 2736 N N . ALA B 1 7 ? 8.75 -26.344 -11.672 1 97.62 7 ALA B N 1
ATOM 2737 C CA . ALA B 1 7 ? 7.848 -25.781 -12.672 1 97.62 7 ALA B CA 1
ATOM 2738 C C . ALA B 1 7 ? 8.383 -24.453 -13.211 1 97.62 7 ALA B C 1
ATOM 2740 O O . ALA B 1 7 ? 8.344 -24.219 -14.422 1 97.62 7 ALA B O 1
ATOM 2741 N N . ILE B 1 8 ? 8.828 -23.609 -12.344 1 98.31 8 ILE B N 1
ATOM 2742 C CA . ILE B 1 8 ? 9.406 -22.328 -12.719 1 98.31 8 ILE B CA 1
ATOM 2743 C C . ILE B 1 8 ? 10.633 -22.547 -13.609 1 98.31 8 ILE B C 1
ATOM 2745 O O . ILE B 1 8 ? 10.773 -21.922 -14.656 1 98.31 8 ILE B O 1
ATOM 2749 N N . ARG B 1 9 ? 11.469 -23.469 -13.211 1 97.5 9 ARG B N 1
ATOM 2750 C CA . ARG B 1 9 ? 12.672 -23.797 -13.969 1 97.5 9 ARG B CA 1
ATOM 2751 C C . ARG B 1 9 ? 12.312 -24.266 -15.375 1 97.5 9 ARG B C 1
ATOM 2753 O O . ARG B 1 9 ? 12.922 -23.844 -16.359 1 97.5 9 ARG B O 1
ATOM 2760 N N . MET B 1 10 ? 11.406 -25.141 -15.422 1 97.25 10 MET B N 1
ATOM 2761 C CA . MET B 1 10 ? 10.969 -25.672 -16.719 1 97.25 10 MET B CA 1
ATOM 2762 C C . MET B 1 10 ? 10.367 -24.562 -17.578 1 97.25 10 MET B C 1
ATOM 2764 O O . MET B 1 10 ? 10.57 -24.531 -18.797 1 97.25 10 MET B O 1
ATOM 2768 N N . ALA B 1 11 ? 9.586 -23.672 -17 1 98.06 11 ALA B N 1
ATOM 2769 C CA . ALA B 1 11 ? 9.016 -22.547 -17.75 1 98.06 11 ALA B CA 1
ATOM 2770 C C . ALA B 1 11 ? 10.117 -21.641 -18.297 1 98.06 11 ALA B C 1
ATOM 2772 O O . ALA B 1 11 ? 10.031 -21.188 -19.453 1 98.06 11 ALA B O 1
ATOM 2773 N N . LEU B 1 12 ? 11.094 -21.359 -17.5 1 98.19 12 LEU B N 1
ATOM 2774 C CA . LEU B 1 12 ? 12.203 -20.516 -17.938 1 98.19 12 LEU B CA 1
ATOM 2775 C C . LEU B 1 12 ? 12.977 -21.188 -19.078 1 98.19 12 LEU B C 1
ATOM 2777 O O . LEU B 1 12 ? 13.398 -20.531 -20.016 1 98.19 12 LEU B O 1
ATOM 2781 N N . HIS B 1 13 ? 13.18 -22.5 -18.953 1 97.38 13 HIS B N 1
ATOM 2782 C CA . HIS B 1 13 ? 13.82 -23.234 -20.031 1 97.38 13 HIS B CA 1
ATOM 2783 C C . HIS B 1 13 ? 13.023 -23.109 -21.328 1 97.38 13 HIS B C 1
ATOM 2785 O O . HIS B 1 13 ? 13.594 -22.828 -22.391 1 97.38 13 HIS B O 1
ATOM 2791 N N . TYR B 1 14 ? 11.766 -23.344 -21.172 1 97.19 14 TYR B N 1
ATOM 2792 C CA . TYR B 1 14 ? 10.914 -23.172 -22.344 1 97.19 14 TYR B CA 1
ATOM 2793 C C . TYR B 1 14 ? 11.062 -21.766 -22.922 1 97.19 14 TYR B C 1
ATOM 2795 O O . TYR B 1 14 ? 11.141 -21.594 -24.141 1 97.19 14 TYR B O 1
ATOM 2803 N N . ALA B 1 15 ? 11.094 -20.781 -22.125 1 97.44 15 ALA B N 1
ATOM 2804 C CA . ALA B 1 15 ? 11.164 -19.391 -22.547 1 97.44 15 ALA B CA 1
ATOM 2805 C C . ALA B 1 15 ? 12.477 -19.094 -23.266 1 97.44 15 ALA B C 1
ATOM 2807 O O . ALA B 1 15 ? 12.492 -18.391 -24.281 1 97.44 15 ALA B O 1
ATOM 2808 N N . GLU B 1 16 ? 13.609 -19.578 -22.719 1 96.12 16 GLU B N 1
ATOM 2809 C CA . GLU B 1 16 ? 14.883 -19.359 -23.406 1 96.12 16 GLU B CA 1
ATOM 2810 C C . GLU B 1 16 ? 14.883 -20 -24.781 1 96.12 16 GLU B C 1
ATOM 2812 O O . GLU B 1 16 ? 15.461 -19.453 -25.734 1 96.12 16 GLU B O 1
ATOM 2817 N N . GLU B 1 17 ? 14.18 -21.094 -24.875 1 96.19 17 GLU B N 1
ATOM 2818 C CA . GLU B 1 17 ? 14.203 -21.844 -26.125 1 96.19 17 GLU B CA 1
ATOM 2819 C C . GLU B 1 17 ? 13.203 -21.297 -27.125 1 96.19 17 GLU B C 1
ATOM 2821 O O . GLU B 1 17 ? 13.453 -21.328 -28.328 1 96.19 17 GLU B O 1
ATOM 2826 N N . HIS B 1 18 ? 12.148 -20.812 -26.625 1 96.38 18 HIS B N 1
ATOM 2827 C CA . HIS B 1 18 ? 11.047 -20.609 -27.562 1 96.38 18 HIS B CA 1
ATOM 2828 C C . HIS B 1 18 ? 10.539 -19.172 -27.516 1 96.38 18 HIS B C 1
ATOM 2830 O O . HIS B 1 18 ? 9.805 -18.75 -28.406 1 96.38 18 HIS B O 1
ATOM 2836 N N . LEU B 1 19 ? 10.867 -18.453 -26.5 1 96.69 19 LEU B N 1
ATOM 2837 C CA . LEU B 1 19 ? 10.203 -17.156 -26.328 1 96.69 19 LEU B CA 1
ATOM 2838 C C . LEU B 1 19 ? 11.203 -16.016 -26.375 1 96.69 19 LEU B C 1
ATOM 2840 O O . LEU B 1 19 ? 10.852 -14.867 -26.094 1 96.69 19 LEU B O 1
ATOM 2844 N N . GLY B 1 20 ? 12.398 -16.328 -26.625 1 96.56 20 GLY B N 1
ATOM 2845 C CA . GLY B 1 20 ? 13.383 -15.289 -26.891 1 96.56 20 GLY B CA 1
ATOM 2846 C C . GLY B 1 20 ? 13.984 -14.711 -25.625 1 96.56 20 GLY B C 1
ATOM 2847 O O . GLY B 1 20 ? 14.594 -13.633 -25.656 1 96.56 20 GLY B O 1
ATOM 2848 N N . VAL B 1 21 ? 13.797 -15.344 -24.484 1 97.75 21 VAL B N 1
ATOM 2849 C CA . VAL B 1 21 ? 14.43 -14.875 -23.25 1 97.75 21 VAL B CA 1
ATOM 2850 C C . VAL B 1 21 ? 15.945 -14.906 -23.406 1 97.75 21 VAL B C 1
ATOM 2852 O O . VAL B 1 21 ? 16.516 -15.945 -23.734 1 97.75 21 VAL B O 1
ATOM 2855 N N . THR B 1 22 ? 16.578 -13.758 -23.078 1 95.38 22 THR B N 1
ATOM 2856 C CA . THR B 1 22 ? 17.984 -13.586 -23.406 1 95.38 22 THR B CA 1
ATOM 2857 C C . THR B 1 22 ? 18.844 -13.656 -22.156 1 95.38 22 THR B C 1
ATOM 2859 O O . THR B 1 22 ? 20.016 -14.055 -22.219 1 95.38 22 THR B O 1
ATOM 2862 N N . ASP B 1 23 ? 18.312 -13.172 -21.094 1 97.88 23 ASP B N 1
ATOM 2863 C CA . ASP B 1 23 ? 19.047 -13.031 -19.844 1 97.88 23 ASP B CA 1
ATOM 2864 C C . ASP B 1 23 ? 18.188 -13.453 -18.656 1 97.88 23 ASP B C 1
ATOM 2866 O O . ASP B 1 23 ? 17.047 -13.031 -18.531 1 97.88 23 ASP B O 1
ATOM 2870 N N . ILE B 1 24 ? 18.719 -14.289 -17.922 1 98.56 24 ILE B N 1
ATOM 2871 C CA . ILE B 1 24 ? 18.172 -14.648 -16.609 1 98.56 24 ILE B CA 1
ATOM 2872 C C . ILE B 1 24 ? 19.219 -14.383 -15.531 1 98.56 24 ILE B C 1
ATOM 2874 O O . ILE B 1 24 ? 20.281 -15.008 -15.516 1 98.56 24 ILE B O 1
ATOM 2878 N N . PHE B 1 25 ? 18.859 -13.375 -14.609 1 98.31 25 PHE B N 1
ATOM 2879 C CA . PHE B 1 25 ? 19.984 -12.984 -13.766 1 98.31 25 PHE B CA 1
ATOM 2880 C C . PHE B 1 25 ? 19.5 -12.477 -12.414 1 98.31 25 PHE B C 1
ATOM 2882 O O . PHE B 1 25 ? 18.312 -12.188 -12.242 1 98.31 25 PHE B O 1
ATOM 2889 N N . GLY B 1 26 ? 20.297 -12.336 -11.469 1 97.12 26 GLY B N 1
ATOM 2890 C CA . GLY B 1 26 ? 20.125 -11.906 -10.086 1 97.12 26 GLY B CA 1
ATOM 2891 C C . GLY B 1 26 ? 21.219 -12.422 -9.164 1 97.12 26 GLY B C 1
ATOM 2892 O O . GLY B 1 26 ? 22.25 -12.914 -9.625 1 97.12 26 GLY B O 1
ATOM 2893 N N . GLU B 1 27 ? 21 -12.281 -7.906 1 94.75 27 GLU B N 1
ATOM 2894 C CA . GLU B 1 27 ? 21.969 -12.75 -6.922 1 94.75 27 GLU B CA 1
ATOM 2895 C C . GLU B 1 27 ? 21.969 -14.273 -6.816 1 94.75 27 GLU B C 1
ATOM 2897 O O . GLU B 1 27 ? 20.969 -14.867 -6.402 1 94.75 27 GLU B O 1
ATOM 2902 N N . ASP B 1 28 ? 23.062 -14.867 -7.18 1 94.31 28 ASP B N 1
ATOM 2903 C CA . ASP B 1 28 ? 23.25 -16.312 -7.125 1 94.31 28 ASP B CA 1
ATOM 2904 C C . ASP B 1 28 ? 22.328 -17.031 -8.094 1 94.31 28 ASP B C 1
ATOM 2906 O O . ASP B 1 28 ? 21.938 -18.188 -7.855 1 94.31 28 ASP B O 1
ATOM 2910 N N . VAL B 1 29 ? 22 -16.359 -9.141 1 96 29 VAL B N 1
ATOM 2911 C CA . VAL B 1 29 ? 21.047 -16.906 -10.117 1 96 29 VAL B CA 1
ATOM 2912 C C . VAL B 1 29 ? 21.797 -17.797 -11.109 1 96 29 VAL B C 1
ATOM 2914 O O . VAL B 1 29 ? 21.266 -18.812 -11.562 1 96 29 VAL B O 1
ATOM 2917 N N . GLY B 1 30 ? 22.938 -17.438 -11.43 1 93.56 30 GLY B N 1
ATOM 2918 C CA . GLY B 1 30 ? 23.75 -18.219 -12.344 1 93.56 30 GLY B CA 1
ATOM 2919 C C . GLY B 1 30 ? 24.422 -19.391 -11.68 1 93.56 30 GLY B C 1
ATOM 2920 O O . GLY B 1 30 ? 24.156 -19.688 -10.516 1 93.56 30 GLY B O 1
ATOM 2921 N N . ALA B 1 31 ? 25.188 -20.141 -12.484 1 89.69 31 ALA B N 1
ATOM 2922 C CA . ALA B 1 31 ? 25.984 -21.25 -11.969 1 89.69 31 ALA B CA 1
ATOM 2923 C C . ALA B 1 31 ? 26.969 -20.766 -10.906 1 89.69 31 ALA B C 1
ATOM 2925 O O . ALA B 1 31 ? 27.469 -19.641 -10.977 1 89.69 31 ALA B O 1
ATOM 2926 N N . PRO B 1 32 ? 27.172 -21.562 -9.836 1 88.75 32 PRO B N 1
ATOM 2927 C CA . PRO B 1 32 ? 26.797 -22.984 -9.742 1 88.75 32 PRO B CA 1
ATOM 2928 C C . PRO B 1 32 ? 25.453 -23.188 -9.031 1 88.75 32 PRO B C 1
ATOM 2930 O O . PRO B 1 32 ? 24.891 -24.266 -9.086 1 88.75 32 PRO B O 1
ATOM 2933 N N . LEU B 1 33 ? 24.922 -22.234 -8.391 1 89 33 LEU B N 1
ATOM 2934 C CA . LEU B 1 33 ? 23.781 -22.453 -7.516 1 89 33 LEU B CA 1
ATOM 2935 C C . LEU B 1 33 ? 22.484 -22.516 -8.312 1 89 33 LEU B C 1
ATOM 2937 O O . LEU B 1 33 ? 21.703 -23.453 -8.164 1 89 33 LEU B O 1
ATOM 2941 N N . GLY B 1 34 ? 22.312 -21.516 -9.211 1 93.5 34 GLY B N 1
ATOM 2942 C CA . GLY B 1 34 ? 21.078 -21.484 -9.977 1 93.5 34 GLY B CA 1
ATOM 2943 C C . GLY B 1 34 ? 19.891 -20.953 -9.188 1 93.5 34 GLY B C 1
ATOM 2944 O O . GLY B 1 34 ? 18.797 -21.484 -9.273 1 93.5 34 GLY B O 1
ATOM 2945 N N . GLY B 1 35 ? 20.188 -19.953 -8.281 1 92.44 35 GLY B N 1
ATOM 2946 C CA . GLY B 1 35 ? 19.172 -19.359 -7.434 1 92.44 35 GLY B CA 1
ATOM 2947 C C . GLY B 1 35 ? 19.078 -20.016 -6.066 1 92.44 35 GLY B C 1
ATOM 2948 O O . GLY B 1 35 ? 19.281 -21.219 -5.938 1 92.44 35 GLY B O 1
ATOM 2949 N N . VAL B 1 36 ? 18.672 -19.297 -5.113 1 89.94 36 VAL B N 1
ATOM 2950 C CA . VAL B 1 36 ? 18.625 -19.781 -3.734 1 89.94 36 VAL B CA 1
ATOM 2951 C C . VAL B 1 36 ? 17.641 -20.922 -3.615 1 89.94 36 VAL B C 1
ATOM 2953 O O . VAL B 1 36 ? 17.844 -21.859 -2.828 1 89.94 36 VAL B O 1
ATOM 2956 N N . PHE B 1 37 ? 16.672 -20.906 -4.445 1 92.81 37 PHE B N 1
ATOM 2957 C CA . PHE B 1 37 ? 15.68 -21.984 -4.422 1 92.81 37 PHE B CA 1
ATOM 2958 C C . PHE B 1 37 ? 15.828 -22.891 -5.645 1 92.81 37 PHE B C 1
ATOM 2960 O O . PHE B 1 37 ? 14.938 -23.672 -5.953 1 92.81 37 PHE B O 1
ATOM 2967 N N . THR B 1 38 ? 16.875 -22.656 -6.387 1 94.12 38 THR B N 1
ATOM 2968 C CA . THR B 1 38 ? 17.328 -23.5 -7.492 1 94.12 38 THR B CA 1
ATOM 2969 C C . THR B 1 38 ? 16.344 -23.422 -8.656 1 94.12 38 THR B C 1
ATOM 2971 O O . THR B 1 38 ? 16.203 -24.375 -9.422 1 94.12 38 THR B O 1
ATOM 2974 N N . CYS B 1 39 ? 15.617 -22.344 -8.766 1 96.94 39 CYS B N 1
ATOM 2975 C CA . CYS B 1 39 ? 14.617 -22.156 -9.812 1 96.94 39 CYS B CA 1
ATOM 2976 C C . CYS B 1 39 ? 15.281 -21.906 -11.164 1 96.94 39 CYS B C 1
ATOM 2978 O O . CYS B 1 39 ? 14.617 -21.969 -12.203 1 96.94 39 CYS B O 1
ATOM 2980 N N . THR B 1 40 ? 16.578 -21.688 -11.195 1 96.94 40 THR B N 1
ATOM 2981 C CA . THR B 1 40 ? 17.234 -21.328 -12.445 1 96.94 40 THR B CA 1
ATOM 2982 C C . THR B 1 40 ? 18.391 -22.266 -12.75 1 96.94 40 THR B C 1
ATOM 2984 O O . THR B 1 40 ? 19.188 -22.016 -13.648 1 96.94 40 THR B O 1
ATOM 2987 N N . GLN B 1 41 ? 18.469 -23.297 -12.008 1 94.69 41 GLN B N 1
ATOM 2988 C CA . GLN B 1 41 ? 19.578 -24.234 -12.164 1 94.69 41 GLN B CA 1
ATOM 2989 C C . GLN B 1 41 ? 19.594 -24.828 -13.57 1 94.69 41 GLN B C 1
ATOM 2991 O O . GLN B 1 41 ? 18.562 -25.297 -14.062 1 94.69 41 GLN B O 1
ATOM 2996 N N . GLY B 1 42 ? 20.781 -24.828 -14.18 1 94.06 42 GLY B N 1
ATOM 2997 C CA . GLY B 1 42 ? 20.984 -25.547 -15.422 1 94.06 42 GLY B CA 1
ATOM 2998 C C . GLY B 1 42 ? 20.578 -24.75 -16.641 1 94.06 42 GLY B C 1
ATOM 2999 O O . GLY B 1 42 ? 20.766 -25.203 -17.781 1 94.06 42 GLY B O 1
ATOM 3000 N N . LEU B 1 43 ? 20.031 -23.594 -16.516 1 96.31 43 LEU B N 1
ATOM 3001 C CA . LEU B 1 43 ? 19.594 -22.766 -17.625 1 96.31 43 LEU B CA 1
ATOM 3002 C C . LEU B 1 43 ? 20.781 -22.141 -18.344 1 96.31 43 LEU B C 1
ATOM 3004 O O . LEU B 1 43 ? 21.797 -21.828 -17.719 1 96.31 43 LEU B O 1
ATOM 3008 N N . LYS B 1 44 ? 20.625 -21.844 -19.609 1 93.88 44 LYS B N 1
ATOM 3009 C CA . LYS B 1 44 ? 21.734 -21.484 -20.484 1 93.88 44 LYS B CA 1
ATOM 3010 C C . LYS B 1 44 ? 22.047 -20 -20.391 1 93.88 44 LYS B C 1
ATOM 3012 O O . LYS B 1 44 ? 23.203 -19.594 -20.516 1 93.88 44 LYS B O 1
ATOM 3017 N N . THR B 1 45 ? 21.078 -19.219 -20.172 1 95.75 45 THR B N 1
ATOM 3018 C CA . THR B 1 45 ? 21.25 -17.766 -20.297 1 95.75 45 THR B CA 1
ATOM 3019 C C . THR B 1 45 ? 21.359 -17.109 -18.922 1 95.75 45 THR B C 1
ATOM 3021 O O . THR B 1 45 ? 21.078 -15.922 -18.766 1 95.75 45 THR B O 1
ATOM 3024 N N . THR B 1 46 ? 21.734 -17.906 -17.906 1 97.19 46 THR B N 1
ATOM 3025 C CA . THR B 1 46 ? 21.766 -17.375 -16.531 1 97.19 46 THR B CA 1
ATOM 3026 C C . THR B 1 46 ? 23.125 -16.766 -16.234 1 97.19 46 THR B C 1
ATOM 3028 O O . THR B 1 46 ? 24.141 -17.203 -16.766 1 97.19 46 THR B O 1
ATOM 3031 N N . TRP B 1 47 ? 23.172 -15.734 -15.438 1 96.88 47 TRP B N 1
ATOM 3032 C CA . TRP B 1 47 ? 24.406 -15.172 -14.914 1 96.88 47 TRP B CA 1
ATOM 3033 C C . TRP B 1 47 ? 24.172 -14.484 -13.57 1 96.88 47 TRP B C 1
ATOM 3035 O O . TRP B 1 47 ? 23.031 -14.219 -13.195 1 96.88 47 TRP B O 1
ATOM 3045 N N . ASN B 1 48 ? 25.234 -14.266 -12.773 1 96.56 48 ASN B N 1
ATOM 3046 C CA . ASN B 1 48 ? 25.172 -13.672 -11.438 1 96.56 48 ASN B CA 1
ATOM 3047 C C . ASN B 1 48 ? 25.359 -12.164 -11.484 1 96.56 48 ASN B C 1
ATOM 3049 O O . ASN B 1 48 ? 26.219 -11.656 -12.195 1 96.56 48 ASN B O 1
ATOM 3053 N N . SER B 1 49 ? 24.469 -11.531 -10.797 1 93.94 49 SER B N 1
ATOM 3054 C CA . SER B 1 49 ? 24.656 -10.102 -10.57 1 93.94 49 SER B CA 1
ATOM 3055 C C . SER B 1 49 ? 25.422 -9.836 -9.289 1 93.94 49 SER B C 1
ATOM 3057 O O . SER B 1 49 ? 25.594 -10.727 -8.461 1 93.94 49 SER B O 1
ATOM 3059 N N . PRO B 1 50 ? 25.969 -8.586 -9.148 1 89.88 50 PRO B N 1
ATOM 3060 C CA . PRO B 1 50 ? 26.375 -8.172 -7.801 1 89.88 50 PRO B CA 1
ATOM 3061 C C . PRO B 1 50 ? 25.203 -8.086 -6.828 1 89.88 50 PRO B C 1
ATOM 3063 O O . PRO B 1 50 ? 24.047 -8.164 -7.25 1 89.88 50 PRO B O 1
ATOM 3066 N N . LEU B 1 51 ? 25.547 -7.984 -5.543 1 84.44 51 LEU B N 1
ATOM 3067 C CA . LEU B 1 51 ? 24.516 -7.801 -4.52 1 84.44 51 LEU B CA 1
ATOM 3068 C C . LEU B 1 51 ? 23.984 -6.375 -4.539 1 84.44 51 LEU B C 1
ATOM 3070 O O . LEU B 1 51 ? 24.344 -5.551 -3.697 1 84.44 51 LEU B O 1
ATOM 3074 N N . ASP B 1 52 ? 23.172 -6.059 -5.508 1 88.88 52 ASP B N 1
ATOM 3075 C CA . ASP B 1 52 ? 22.625 -4.73 -5.75 1 88.88 52 ASP B CA 1
ATOM 3076 C C . ASP B 1 52 ? 21.281 -4.816 -6.484 1 88.88 52 ASP B C 1
ATOM 3078 O O . ASP B 1 52 ? 21.25 -4.836 -7.719 1 88.88 52 ASP B O 1
ATOM 3082 N N . GLU B 1 53 ? 20.25 -4.773 -5.719 1 91.31 53 GLU B N 1
ATOM 3083 C CA . GLU B 1 53 ? 18.922 -4.938 -6.285 1 91.31 53 GLU B CA 1
ATOM 3084 C C . GLU B 1 53 ? 18.578 -3.801 -7.246 1 91.31 53 GLU B C 1
ATOM 3086 O O . GLU B 1 53 ? 17.891 -4.012 -8.25 1 91.31 53 GLU B O 1
ATOM 3091 N N . ARG B 1 54 ? 19 -2.598 -6.918 1 91 54 ARG B N 1
ATOM 3092 C CA . ARG B 1 54 ? 18.781 -1.471 -7.82 1 91 54 ARG B CA 1
ATOM 3093 C C . ARG B 1 54 ? 19.469 -1.708 -9.164 1 91 54 ARG B C 1
ATOM 3095 O O . ARG B 1 54 ? 18.875 -1.44 -10.219 1 91 54 ARG B O 1
ATOM 3102 N N . GLY B 1 55 ? 20.688 -2.217 -9.07 1 93.56 55 GLY B N 1
ATOM 3103 C CA . GLY B 1 55 ? 21.406 -2.562 -10.297 1 93.56 55 GLY B CA 1
ATOM 3104 C C . GLY B 1 55 ? 20.719 -3.646 -11.102 1 93.56 55 GLY B C 1
ATOM 3105 O O . GLY B 1 55 ? 20.703 -3.598 -12.336 1 93.56 55 GLY B O 1
ATOM 3106 N N . ILE B 1 56 ? 20.172 -4.578 -10.43 1 96.06 56 ILE B N 1
ATOM 3107 C CA . ILE B 1 56 ? 19.469 -5.68 -11.086 1 96.06 56 ILE B CA 1
ATOM 3108 C C . ILE B 1 56 ? 18.281 -5.141 -11.875 1 96.06 56 ILE B C 1
ATOM 3110 O O . ILE B 1 56 ? 18.141 -5.434 -13.07 1 96.06 56 ILE B O 1
ATOM 3114 N N . ILE B 1 57 ? 17.453 -4.324 -11.227 1 96.12 57 ILE B N 1
ATOM 3115 C CA . ILE B 1 57 ? 16.266 -3.785 -11.883 1 96.12 57 ILE B CA 1
ATOM 3116 C C . ILE B 1 57 ? 16.688 -2.842 -13.008 1 96.12 57 ILE B C 1
ATOM 3118 O O . ILE B 1 57 ? 16.125 -2.891 -14.109 1 96.12 57 ILE B O 1
ATOM 3122 N N . GLY B 1 58 ? 17.672 -2.016 -12.727 1 95.62 58 GLY B N 1
ATOM 3123 C CA . GLY B 1 58 ? 18.172 -1.138 -13.773 1 95.62 58 GLY B CA 1
ATOM 3124 C C . GLY B 1 58 ? 18.688 -1.887 -14.984 1 95.62 58 GLY B C 1
ATOM 3125 O O . GLY B 1 58 ? 18.406 -1.503 -16.125 1 95.62 58 GLY B O 1
ATOM 3126 N N . ALA B 1 59 ? 19.453 -2.875 -14.75 1 96.88 59 ALA B N 1
ATOM 3127 C CA . ALA B 1 59 ? 19.969 -3.691 -15.844 1 96.88 59 ALA B CA 1
ATOM 3128 C C . ALA B 1 59 ? 18.844 -4.332 -16.641 1 96.88 59 ALA B C 1
ATOM 3130 O O . ALA B 1 59 ? 18.859 -4.352 -17.875 1 96.88 59 ALA B O 1
ATOM 3131 N N . ALA B 1 60 ? 17.859 -4.852 -15.945 1 97.81 60 ALA B N 1
ATOM 3132 C CA . ALA B 1 60 ? 16.719 -5.461 -16.625 1 97.81 60 ALA B CA 1
ATOM 3133 C C . ALA B 1 60 ? 16.031 -4.457 -17.547 1 97.81 60 ALA B C 1
ATOM 3135 O O . ALA B 1 60 ? 15.695 -4.777 -18.688 1 97.81 60 ALA B O 1
ATOM 3136 N N . MET B 1 61 ? 15.797 -3.283 -17.031 1 96.44 61 MET B N 1
ATOM 3137 C CA . MET B 1 61 ? 15.18 -2.23 -17.828 1 96.44 61 MET B CA 1
ATOM 3138 C C . MET B 1 61 ? 16.031 -1.917 -19.062 1 96.44 61 MET B C 1
ATOM 3140 O O . MET B 1 61 ? 15.508 -1.824 -20.172 1 96.44 61 MET B O 1
ATOM 3144 N N . GLY B 1 62 ? 17.312 -1.745 -18.828 1 96.19 62 GLY B N 1
ATOM 3145 C CA . GLY B 1 62 ? 18.219 -1.454 -19.938 1 96.19 62 GLY B CA 1
ATOM 3146 C C . GLY B 1 62 ? 18.203 -2.527 -21.016 1 96.19 62 GLY B C 1
ATOM 3147 O O . GLY B 1 62 ? 18.156 -2.221 -22.203 1 96.19 62 GLY B O 1
ATOM 3148 N N . ILE B 1 63 ? 18.312 -3.773 -20.609 1 97.19 63 ILE B N 1
ATOM 3149 C CA . ILE B 1 63 ? 18.312 -4.898 -21.547 1 97.19 63 ILE B CA 1
ATOM 3150 C C . ILE B 1 63 ? 17 -4.906 -22.328 1 97.19 63 ILE B C 1
ATOM 3152 O O . ILE B 1 63 ? 17 -5.086 -23.547 1 97.19 63 ILE B O 1
ATOM 3156 N N . ALA B 1 64 ? 15.883 -4.723 -21.656 1 96.56 64 ALA B N 1
ATOM 3157 C CA . ALA B 1 64 ? 14.578 -4.688 -22.328 1 96.56 64 ALA B CA 1
ATOM 3158 C C . ALA B 1 64 ? 14.516 -3.557 -23.344 1 96.56 64 ALA B C 1
ATOM 3160 O O . ALA B 1 64 ? 14.047 -3.758 -24.469 1 96.56 64 ALA B O 1
ATOM 3161 N N . MET B 1 65 ? 14.945 -2.459 -22.969 1 93.81 65 MET B N 1
ATOM 3162 C CA . MET B 1 65 ? 14.922 -1.299 -23.859 1 93.81 65 MET B CA 1
ATOM 3163 C C . MET B 1 65 ? 15.805 -1.531 -25.078 1 93.81 65 MET B C 1
ATOM 3165 O O . MET B 1 65 ? 15.539 -0.994 -26.156 1 93.81 65 MET B O 1
ATOM 3169 N N . ALA B 1 66 ? 16.781 -2.293 -24.875 1 94.69 66 ALA B N 1
ATOM 3170 C CA . ALA B 1 66 ? 17.719 -2.586 -25.953 1 94.69 66 ALA B CA 1
ATOM 3171 C C . ALA B 1 66 ? 17.188 -3.707 -26.844 1 94.69 66 ALA B C 1
ATOM 3173 O O . ALA B 1 66 ? 17.859 -4.145 -27.781 1 94.69 66 ALA B O 1
ATOM 3174 N N . GLY B 1 67 ? 16.016 -4.234 -26.531 1 93.75 67 GLY B N 1
ATOM 3175 C CA . GLY B 1 67 ? 15.367 -5.199 -27.406 1 93.75 67 GLY B CA 1
ATOM 3176 C C . GLY B 1 67 ? 15.398 -6.617 -26.875 1 93.75 67 GLY B C 1
ATOM 3177 O O . GLY B 1 67 ? 14.859 -7.535 -27.484 1 93.75 67 GLY B O 1
ATOM 3178 N N . GLY B 1 68 ? 16.047 -6.789 -25.703 1 96.56 68 GLY B N 1
ATOM 3179 C CA . GLY B 1 68 ? 16.078 -8.102 -25.078 1 96.56 68 GLY B CA 1
ATOM 3180 C C . GLY B 1 68 ? 14.844 -8.406 -24.266 1 96.56 68 GLY B C 1
ATOM 3181 O O . GLY B 1 68 ? 13.953 -7.562 -24.141 1 96.56 68 GLY B O 1
ATOM 3182 N N . ARG B 1 69 ? 14.797 -9.609 -23.797 1 97.81 69 ARG B N 1
ATOM 3183 C CA . ARG B 1 69 ? 13.719 -10.07 -22.922 1 97.81 69 ARG B CA 1
ATOM 3184 C C . ARG B 1 69 ? 14.281 -10.703 -21.656 1 97.81 69 ARG B C 1
ATOM 3186 O O . ARG B 1 69 ? 14.344 -11.93 -21.531 1 97.81 69 ARG B O 1
ATOM 3193 N N . PRO B 1 70 ? 14.609 -9.852 -20.703 1 98.44 70 PRO B N 1
ATOM 3194 C CA . PRO B 1 70 ? 15.258 -10.344 -19.484 1 98.44 70 PRO B CA 1
ATOM 3195 C C . PRO B 1 70 ? 14.266 -10.875 -18.453 1 98.44 70 PRO B C 1
ATOM 3197 O O . PRO B 1 70 ? 13.109 -10.445 -18.438 1 98.44 70 PRO B O 1
ATOM 3200 N N . VAL B 1 71 ? 14.734 -11.797 -17.719 1 98.75 71 VAL B N 1
ATOM 3201 C CA . VAL B 1 71 ? 14.102 -12.242 -16.484 1 98.75 71 VAL B CA 1
ATOM 3202 C C . VAL B 1 71 ? 15.039 -11.992 -15.305 1 98.75 71 VAL B C 1
ATOM 3204 O O . VAL B 1 71 ? 16.062 -12.672 -15.164 1 98.75 71 VAL B O 1
ATOM 3207 N N . ALA B 1 72 ? 14.672 -11.023 -14.5 1 98.25 72 ALA B N 1
ATOM 3208 C CA . ALA B 1 72 ? 15.484 -10.68 -13.336 1 98.25 72 ALA B CA 1
ATOM 3209 C C . ALA B 1 72 ? 14.906 -11.297 -12.062 1 98.25 72 ALA B C 1
ATOM 3211 O O . ALA B 1 72 ? 13.688 -11.406 -11.914 1 98.25 72 ALA B O 1
ATOM 3212 N N . GLU B 1 73 ? 15.773 -11.711 -11.203 1 97 73 GLU B N 1
ATOM 3213 C CA . GLU B 1 73 ? 15.359 -12.258 -9.914 1 97 73 GLU B CA 1
ATOM 3214 C C . GLU B 1 73 ? 15.891 -11.422 -8.758 1 97 73 GLU B C 1
ATOM 3216 O O . GLU B 1 73 ? 17.094 -11.141 -8.68 1 97 73 GLU B O 1
ATOM 3221 N N . ILE B 1 74 ? 14.977 -10.938 -7.922 1 94.38 74 ILE B N 1
ATOM 3222 C CA . ILE B 1 74 ? 15.352 -10.43 -6.605 1 94.38 74 ILE B CA 1
ATOM 3223 C C . ILE B 1 74 ? 15.289 -11.555 -5.578 1 94.38 74 ILE B C 1
ATOM 3225 O O . ILE B 1 74 ? 14.25 -12.195 -5.41 1 94.38 74 ILE B O 1
ATOM 3229 N N . GLN B 1 75 ? 16.359 -11.805 -4.883 1 90.38 75 GLN B N 1
ATOM 3230 C CA . GLN B 1 75 ? 16.562 -13.016 -4.102 1 90.38 75 GLN B CA 1
ATOM 3231 C C . GLN B 1 75 ? 15.477 -13.18 -3.045 1 90.38 75 GLN B C 1
ATOM 3233 O O . GLN B 1 75 ? 14.992 -14.289 -2.803 1 90.38 75 GLN B O 1
ATOM 3238 N N . PHE B 1 76 ? 15.172 -12.078 -2.367 1 86.62 76 PHE B N 1
ATOM 3239 C CA . PHE B 1 76 ? 14.047 -12.008 -1.437 1 86.62 76 PHE B CA 1
ATOM 3240 C C . PHE B 1 76 ? 13.312 -10.68 -1.576 1 86.62 76 PHE B C 1
ATOM 3242 O O . PHE B 1 76 ? 13.938 -9.633 -1.743 1 86.62 76 PHE B O 1
ATOM 3249 N N . CYS B 1 77 ? 12.031 -10.805 -1.482 1 81.88 77 CYS B N 1
ATOM 3250 C CA . CYS B 1 77 ? 11.234 -9.609 -1.713 1 81.88 77 CYS B CA 1
ATOM 3251 C C . CYS B 1 77 ? 11.602 -8.508 -0.725 1 81.88 77 CYS B C 1
ATOM 3253 O O . CYS B 1 77 ? 11.383 -7.324 -0.995 1 81.88 77 CYS B O 1
ATOM 3255 N N . ASP B 1 78 ? 12.156 -8.836 0.371 1 75.56 78 ASP B N 1
ATOM 3256 C CA . ASP B 1 78 ? 12.555 -7.875 1.393 1 75.56 78 ASP B CA 1
ATOM 3257 C C . ASP B 1 78 ? 13.555 -6.859 0.829 1 75.56 78 ASP B C 1
ATOM 3259 O O . ASP B 1 78 ? 13.641 -5.734 1.318 1 75.56 78 ASP B O 1
ATOM 3263 N N . TYR B 1 79 ? 14.195 -7.285 -0.25 1 75.69 79 TYR B N 1
ATOM 3264 C CA . TYR B 1 79 ? 15.25 -6.441 -0.803 1 75.69 79 TYR B CA 1
ATOM 3265 C C . TYR B 1 79 ? 14.719 -5.582 -1.941 1 75.69 79 TYR B C 1
ATOM 3267 O O . TYR B 1 79 ? 15.414 -4.684 -2.426 1 75.69 79 TYR B O 1
ATOM 3275 N N . VAL B 1 80 ? 13.492 -5.82 -2.297 1 80.25 80 VAL B N 1
ATOM 3276 C CA . VAL B 1 80 ? 12.93 -5.105 -3.434 1 80.25 80 VAL B CA 1
ATOM 3277 C C . VAL B 1 80 ? 12.484 -3.709 -3 1 80.25 80 VAL B C 1
ATOM 3279 O O . VAL B 1 80 ? 12.344 -2.811 -3.832 1 80.25 80 VAL B O 1
ATOM 3282 N N . TYR B 1 81 ? 12.383 -3.51 -1.775 1 79.06 81 TYR B N 1
ATOM 3283 C CA . TYR B 1 81 ? 11.828 -2.275 -1.229 1 79.06 81 TYR B CA 1
ATOM 3284 C C . TYR B 1 81 ? 12.75 -1.096 -1.512 1 79.06 81 TYR B C 1
ATOM 3286 O O . TYR B 1 81 ? 12.32 0.059 -1.488 1 79.06 81 TYR B O 1
ATOM 3294 N N . ASN B 1 82 ? 13.992 -1.407 -1.854 1 78.81 82 ASN B N 1
ATOM 3295 C CA . ASN B 1 82 ? 14.898 -0.315 -2.172 1 78.81 82 ASN B CA 1
ATOM 3296 C C . ASN B 1 82 ? 14.875 0.019 -3.66 1 78.81 82 ASN B C 1
ATOM 3298 O O . ASN B 1 82 ? 15.672 0.841 -4.129 1 78.81 82 ASN B O 1
ATOM 3302 N N . THR B 1 83 ? 13.969 -0.68 -4.402 1 86.25 83 THR B N 1
ATOM 3303 C CA . THR B 1 83 ? 13.938 -0.48 -5.848 1 86.25 83 THR B CA 1
ATOM 3304 C C . THR B 1 83 ? 12.594 0.085 -6.285 1 86.25 83 THR B C 1
ATOM 3306 O O . THR B 1 83 ? 12.305 0.157 -7.484 1 86.25 83 THR B O 1
ATOM 3309 N N . ILE B 1 84 ? 11.766 0.517 -5.414 1 86.81 84 ILE B N 1
ATOM 3310 C CA . ILE B 1 84 ? 10.383 0.866 -5.727 1 86.81 84 ILE B CA 1
ATOM 3311 C C . ILE B 1 84 ? 10.352 2.031 -6.711 1 86.81 84 ILE B C 1
ATOM 3313 O O . ILE B 1 84 ? 9.5 2.08 -7.602 1 86.81 84 ILE B O 1
ATOM 3317 N N . ASP B 1 85 ? 11.234 2.988 -6.578 1 85.06 85 ASP B N 1
ATOM 3318 C CA . ASP B 1 85 ? 11.297 4.102 -7.52 1 85.06 85 ASP B CA 1
ATOM 3319 C C . ASP B 1 85 ? 11.539 3.609 -8.945 1 85.06 85 ASP B C 1
ATOM 3321 O O . ASP B 1 85 ? 10.93 4.109 -9.891 1 85.06 85 ASP B O 1
ATOM 3325 N N . LEU B 1 86 ? 12.391 2.604 -9.109 1 88.44 86 LEU B N 1
ATOM 3326 C CA . LEU B 1 86 ? 12.664 2.031 -10.422 1 88.44 86 LEU B CA 1
ATOM 3327 C C . LEU B 1 86 ? 11.469 1.242 -10.938 1 88.44 86 LEU B C 1
ATOM 3329 O O . LEU B 1 86 ? 11.18 1.245 -12.133 1 88.44 86 LEU B O 1
ATOM 3333 N N . LEU B 1 87 ? 10.82 0.57 -10 1 91.19 87 LEU B N 1
ATOM 3334 C CA . LEU B 1 87 ? 9.617 -0.155 -10.391 1 91.19 87 LEU B CA 1
ATOM 3335 C C . LEU B 1 87 ? 8.547 0.804 -10.914 1 91.19 87 LEU B C 1
ATOM 3337 O O . LEU B 1 87 ? 7.855 0.497 -11.883 1 91.19 87 LEU B O 1
ATOM 3341 N N . LYS B 1 88 ? 8.391 1.896 -10.242 1 88.44 88 LYS B N 1
ATOM 3342 C CA . LYS B 1 88 ? 7.449 2.914 -10.703 1 88.44 88 LYS B CA 1
ATOM 3343 C C . LYS B 1 88 ? 7.82 3.41 -12.102 1 88.44 88 LYS B C 1
ATOM 3345 O O . LYS B 1 88 ? 6.953 3.553 -12.961 1 88.44 88 LYS B O 1
ATOM 3350 N N . LEU B 1 89 ? 9.109 3.662 -12.305 1 87.62 89 LEU B N 1
ATOM 3351 C CA . LEU B 1 89 ? 9.586 4.109 -13.602 1 87.62 89 LEU B CA 1
ATOM 3352 C C . LEU B 1 89 ? 9.312 3.064 -14.68 1 87.62 89 LEU B C 1
ATOM 3354 O O . LEU B 1 89 ? 8.867 3.4 -15.781 1 87.62 89 LEU B O 1
ATOM 3358 N N . ALA B 1 90 ? 9.562 1.885 -14.312 1 92.19 90 ALA B N 1
ATOM 3359 C CA . ALA B 1 90 ? 9.305 0.799 -15.258 1 92.19 90 ALA B CA 1
ATOM 3360 C C . ALA B 1 90 ? 7.836 0.748 -15.648 1 92.19 90 ALA B C 1
ATOM 3362 O O . ALA B 1 90 ? 7.504 0.607 -16.828 1 92.19 90 ALA B O 1
ATOM 3363 N N . GLY B 1 91 ? 6.992 0.898 -14.734 1 90.69 91 GLY B N 1
ATOM 3364 C CA . GLY B 1 91 ? 5.559 0.846 -14.977 1 90.69 91 GLY B CA 1
ATOM 3365 C C . GLY B 1 91 ? 5.059 1.995 -15.836 1 90.69 91 GLY B C 1
ATOM 3366 O O . GLY B 1 91 ? 4.074 1.852 -16.562 1 90.69 91 GLY B O 1
ATOM 3367 N N . ASN B 1 92 ? 5.75 3.08 -15.742 1 88 92 ASN B N 1
ATOM 3368 C CA . ASN B 1 92 ? 5.285 4.285 -16.422 1 88 92 ASN B CA 1
ATOM 3369 C C . ASN B 1 92 ? 5.922 4.434 -17.797 1 88 92 ASN B C 1
ATOM 3371 O O . ASN B 1 92 ? 5.484 5.254 -18.609 1 88 92 ASN B O 1
ATOM 3375 N N . THR B 1 93 ? 6.859 3.639 -18.109 1 86.69 93 THR B N 1
ATOM 3376 C CA . THR B 1 93 ? 7.703 3.855 -19.281 1 86.69 93 THR B CA 1
ATOM 3377 C C . THR B 1 93 ? 6.887 3.777 -20.562 1 86.69 93 THR B C 1
ATOM 3379 O O . THR B 1 93 ? 6.934 4.688 -21.391 1 86.69 93 THR B O 1
ATOM 3382 N N . SER B 1 94 ? 6.105 2.787 -20.703 1 85.31 94 SER B N 1
ATOM 3383 C CA . SER B 1 94 ? 5.305 2.656 -21.906 1 85.31 94 SER B CA 1
ATOM 3384 C C . SER B 1 94 ? 4.293 3.791 -22.031 1 85.31 94 SER B C 1
ATOM 3386 O O . SER B 1 94 ? 4.094 4.34 -23.125 1 85.31 94 SER B O 1
ATOM 3388 N N . TRP B 1 95 ? 3.777 4.141 -20.953 1 80.62 95 TRP B N 1
ATOM 3389 C CA . TRP B 1 95 ? 2.77 5.199 -20.922 1 80.62 95 TRP B CA 1
ATOM 3390 C C . TRP B 1 95 ? 3.398 6.559 -21.219 1 80.62 95 TRP B C 1
ATOM 3392 O O . TRP B 1 95 ? 2.896 7.309 -22.047 1 80.62 95 TRP B O 1
ATOM 3402 N N . SER B 1 96 ? 4.496 6.809 -20.641 1 81.69 96 SER B N 1
ATOM 3403 C CA . SER B 1 96 ? 5.113 8.125 -20.734 1 81.69 96 SER B CA 1
ATOM 3404 C C . SER B 1 96 ? 5.773 8.336 -22.094 1 81.69 96 SER B C 1
ATOM 3406 O O . SER B 1 96 ? 6.035 9.477 -22.484 1 81.69 96 SER B O 1
ATOM 3408 N N . THR B 1 97 ? 5.992 7.266 -22.828 1 84.44 97 THR B N 1
ATOM 3409 C CA . THR B 1 97 ? 6.664 7.379 -24.109 1 84.44 97 THR B CA 1
ATOM 3410 C C . THR B 1 97 ? 5.68 7.156 -25.25 1 84.44 97 THR B C 1
ATOM 3412 O O . THR B 1 97 ? 6.082 7.035 -26.406 1 84.44 97 THR B O 1
ATOM 3415 N N . PHE B 1 98 ? 4.434 7.016 -24.828 1 82.81 98 PHE B N 1
ATOM 3416 C CA . PHE B 1 98 ? 3.389 6.781 -25.812 1 82.81 98 PHE B CA 1
ATOM 3417 C C . PHE B 1 98 ? 3.686 5.523 -26.625 1 82.81 98 PHE B C 1
ATOM 3419 O O . PHE B 1 98 ? 3.562 5.531 -27.859 1 82.81 98 PHE B O 1
ATOM 3426 N N . GLY B 1 99 ? 4.242 4.582 -25.922 1 82.12 99 GLY B N 1
ATOM 3427 C CA . GLY B 1 99 ? 4.426 3.271 -26.516 1 82.12 99 GLY B CA 1
ATOM 3428 C C . GLY B 1 99 ? 5.746 3.131 -27.25 1 82.12 99 GLY B C 1
ATOM 3429 O O . GLY B 1 99 ? 6.039 2.074 -27.812 1 82.12 99 GLY B O 1
ATOM 3430 N N . ASP B 1 100 ? 6.582 4.16 -27.219 1 86.69 100 ASP B N 1
ATOM 3431 C CA . ASP B 1 100 ? 7.867 4.086 -27.922 1 86.69 100 ASP B CA 1
ATOM 3432 C C . ASP B 1 100 ? 8.797 3.08 -27.25 1 86.69 100 ASP B C 1
ATOM 3434 O O . ASP B 1 100 ? 9.586 2.416 -27.922 1 86.69 100 ASP B O 1
ATOM 3438 N N . TRP B 1 101 ? 8.695 2.98 -25.906 1 88.31 101 TRP B N 1
ATOM 3439 C CA . TRP B 1 101 ? 9.516 2.045 -25.141 1 88.31 101 TRP B CA 1
ATOM 3440 C C . TRP B 1 101 ? 8.648 1.045 -24.391 1 88.31 101 TRP B C 1
ATOM 3442 O O . TRP B 1 101 ? 7.762 1.435 -23.625 1 88.31 101 TRP B O 1
ATOM 3452 N N . ASN B 1 102 ? 8.883 -0.165 -24.812 1 89.44 102 ASN B N 1
ATOM 3453 C CA . ASN B 1 102 ? 8.297 -1.264 -24.062 1 89.44 102 ASN B CA 1
ATOM 3454 C C . ASN B 1 102 ? 9.32 -1.923 -23.141 1 89.44 102 ASN B C 1
ATOM 3456 O O . ASN B 1 102 ? 10.523 -1.845 -23.391 1 89.44 102 ASN B O 1
ATOM 3460 N N . LEU B 1 103 ? 8.859 -2.424 -22.109 1 95.06 103 LEU B N 1
ATOM 3461 C CA . LEU B 1 103 ? 9.734 -3.135 -21.188 1 95.06 103 LEU B CA 1
ATOM 3462 C C . LEU B 1 103 ? 9.281 -4.582 -21 1 95.06 103 LEU B C 1
ATOM 3464 O O . LEU B 1 103 ? 8.742 -4.945 -19.953 1 95.06 103 LEU B O 1
ATOM 3468 N N . PRO B 1 104 ? 9.508 -5.348 -22.062 1 96.75 104 PRO B N 1
ATOM 3469 C CA . PRO B 1 104 ? 9.203 -6.777 -21.922 1 96.75 104 PRO B CA 1
ATOM 3470 C C . PRO B 1 104 ? 10.148 -7.496 -20.969 1 96.75 104 PRO B C 1
ATOM 3472 O O . PRO B 1 104 ? 11 -8.281 -21.406 1 96.75 104 PRO B O 1
ATOM 3475 N N . MET B 1 105 ? 9.977 -7.25 -19.625 1 98 105 MET B N 1
ATOM 3476 C CA . MET B 1 105 ? 10.828 -7.816 -18.594 1 98 105 MET B CA 1
ATOM 3477 C C . MET B 1 105 ? 9.992 -8.477 -17.5 1 98 105 MET B C 1
ATOM 3479 O O . MET B 1 105 ? 8.859 -8.07 -17.25 1 98 105 MET B O 1
ATOM 3483 N N . VAL B 1 106 ? 10.531 -9.508 -16.984 1 98.69 106 VAL B N 1
ATOM 3484 C CA . VAL B 1 106 ? 9.938 -10.211 -15.844 1 98.69 106 VAL B CA 1
ATOM 3485 C C . VAL B 1 106 ? 10.836 -10.078 -14.625 1 98.69 106 VAL B C 1
ATOM 3487 O O . VAL B 1 106 ? 12.055 -10.25 -14.719 1 98.69 106 VAL B O 1
ATOM 3490 N N . VAL B 1 107 ? 10.273 -9.625 -13.562 1 98.31 107 VAL B N 1
ATOM 3491 C CA . VAL B 1 107 ? 10.961 -9.648 -12.273 1 98.31 107 VAL B CA 1
ATOM 3492 C C . VAL B 1 107 ? 10.336 -10.703 -11.375 1 98.31 107 VAL B C 1
ATOM 3494 O O . VAL B 1 107 ? 9.133 -10.672 -11.109 1 98.31 107 VAL B O 1
ATOM 3497 N N . ARG B 1 108 ? 11.133 -11.633 -10.984 1 97.56 108 ARG B N 1
ATOM 3498 C CA . ARG B 1 108 ? 10.711 -12.688 -10.062 1 97.56 108 ARG B CA 1
ATOM 3499 C C . ARG B 1 108 ? 11.25 -12.438 -8.664 1 97.56 108 ARG B C 1
ATOM 3501 O O . ARG B 1 108 ? 12.383 -11.977 -8.5 1 97.56 108 ARG B O 1
ATOM 3508 N N . THR B 1 109 ? 10.469 -12.797 -7.648 1 95.62 109 THR B N 1
ATOM 3509 C CA . THR B 1 109 ? 10.992 -12.727 -6.285 1 95.62 109 THR B CA 1
ATOM 3510 C C . THR B 1 109 ? 10.188 -13.625 -5.352 1 95.62 109 THR B C 1
ATOM 3512 O O . THR B 1 109 ? 8.953 -13.633 -5.395 1 95.62 109 THR B O 1
ATOM 3515 N N . PRO B 1 110 ? 10.875 -14.453 -4.539 1 93.44 110 PRO B N 1
ATOM 3516 C CA . PRO B 1 110 ? 10.18 -15.18 -3.475 1 93.44 110 PRO B CA 1
ATOM 3517 C C . PRO B 1 110 ? 9.578 -14.258 -2.422 1 93.44 110 PRO B C 1
ATOM 3519 O O . PRO B 1 110 ? 10.188 -13.25 -2.055 1 93.44 110 PRO B O 1
ATOM 3522 N N . VAL B 1 111 ? 8.414 -14.594 -1.959 1 91.56 111 VAL B N 1
ATOM 3523 C CA . VAL B 1 111 ? 7.703 -13.742 -1.011 1 91.56 111 VAL B CA 1
ATOM 3524 C C . VAL B 1 111 ? 7.109 -14.594 0.11 1 91.56 111 VAL B C 1
ATOM 3526 O O . VAL B 1 111 ? 6.922 -15.797 -0.052 1 91.56 111 VAL B O 1
ATOM 3529 N N . GLY B 1 112 ? 6.777 -13.812 1.24 1 84.56 112 GLY B N 1
ATOM 3530 C CA . GLY B 1 112 ? 5.969 -14.383 2.303 1 84.56 112 GLY B CA 1
ATOM 3531 C C . GLY B 1 112 ? 6.785 -15.18 3.309 1 84.56 112 GLY B C 1
ATOM 3532 O O . GLY B 1 112 ? 8.016 -15.18 3.256 1 84.56 112 GLY B O 1
ATOM 3533 N N . SER B 1 113 ? 5.996 -15.719 4.262 1 75.25 113 SER B N 1
ATOM 3534 C CA . SER B 1 113 ? 6.578 -16.484 5.363 1 75.25 113 SER B CA 1
ATOM 3535 C C . SER B 1 113 ? 6.688 -17.953 5.008 1 75.25 113 SER B C 1
ATOM 3537 O O . SER B 1 113 ? 6.398 -18.359 3.877 1 75.25 113 SER B O 1
ATOM 3539 N N . GLY B 1 114 ? 7.156 -18.688 6.043 1 64.94 114 GLY B N 1
ATOM 3540 C CA . GLY B 1 114 ? 7.125 -20.141 5.891 1 64.94 114 GLY B CA 1
ATOM 3541 C C . GLY B 1 114 ? 8.508 -20.766 5.926 1 64.94 114 GLY B C 1
ATOM 3542 O O . GLY B 1 114 ? 8.633 -22 5.883 1 64.94 114 GLY B O 1
ATOM 3543 N N . ILE B 1 115 ? 9.438 -19.781 5.953 1 54.31 115 ILE B N 1
ATOM 3544 C CA . ILE B 1 115 ? 10.773 -20.359 6.008 1 54.31 115 ILE B CA 1
ATOM 3545 C C . ILE B 1 115 ? 11.516 -19.812 7.23 1 54.31 115 ILE B C 1
ATOM 3547 O O . ILE B 1 115 ? 12.742 -19.734 7.227 1 54.31 115 ILE B O 1
ATOM 3551 N N . ARG B 1 116 ? 10.672 -19.375 8.156 1 49.78 116 ARG B N 1
ATOM 3552 C CA . ARG B 1 116 ? 11.242 -18.859 9.391 1 49.78 116 ARG B CA 1
ATOM 3553 C C . ARG B 1 116 ? 12.242 -17.734 9.109 1 49.78 116 ARG B C 1
ATOM 3555 O O . ARG B 1 116 ? 13.336 -17.734 9.664 1 49.78 116 ARG B O 1
ATOM 3562 N N . GLY B 1 117 ? 11.961 -16.906 8.164 1 49.53 117 GLY B N 1
ATOM 3563 C CA . GLY B 1 117 ? 12.852 -15.867 7.684 1 49.53 117 GLY B CA 1
ATOM 3564 C C . GLY B 1 117 ? 12.859 -14.633 8.562 1 49.53 117 GLY B C 1
ATOM 3565 O O . GLY B 1 117 ? 13.633 -13.703 8.328 1 49.53 117 GLY B O 1
ATOM 3566 N N . SER B 1 118 ? 12.234 -14.633 9.641 1 50 118 SER B N 1
ATOM 3567 C CA . SER B 1 118 ? 12.172 -13.539 10.602 1 50 118 SER B CA 1
ATOM 3568 C C . SER B 1 118 ? 11.883 -12.211 9.914 1 50 118 SER B C 1
ATOM 3570 O O . SER B 1 118 ? 11.148 -12.164 8.922 1 50 118 SER B O 1
ATOM 3572 N N . ILE B 1 119 ? 12.312 -11.086 10.43 1 52.38 119 ILE B N 1
ATOM 3573 C CA . ILE B 1 119 ? 11.984 -9.719 10.031 1 52.38 119 ILE B CA 1
ATOM 3574 C C . ILE B 1 119 ? 12.594 -9.414 8.664 1 52.38 119 ILE B C 1
ATOM 3576 O O . ILE B 1 119 ? 12.141 -8.516 7.961 1 52.38 119 ILE B O 1
ATOM 3580 N N . TYR B 1 120 ? 13.359 -10.305 8.188 1 54.34 120 TYR B N 1
ATOM 3581 C CA . TYR B 1 120 ? 14.109 -9.891 7.004 1 54.34 120 TYR B CA 1
ATOM 3582 C C . TYR B 1 120 ? 13.703 -10.703 5.785 1 54.34 120 TYR B C 1
ATOM 3584 O O . TYR B 1 120 ? 14.047 -10.352 4.652 1 54.34 120 TYR B O 1
ATOM 3592 N N . HI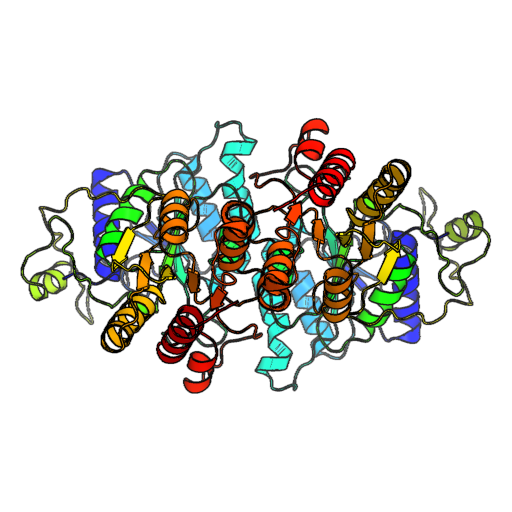S B 1 121 ? 12.891 -11.648 6.023 1 60.66 121 HIS B N 1
ATOM 3593 C CA . HIS B 1 121 ? 12.68 -12.516 4.875 1 60.66 121 HIS B CA 1
ATOM 3594 C C . HIS B 1 121 ? 11.234 -13 4.805 1 60.66 121 HIS B C 1
ATOM 3596 O O . HIS B 1 121 ? 10.953 -14.055 4.234 1 60.66 121 HIS B O 1
ATOM 3602 N N . SER B 1 122 ? 10.414 -12.258 5.391 1 67.81 122 SER B N 1
ATOM 3603 C CA . SER B 1 122 ? 9.07 -12.82 5.477 1 67.81 122 SER B CA 1
ATOM 3604 C C . SER B 1 122 ? 8.016 -11.797 5.066 1 67.81 122 SER B C 1
ATOM 3606 O O . SER B 1 122 ? 6.836 -11.961 5.359 1 67.81 122 SER B O 1
ATOM 3608 N N . HIS B 1 123 ? 8.531 -10.906 4.332 1 74.5 123 HIS B N 1
ATOM 3609 C CA . HIS B 1 123 ? 7.578 -9.852 4.004 1 74.5 123 HIS B CA 1
ATOM 3610 C C . HIS B 1 123 ? 6.734 -10.234 2.791 1 74.5 123 HIS B C 1
ATOM 3612 O O . HIS B 1 123 ? 7.168 -11.016 1.946 1 74.5 123 HIS B O 1
ATOM 3618 N N . SER B 1 124 ? 5.551 -9.805 2.863 1 85.19 124 SER B N 1
ATOM 3619 C CA . SER B 1 124 ? 4.695 -9.836 1.682 1 85.19 124 SER B CA 1
ATOM 3620 C C . SER B 1 124 ? 4.922 -8.617 0.797 1 85.19 124 SER B C 1
ATOM 3622 O O . SER B 1 124 ? 5.402 -7.582 1.268 1 85.19 124 SER B O 1
ATOM 3624 N N . PHE B 1 125 ? 4.664 -8.75 -0.437 1 88.81 125 PHE B N 1
ATOM 3625 C CA . PHE B 1 125 ? 4.91 -7.656 -1.365 1 88.81 125 PHE B CA 1
ATOM 3626 C C . PHE B 1 125 ? 3.684 -7.398 -2.234 1 88.81 125 PHE B C 1
ATOM 3628 O O . PHE B 1 125 ? 3.699 -6.516 -3.094 1 88.81 125 PHE B O 1
ATOM 3635 N N . ASP B 1 126 ? 2.578 -8.125 -2.025 1 93.44 126 ASP B N 1
ATOM 3636 C CA . ASP B 1 126 ? 1.411 -8.062 -2.898 1 93.44 126 ASP B CA 1
ATOM 3637 C C . ASP B 1 126 ? 0.752 -6.688 -2.84 1 93.44 126 ASP B C 1
ATOM 3639 O O . ASP B 1 126 ? 0.457 -6.09 -3.877 1 93.44 126 ASP B O 1
ATOM 3643 N N . ALA B 1 127 ? 0.612 -6.145 -1.653 1 93.69 127 ALA B N 1
ATOM 3644 C CA . ALA B 1 127 ? -0.045 -4.848 -1.515 1 93.69 127 ALA B CA 1
ATOM 3645 C C . ALA B 1 127 ? 0.793 -3.738 -2.143 1 93.69 127 ALA B C 1
ATOM 3647 O O . ALA B 1 127 ? 0.279 -2.924 -2.914 1 93.69 127 ALA B O 1
ATOM 3648 N N . THR B 1 128 ? 2.084 -3.717 -1.849 1 92.19 128 THR B N 1
ATOM 3649 C CA . THR B 1 128 ? 2.982 -2.699 -2.385 1 92.19 128 THR B CA 1
ATOM 3650 C C . THR B 1 128 ? 3.025 -2.766 -3.908 1 92.19 128 THR B C 1
ATOM 3652 O O . THR B 1 128 ? 2.92 -1.74 -4.582 1 92.19 128 THR B O 1
ATOM 3655 N N . MET B 1 129 ? 3.09 -3.939 -4.367 1 94.25 129 MET B N 1
ATOM 3656 C CA . MET B 1 129 ? 3.266 -4.098 -5.809 1 94.25 129 MET B CA 1
ATOM 3657 C C . MET B 1 129 ? 1.985 -3.736 -6.555 1 94.25 129 MET B C 1
ATOM 3659 O O . MET B 1 129 ? 2.037 -3.143 -7.633 1 94.25 129 MET B O 1
ATOM 3663 N N . THR B 1 130 ? 0.848 -4.117 -6.023 1 95.69 130 THR B N 1
ATOM 3664 C CA . THR B 1 130 ? -0.406 -3.844 -6.719 1 95.69 130 THR B CA 1
ATOM 3665 C C . THR B 1 130 ? -0.723 -2.35 -6.699 1 95.69 130 THR B C 1
ATOM 3667 O O . THR B 1 130 ? -1.56 -1.877 -7.469 1 95.69 130 THR B O 1
ATOM 3670 N N . HIS B 1 131 ? -0.049 -1.638 -5.832 1 93.5 131 HIS B N 1
ATOM 3671 C CA . HIS B 1 131 ? -0.233 -0.192 -5.766 1 93.5 131 HIS B CA 1
ATOM 3672 C C . HIS B 1 131 ? 0.545 0.514 -6.871 1 93.5 131 HIS B C 1
ATOM 3674 O O . HIS B 1 131 ? 0.288 1.682 -7.168 1 93.5 131 HIS B O 1
ATOM 3680 N N . ILE B 1 132 ? 1.531 -0.115 -7.473 1 91.88 132 ILE B N 1
ATOM 3681 C CA . ILE B 1 132 ? 2.344 0.458 -8.539 1 91.88 132 ILE B CA 1
ATOM 3682 C C . ILE B 1 132 ? 1.68 0.201 -9.891 1 91.88 132 ILE B C 1
ATOM 3684 O O . ILE B 1 132 ? 1.592 -0.945 -10.336 1 91.88 132 ILE B O 1
ATOM 3688 N N . ALA B 1 133 ? 1.292 1.203 -10.586 1 91.12 133 ALA B N 1
ATOM 3689 C CA . ALA B 1 133 ? 0.574 1.087 -11.852 1 91.12 133 ALA B CA 1
ATOM 3690 C C . ALA B 1 133 ? 1.516 0.674 -12.977 1 91.12 133 ALA B C 1
ATOM 3692 O O . ALA B 1 133 ? 2.725 0.911 -12.906 1 91.12 133 ALA B O 1
ATOM 3693 N N . GLY B 1 134 ? 0.958 0.078 -13.977 1 92.12 134 GLY B N 1
ATOM 3694 C CA . GLY B 1 134 ? 1.698 -0.193 -15.195 1 92.12 134 GLY B CA 1
ATOM 3695 C C . GLY B 1 134 ? 2.277 -1.594 -15.25 1 92.12 134 GLY B C 1
ATOM 3696 O O . GLY B 1 134 ? 2.873 -1.99 -16.25 1 92.12 134 GLY B O 1
ATOM 3697 N N . TRP B 1 135 ? 2.104 -2.355 -14.242 1 95.75 135 TRP B N 1
ATOM 3698 C CA . TRP B 1 135 ? 2.646 -3.707 -14.141 1 95.75 135 TRP B CA 1
ATOM 3699 C C . TRP B 1 135 ? 1.535 -4.746 -14.227 1 95.75 135 TRP B C 1
ATOM 3701 O O . TRP B 1 135 ? 0.379 -4.457 -13.914 1 95.75 135 TRP B O 1
ATOM 3711 N N . LYS B 1 136 ? 1.921 -5.891 -14.766 1 97.69 136 LYS B N 1
ATOM 3712 C CA . LYS B 1 136 ? 1.169 -7.105 -14.461 1 97.69 136 LYS B CA 1
ATOM 3713 C C . LYS B 1 136 ? 1.751 -7.82 -13.242 1 97.69 136 LYS B C 1
ATOM 3715 O O . LYS B 1 136 ? 2.971 -7.883 -13.078 1 97.69 136 LYS B O 1
ATOM 3720 N N . VAL B 1 137 ? 0.896 -8.258 -12.359 1 98.44 137 VAL B N 1
ATOM 3721 C CA . VAL B 1 137 ? 1.345 -8.875 -11.117 1 98.44 137 VAL B CA 1
ATOM 3722 C C . VAL B 1 137 ? 0.68 -10.242 -10.953 1 98.44 137 VAL B C 1
ATOM 3724 O O . VAL B 1 137 ? -0.549 -10.344 -10.961 1 98.44 137 VAL B O 1
ATOM 3727 N N . VAL B 1 138 ? 1.482 -11.297 -10.773 1 98.69 138 VAL B N 1
ATOM 3728 C CA . VAL B 1 138 ? 0.926 -12.641 -10.625 1 98.69 138 VAL B CA 1
ATOM 3729 C C . VAL B 1 138 ? 1.557 -13.328 -9.414 1 98.69 138 VAL B C 1
ATOM 3731 O O . VAL B 1 138 ? 2.686 -13.008 -9.031 1 98.69 138 VAL B O 1
ATOM 3734 N N . MET B 1 139 ? 0.823 -14.227 -8.812 1 98.25 139 MET B N 1
ATOM 3735 C CA . MET B 1 139 ? 1.278 -15.062 -7.703 1 98.25 139 MET B CA 1
ATOM 3736 C C . MET B 1 139 ? 0.649 -16.453 -7.777 1 98.25 139 MET B C 1
ATOM 3738 O O . MET B 1 139 ? -0.448 -16.672 -7.262 1 98.25 139 MET B O 1
ATOM 3742 N N . PRO B 1 140 ? 1.35 -17.391 -8.336 1 98.25 140 PRO B N 1
ATOM 3743 C CA . PRO B 1 140 ? 0.801 -18.734 -8.492 1 98.25 140 PRO B CA 1
ATOM 3744 C C . PRO B 1 140 ? 0.648 -19.469 -7.164 1 98.25 140 PRO B C 1
ATOM 3746 O O . PRO B 1 140 ? 1.399 -19.219 -6.223 1 98.25 140 PRO B O 1
ATOM 3749 N N . SER B 1 141 ? -0.287 -20.375 -7.141 1 98.12 141 SER B N 1
ATOM 3750 C CA . SER B 1 141 ? -0.5 -21.219 -5.961 1 98.12 141 SER B CA 1
ATOM 3751 C C . SER B 1 141 ? -0.124 -22.672 -6.238 1 98.12 141 SER B C 1
ATOM 3753 O O . SER B 1 141 ? -0.004 -23.469 -5.312 1 98.12 141 SER B O 1
ATOM 3755 N N . THR B 1 142 ? 0.078 -23.047 -7.484 1 98 142 THR B N 1
ATOM 3756 C CA . THR B 1 142 ? 0.42 -24.422 -7.867 1 98 142 THR B CA 1
ATOM 3757 C C . THR B 1 142 ? 1.554 -24.422 -8.891 1 98 142 THR B C 1
ATOM 3759 O O . THR B 1 142 ? 1.772 -23.438 -9.586 1 98 142 THR B O 1
ATOM 3762 N N . PRO B 1 143 ? 2.221 -25.547 -8.992 1 97.94 143 PRO B N 1
ATOM 3763 C CA . PRO B 1 143 ? 3.287 -25.656 -9.992 1 97.94 143 PRO B CA 1
ATOM 3764 C C . PRO B 1 143 ? 2.783 -25.453 -11.422 1 97.94 143 PRO B C 1
ATOM 3766 O O . PRO B 1 143 ? 3.426 -24.75 -12.203 1 97.94 143 PRO B O 1
ATOM 3769 N N . LEU B 1 144 ? 1.638 -25.984 -11.75 1 98 144 LEU B N 1
ATOM 3770 C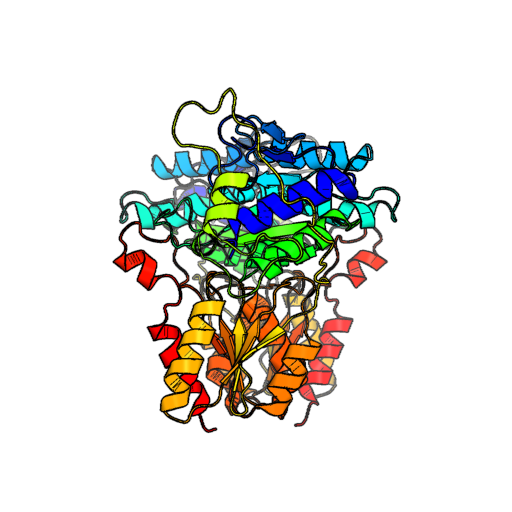 CA . LEU B 1 144 ? 1.114 -25.828 -13.102 1 98 144 LEU B CA 1
ATOM 3771 C C . LEU B 1 144 ? 0.809 -24.359 -13.398 1 98 144 LEU B C 1
ATOM 3773 O O . LEU B 1 144 ? 1.129 -23.859 -14.477 1 98 144 LEU B O 1
ATOM 3777 N N . ASP B 1 145 ? 0.179 -23.703 -12.453 1 98.19 145 ASP B N 1
ATOM 3778 C CA . ASP B 1 145 ? -0.102 -22.281 -12.625 1 98.19 145 ASP B CA 1
ATOM 3779 C C . ASP B 1 145 ? 1.19 -21.469 -12.727 1 98.19 145 ASP B C 1
ATOM 3781 O O . ASP B 1 145 ? 1.262 -20.5 -13.477 1 98.19 145 ASP B O 1
ATOM 3785 N N . ALA B 1 146 ? 2.17 -21.859 -11.93 1 98.56 146 ALA B N 1
ATOM 3786 C CA . ALA B 1 146 ? 3.461 -21.188 -12.016 1 98.56 146 ALA B CA 1
ATOM 3787 C C . ALA B 1 146 ? 4.059 -21.312 -13.414 1 98.56 146 ALA B C 1
ATOM 3789 O O . ALA B 1 146 ? 4.516 -20.312 -13.984 1 98.56 146 ALA B O 1
ATOM 3790 N N . TYR B 1 147 ? 4.051 -22.531 -13.938 1 98.38 147 TYR B N 1
ATOM 3791 C CA . TYR B 1 147 ? 4.535 -22.781 -15.289 1 98.38 147 TYR B CA 1
ATOM 3792 C C . TYR B 1 147 ? 3.775 -21.938 -16.297 1 98.38 147 TYR B C 1
ATOM 3794 O O . TYR B 1 147 ? 4.383 -21.188 -17.078 1 98.38 147 TYR B O 1
ATOM 3802 N N . GLY B 1 148 ? 2.486 -21.969 -16.25 1 98.56 148 GLY B N 1
ATOM 3803 C CA . GLY B 1 148 ? 1.648 -21.281 -17.219 1 98.56 148 GLY B CA 1
ATOM 3804 C C . GLY B 1 148 ? 1.749 -19.766 -17.141 1 98.56 148 GLY B C 1
ATOM 3805 O O . GLY B 1 148 ? 1.804 -19.094 -18.156 1 98.56 148 GLY B O 1
ATOM 3806 N N . LEU B 1 149 ? 1.719 -19.219 -15.938 1 98.81 149 LEU B N 1
ATOM 3807 C CA . LEU B 1 149 ? 1.787 -17.781 -15.742 1 98.81 149 LEU B CA 1
ATOM 3808 C C . LEU B 1 149 ? 3.141 -17.234 -16.188 1 98.81 149 LEU B C 1
ATOM 3810 O O . LEU B 1 149 ? 3.227 -16.125 -16.719 1 98.81 149 LEU B O 1
ATOM 3814 N N . LEU B 1 150 ? 4.199 -18 -15.914 1 98.69 150 LEU B N 1
ATOM 3815 C CA . LEU B 1 150 ? 5.527 -17.531 -16.29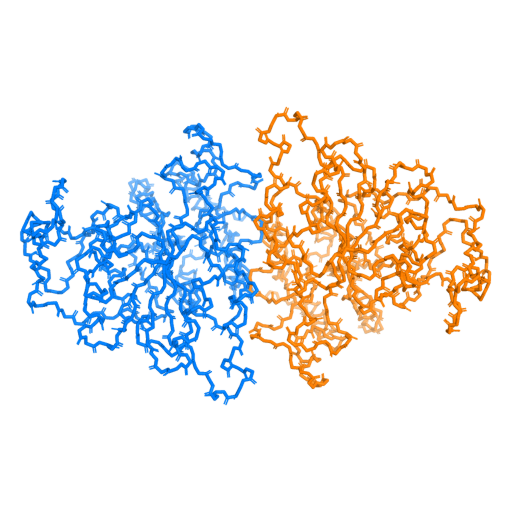7 1 98.69 150 LEU B CA 1
ATOM 3816 C C . LEU B 1 150 ? 5.699 -17.547 -17.812 1 98.69 150 LEU B C 1
ATOM 3818 O O . LEU B 1 150 ? 6.348 -16.656 -18.375 1 98.69 150 LEU B O 1
ATOM 3822 N N . ILE B 1 151 ? 5.113 -18.531 -18.469 1 98.19 151 ILE B N 1
ATOM 3823 C CA . ILE B 1 151 ? 5.109 -18.562 -19.922 1 98.19 151 ILE B CA 1
ATOM 3824 C C . ILE B 1 151 ? 4.414 -17.312 -20.469 1 98.19 151 ILE B C 1
ATOM 3826 O O . ILE B 1 151 ? 4.934 -16.641 -21.344 1 98.19 151 ILE B O 1
ATOM 3830 N N . THR B 1 152 ? 3.26 -17 -19.891 1 98.56 152 THR B N 1
ATOM 3831 C CA . THR B 1 152 ? 2.535 -15.789 -20.266 1 98.56 152 THR B CA 1
ATOM 3832 C C . THR B 1 152 ? 3.373 -14.547 -19.984 1 98.56 152 THR B C 1
ATOM 3834 O O . THR B 1 152 ? 3.457 -13.641 -20.812 1 98.56 152 THR B O 1
ATOM 3837 N N . ALA B 1 153 ? 4.008 -14.547 -18.875 1 98.62 153 ALA B N 1
ATOM 3838 C CA . ALA B 1 153 ? 4.82 -13.406 -18.453 1 98.62 153 ALA B CA 1
ATOM 3839 C C . ALA B 1 153 ? 5.945 -13.133 -19.453 1 98.62 153 ALA B C 1
ATOM 3841 O O . ALA B 1 153 ? 6.195 -11.984 -19.812 1 98.62 153 ALA B O 1
ATOM 3842 N N . CYS B 1 154 ? 6.57 -14.164 -19.938 1 98.12 154 CYS B N 1
ATOM 3843 C CA . CYS B 1 154 ? 7.727 -14.039 -20.812 1 98.12 154 CYS B CA 1
ATOM 3844 C C . CYS B 1 154 ? 7.305 -13.602 -22.203 1 98.12 154 CYS B C 1
ATOM 3846 O O . CYS B 1 154 ? 8.148 -13.266 -23.047 1 98.12 154 CYS B O 1
ATOM 3848 N N . GLN B 1 155 ? 6.023 -13.586 -22.438 1 97.12 155 GLN B N 1
ATOM 3849 C CA . GLN B 1 155 ? 5.52 -13.141 -23.734 1 97.12 155 GLN B CA 1
ATOM 3850 C C . GLN B 1 155 ? 4.957 -11.727 -23.656 1 97.12 155 GLN B C 1
ATOM 3852 O O . GLN B 1 155 ? 4.605 -11.133 -24.672 1 97.12 155 GLN B O 1
ATOM 3857 N N . GLU B 1 156 ? 4.84 -11.18 -22.453 1 96.19 156 GLU B N 1
ATOM 3858 C CA . GLU B 1 156 ? 4.188 -9.898 -22.203 1 96.19 156 GLU B CA 1
ATOM 3859 C C . GLU B 1 156 ? 5.074 -8.734 -22.625 1 96.19 156 GLU B C 1
ATOM 3861 O O . GLU B 1 156 ? 6.297 -8.781 -22.484 1 96.19 156 GLU B O 1
ATOM 3866 N N . LYS B 1 157 ? 4.465 -7.727 -23.156 1 93.31 157 LYS B N 1
ATOM 3867 C CA . LYS B 1 157 ? 5.191 -6.527 -23.578 1 93.31 157 LYS B CA 1
ATOM 3868 C C . LYS B 1 157 ? 5.418 -5.582 -22.391 1 93.31 157 LYS B C 1
ATOM 3870 O O . LYS B 1 157 ? 6.367 -4.797 -22.406 1 93.31 157 LYS B O 1
ATOM 3875 N N . ASN B 1 158 ? 4.527 -5.578 -21.406 1 93.62 158 ASN B N 1
ATOM 3876 C CA . ASN B 1 158 ? 4.66 -4.797 -20.188 1 93.62 158 ASN B CA 1
ATOM 3877 C C . ASN B 1 158 ? 5.496 -5.527 -19.141 1 93.62 158 ASN B C 1
ATOM 3879 O O . ASN B 1 158 ? 5.656 -6.746 -19.203 1 93.62 158 ASN B O 1
ATOM 3883 N N . PRO B 1 159 ? 6.074 -4.758 -18.203 1 97.44 159 PRO B N 1
ATOM 3884 C CA . PRO B 1 159 ? 6.781 -5.453 -17.125 1 97.44 159 PRO B CA 1
ATOM 3885 C C . PRO B 1 159 ? 5.855 -6.312 -16.266 1 97.44 159 PRO B C 1
ATOM 3887 O O . PRO B 1 159 ? 4.707 -5.93 -16.031 1 97.44 159 PRO B O 1
ATOM 3890 N N . VAL B 1 160 ? 6.363 -7.438 -15.883 1 98.5 160 VAL B N 1
ATOM 3891 C CA . VAL B 1 160 ? 5.59 -8.398 -15.094 1 98.5 160 VAL B CA 1
ATOM 3892 C C . VAL B 1 160 ? 6.309 -8.688 -13.781 1 98.5 160 VAL B C 1
ATOM 3894 O O . VAL B 1 160 ? 7.516 -8.938 -13.766 1 98.5 160 VAL B O 1
ATOM 3897 N N . MET B 1 161 ? 5.594 -8.516 -12.695 1 98.44 161 MET B N 1
ATOM 3898 C CA . MET B 1 161 ? 6.074 -8.992 -11.406 1 98.44 161 MET B CA 1
ATOM 3899 C C . MET B 1 161 ? 5.551 -10.391 -11.109 1 98.44 161 MET B C 1
ATOM 3901 O O . MET B 1 161 ? 4.34 -10.602 -11.023 1 98.44 161 MET B O 1
ATOM 3905 N N . PHE B 1 162 ? 6.449 -11.312 -10.969 1 98.56 162 PHE B N 1
ATOM 3906 C CA . PHE B 1 162 ? 6.148 -12.719 -10.688 1 98.56 162 PHE B CA 1
ATOM 3907 C C . PHE B 1 162 ? 6.496 -13.062 -9.242 1 98.56 162 PHE B C 1
ATOM 3909 O O . PHE B 1 162 ? 7.656 -13.344 -8.93 1 98.56 162 PHE B O 1
ATOM 3916 N N . LEU B 1 163 ? 5.5 -13.047 -8.359 1 97.56 163 LEU B N 1
ATOM 3917 C CA . LEU B 1 163 ? 5.691 -13.305 -6.938 1 97.56 163 LEU B CA 1
ATOM 3918 C C . LEU B 1 163 ? 5.641 -14.797 -6.648 1 97.56 163 LEU B C 1
ATOM 3920 O O . LEU B 1 163 ? 4.699 -15.484 -7.059 1 97.56 163 LEU B O 1
ATOM 3924 N N . GLU B 1 164 ? 6.625 -15.281 -5.961 1 96.81 164 GLU B N 1
ATOM 3925 C CA . GLU B 1 164 ? 6.762 -16.703 -5.695 1 96.81 164 GLU B CA 1
ATOM 3926 C C . GLU B 1 164 ? 6.586 -17.016 -4.207 1 96.81 164 GLU B C 1
ATOM 3928 O O . GLU B 1 164 ? 7.48 -16.75 -3.404 1 96.81 164 GLU B O 1
ATOM 3933 N N . PRO B 1 165 ? 5.434 -17.578 -3.826 1 95.12 165 PRO B N 1
ATOM 3934 C CA . PRO B 1 165 ? 5.293 -17.922 -2.408 1 95.12 165 PRO B CA 1
ATOM 3935 C C . PRO B 1 165 ? 6.328 -18.938 -1.941 1 95.12 165 PRO B C 1
ATOM 3937 O O . PRO B 1 165 ? 6.258 -20.109 -2.324 1 95.12 165 PRO B O 1
ATOM 3940 N N . LYS B 1 166 ? 7.188 -18.547 -1.06 1 92.81 166 LYS B N 1
ATOM 3941 C CA . LYS B 1 166 ? 8.32 -19.359 -0.639 1 92.81 166 LYS B CA 1
ATOM 3942 C C . LYS B 1 166 ? 7.863 -20.703 -0.071 1 92.81 166 LYS B C 1
ATOM 3944 O O . LYS B 1 166 ? 8.453 -21.75 -0.369 1 92.81 166 LYS B O 1
ATOM 3949 N N . ALA B 1 167 ? 6.801 -20.625 0.68 1 91.88 167 ALA B N 1
ATOM 3950 C CA . ALA B 1 167 ? 6.297 -21.797 1.379 1 91.88 167 ALA B CA 1
ATOM 3951 C C . ALA B 1 167 ? 5.844 -22.875 0.391 1 91.88 167 ALA B C 1
ATOM 3953 O O . ALA B 1 167 ? 5.695 -24.047 0.757 1 91.88 167 ALA B O 1
ATOM 3954 N N . LEU B 1 168 ? 5.664 -22.484 -0.861 1 96 168 LEU B N 1
ATOM 3955 C CA . LEU B 1 168 ? 5.082 -23.406 -1.823 1 96 168 LEU B CA 1
ATOM 3956 C C . LEU B 1 168 ? 6.121 -23.859 -2.846 1 96 168 LEU B C 1
ATOM 3958 O O . LEU B 1 168 ? 5.852 -24.734 -3.674 1 96 168 LEU B O 1
ATOM 3962 N N . LEU B 1 169 ? 7.293 -23.375 -2.744 1 95.88 169 LEU B N 1
ATOM 3963 C CA . LEU B 1 169 ? 8.289 -23.594 -3.785 1 95.88 169 LEU B CA 1
ATOM 3964 C C . LEU B 1 169 ? 8.68 -25.078 -3.85 1 95.88 169 LEU B C 1
ATOM 3966 O O . LEU B 1 169 ? 9.039 -25.578 -4.914 1 95.88 169 LEU B O 1
ATOM 3970 N N . ARG B 1 170 ? 8.539 -25.75 -2.695 1 95.25 170 ARG B N 1
ATOM 3971 C CA . ARG B 1 170 ? 8.945 -27.156 -2.666 1 95.25 170 ARG B CA 1
ATOM 3972 C C . ARG B 1 170 ? 7.73 -28.078 -2.627 1 95.25 170 ARG B C 1
ATOM 3974 O O . ARG B 1 170 ? 7.867 -29.297 -2.453 1 95.25 170 ARG B O 1
ATOM 3981 N N . VAL B 1 171 ? 6.617 -27.469 -2.721 1 94.94 171 VAL B N 1
ATOM 3982 C CA . VAL B 1 171 ? 5.383 -28.234 -2.674 1 94.94 171 VAL B CA 1
ATOM 3983 C C . VAL B 1 171 ? 5.059 -28.781 -4.062 1 94.94 171 VAL B C 1
ATOM 3985 O O . VAL B 1 171 ? 5.102 -28.047 -5.051 1 94.94 171 VAL B O 1
ATOM 3988 N N . LYS B 1 172 ? 4.746 -30.078 -4.117 1 94.75 172 LYS B N 1
ATOM 3989 C CA . LYS B 1 172 ? 4.402 -30.719 -5.379 1 94.75 172 LYS B CA 1
ATOM 3990 C C . LYS B 1 172 ? 2.979 -30.375 -5.801 1 94.75 172 LYS B C 1
ATOM 3992 O O . LYS B 1 172 ? 2.105 -30.172 -4.953 1 94.75 172 LYS B O 1
ATOM 3997 N N . GLY B 1 173 ? 2.785 -30.266 -7.102 1 93.19 173 GLY B N 1
ATOM 3998 C CA . GLY B 1 173 ? 1.452 -30.016 -7.625 1 93.19 173 GLY B CA 1
ATOM 3999 C C . GLY B 1 173 ? 0.617 -31.266 -7.766 1 93.19 173 GLY B C 1
ATOM 4000 O O . GLY B 1 173 ? 1.095 -32.375 -7.484 1 93.19 173 GLY B O 1
ATOM 4001 N N . GLU B 1 174 ? -0.643 -31.031 -8.109 1 91.81 174 GLU B N 1
ATOM 4002 C CA . GLU B 1 174 ? -1.562 -32.156 -8.32 1 91.81 174 GLU B CA 1
ATOM 4003 C C . GLU B 1 174 ? -1.812 -32.375 -9.812 1 91.81 174 GLU B C 1
ATOM 4005 O O . GLU B 1 174 ? -2.457 -33.344 -10.188 1 91.81 174 GLU B O 1
ATOM 4010 N N . GLU B 1 175 ? -1.337 -31.4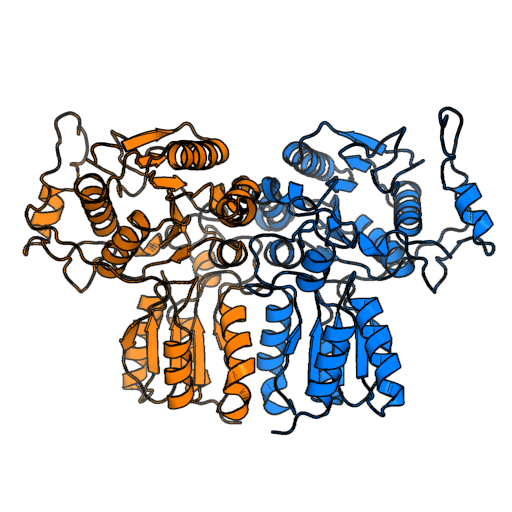53 -10.602 1 92.62 175 GLU B N 1
ATOM 4011 C CA . GLU B 1 175 ? -1.494 -31.531 -12.047 1 92.62 175 GLU B CA 1
ATOM 4012 C C . GLU B 1 175 ? -0.139 -31.547 -12.75 1 92.62 175 GLU B C 1
ATOM 4014 O O . GLU B 1 175 ? 0.798 -30.875 -12.32 1 92.62 175 GLU B O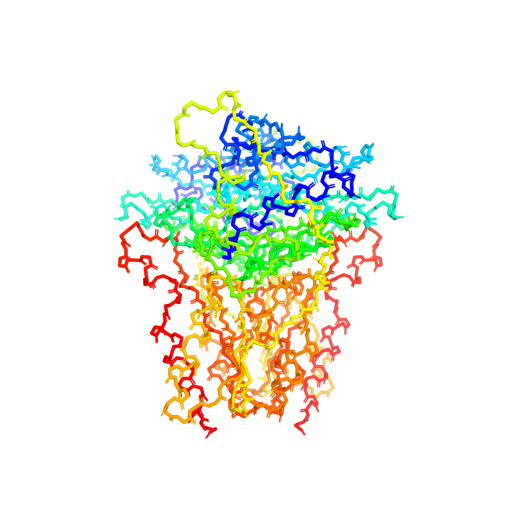 1
ATOM 4019 N N . ARG B 1 176 ? -0.108 -32.281 -13.812 1 92.75 176 ARG B N 1
ATOM 4020 C CA . ARG B 1 176 ? 1.15 -32.406 -14.547 1 92.75 176 ARG B CA 1
ATOM 4021 C C . ARG B 1 176 ? 1.341 -31.25 -15.516 1 92.75 176 ARG B C 1
ATOM 4023 O O . ARG B 1 176 ? 0.386 -30.812 -16.156 1 92.75 176 ARG B O 1
ATOM 4030 N N . ILE B 1 177 ? 2.551 -30.844 -15.586 1 95.12 177 ILE B N 1
ATOM 4031 C CA . ILE B 1 177 ? 2.943 -29.891 -16.625 1 95.12 177 ILE B CA 1
ATOM 4032 C C . ILE B 1 177 ? 3.039 -30.609 -17.969 1 95.12 177 ILE B C 1
ATOM 4034 O O . ILE B 1 177 ? 3.588 -31.719 -18.062 1 95.12 177 ILE B O 1
ATOM 4038 N N . PRO B 1 178 ? 2.439 -30 -19 1 93.75 178 PRO B N 1
ATOM 4039 C CA . PRO B 1 178 ? 2.541 -30.672 -20.281 1 93.75 178 PRO B CA 1
ATOM 4040 C C . PRO B 1 178 ? 3.982 -31.016 -20.672 1 93.75 178 PRO B C 1
ATOM 4042 O O . PRO B 1 178 ? 4.844 -30.125 -20.688 1 93.75 178 PRO B O 1
ATOM 4045 N N . GLY B 1 179 ? 4.227 -32.281 -20.938 1 91 179 GLY B N 1
ATOM 4046 C CA . GLY B 1 179 ? 5.562 -32.75 -21.297 1 91 179 GLY B CA 1
ATOM 4047 C C . GLY B 1 179 ? 6.359 -33.25 -20.109 1 91 179 GLY B C 1
ATOM 4048 O O . GLY B 1 179 ? 7.453 -33.812 -20.281 1 91 179 GLY B O 1
ATOM 4049 N N . GLU B 1 180 ? 5.824 -33.062 -18.922 1 91.88 180 GLU B N 1
ATOM 4050 C CA . GLU B 1 180 ? 6.465 -33.562 -17.719 1 91.88 180 GLU B CA 1
ATOM 4051 C C . GLU B 1 180 ? 6.539 -35.094 -17.75 1 91.88 180 GLU B C 1
ATOM 4053 O O . GLU B 1 180 ? 5.578 -35.781 -18.141 1 91.88 180 GLU B O 1
ATOM 4058 N N . PRO B 1 181 ? 7.66 -35.625 -17.438 1 87.75 181 PRO B N 1
ATOM 4059 C CA . PRO B 1 181 ? 7.73 -37.094 -17.375 1 87.75 181 PRO B CA 1
ATOM 4060 C C . PRO B 1 181 ? 6.754 -37.688 -16.359 1 87.75 181 PRO B C 1
ATOM 4062 O O . PRO B 1 181 ? 6.414 -37.062 -15.375 1 87.75 181 PRO B O 1
ATOM 4065 N N . GLU B 1 182 ? 6.32 -38.906 -16.547 1 82.88 182 GLU B N 1
ATOM 4066 C CA . GLU B 1 182 ? 5.316 -39.562 -15.711 1 82.88 182 GLU B CA 1
ATOM 4067 C C . GLU B 1 182 ? 5.879 -39.906 -14.336 1 82.88 182 GLU B C 1
ATOM 4069 O O . GLU B 1 182 ? 5.164 -39.812 -13.328 1 82.88 182 GLU B O 1
ATOM 4074 N N . ASP B 1 183 ? 7.148 -40.25 -14.336 1 82.06 183 ASP B N 1
ATOM 4075 C CA . ASP B 1 183 ? 7.77 -40.625 -13.078 1 82.06 183 ASP B CA 1
ATOM 4076 C C . ASP B 1 183 ? 8.414 -39.438 -12.391 1 82.06 183 ASP B C 1
ATOM 4078 O O . ASP B 1 183 ? 9.352 -38.844 -12.914 1 82.06 183 ASP B O 1
ATOM 4082 N N . ASP B 1 184 ? 7.895 -39.062 -11.219 1 75.31 184 ASP B N 1
ATOM 4083 C CA . ASP B 1 184 ? 8.398 -37.938 -10.461 1 75.31 184 ASP B CA 1
ATOM 4084 C C . ASP B 1 184 ? 9.898 -38.062 -10.227 1 75.31 184 ASP B C 1
ATOM 4086 O O . ASP B 1 184 ? 10.617 -37.062 -10.281 1 75.31 184 ASP B O 1
ATOM 4090 N N . ARG B 1 185 ? 10.281 -39.219 -9.812 1 78.69 185 ARG B N 1
ATOM 4091 C CA . ARG B 1 185 ? 11.703 -39.406 -9.578 1 78.69 185 ARG B CA 1
ATOM 4092 C C . ARG B 1 185 ? 12.508 -39.219 -10.852 1 78.69 185 ARG B C 1
ATOM 4094 O O . ARG B 1 185 ? 13.672 -38.812 -10.805 1 78.69 185 ARG B O 1
ATOM 4101 N N . ALA B 1 186 ? 11.828 -39.469 -11.867 1 85.81 186 ALA B N 1
ATOM 4102 C CA . ALA B 1 186 ? 12.484 -39.25 -13.156 1 85.81 186 ALA B CA 1
ATOM 4103 C C . ALA B 1 186 ? 12.758 -37.781 -13.414 1 85.81 186 ALA B C 1
ATOM 4105 O O . ALA B 1 186 ? 13.844 -37.406 -13.875 1 85.81 186 ALA B O 1
ATOM 4106 N N . LEU B 1 187 ? 11.812 -36.969 -13.039 1 91.94 187 LEU B N 1
ATOM 4107 C CA . LEU B 1 187 ? 11.984 -35.531 -13.297 1 91.94 187 LEU B CA 1
ATOM 4108 C C . LEU B 1 187 ? 13.164 -34.969 -12.508 1 91.94 187 LEU B C 1
ATOM 4110 O O . LEU B 1 187 ? 14 -34.25 -13.055 1 91.94 187 LEU B O 1
ATOM 4114 N N . SER B 1 188 ? 13.219 -35.219 -11.227 1 91.62 188 SER B N 1
ATOM 4115 C CA . SER B 1 188 ? 14.289 -34.75 -10.367 1 91.62 188 SER B CA 1
ATOM 4116 C C . SER B 1 188 ? 15.656 -35.188 -10.891 1 91.62 188 SER B C 1
ATOM 4118 O O . SER B 1 188 ? 16.609 -34.406 -10.891 1 91.62 188 SER B O 1
ATOM 4120 N N . LYS B 1 189 ? 15.727 -36.406 -11.273 1 90 189 LYS B N 1
ATOM 4121 C CA . LYS B 1 189 ? 16.984 -36.906 -11.82 1 90 189 LYS B CA 1
ATOM 4122 C C . LYS B 1 189 ? 17.391 -36.156 -13.078 1 90 189 LYS B C 1
ATOM 4124 O O . LYS B 1 189 ? 18.578 -36.031 -13.359 1 90 189 LYS B O 1
ATOM 4129 N N . LEU B 1 190 ? 16.438 -35.688 -13.789 1 92.12 190 LEU B N 1
ATOM 4130 C CA . LEU B 1 190 ? 16.672 -35.031 -15.078 1 92.12 190 LEU B CA 1
ATOM 4131 C C . LEU B 1 190 ? 17.109 -33.594 -14.883 1 92.12 190 LEU B C 1
ATOM 4133 O O . LEU B 1 190 ? 18.031 -33.125 -15.555 1 92.12 190 LEU B O 1
ATOM 4137 N N . ILE B 1 191 ? 16.484 -32.906 -13.883 1 93.62 191 ILE B N 1
ATOM 4138 C CA . ILE B 1 191 ? 16.656 -31.469 -13.984 1 93.62 191 ILE B CA 1
ATOM 4139 C C . ILE B 1 191 ? 17.172 -30.922 -12.648 1 93.62 191 ILE B C 1
ATOM 4141 O O . ILE B 1 191 ? 17.484 -29.734 -12.539 1 93.62 191 ILE B O 1
ATOM 4145 N N . ASP B 1 192 ? 17.234 -31.719 -11.562 1 93.38 192 ASP B N 1
ATOM 4146 C CA . ASP B 1 192 ? 17.828 -31.297 -10.297 1 93.38 192 ASP B CA 1
ATOM 4147 C C . ASP B 1 192 ? 19.328 -31.625 -10.25 1 93.38 192 ASP B C 1
ATOM 4149 O O . ASP B 1 192 ? 19.719 -32.781 -10.5 1 93.38 192 ASP B O 1
ATOM 4153 N N . ALA B 1 193 ? 20.078 -30.625 -9.992 1 91.81 193 ALA B N 1
ATOM 4154 C CA . ALA B 1 193 ? 21.516 -30.859 -9.859 1 91.81 193 ALA B CA 1
ATOM 4155 C C . ALA B 1 193 ? 21.812 -31.719 -8.625 1 91.81 193 ALA B C 1
ATOM 4157 O O . ALA B 1 193 ? 21.125 -31.609 -7.609 1 91.81 193 ALA B O 1
ATOM 4158 N N . PRO B 1 194 ? 22.812 -32.562 -8.766 1 86.94 194 PRO B N 1
ATOM 4159 C CA . PRO B 1 194 ? 23.203 -33.344 -7.586 1 86.94 194 PRO B CA 1
ATOM 4160 C C . PRO B 1 194 ? 23.797 -32.469 -6.48 1 86.94 194 PRO B C 1
ATOM 4162 O O . PRO B 1 194 ? 24.172 -31.312 -6.727 1 86.94 194 PRO B O 1
ATOM 4165 N N . LEU B 1 195 ? 23.719 -33.094 -5.332 1 82.69 195 LEU B N 1
ATOM 4166 C CA . LEU B 1 195 ? 24.406 -32.406 -4.238 1 82.69 195 LEU B CA 1
ATOM 4167 C C . LEU B 1 195 ? 25.922 -32.469 -4.441 1 82.69 195 LEU B C 1
ATOM 4169 O O . LEU B 1 195 ? 26.453 -33.469 -4.922 1 82.69 195 LEU B O 1
ATOM 4173 N N . GLY B 1 196 ? 26.703 -31.484 -4.176 1 79 196 GLY B N 1
ATOM 4174 C CA . GLY B 1 196 ? 28.156 -31.5 -4.27 1 79 196 GLY B CA 1
ATOM 4175 C C . GLY B 1 196 ? 28.688 -30.906 -5.559 1 79 196 GLY B C 1
ATOM 4176 O O . GLY B 1 196 ? 28.25 -29.828 -5.969 1 79 196 GLY B O 1
ATOM 4177 N N . ASP B 1 197 ? 29.625 -31.656 -6.207 1 80.19 197 ASP B N 1
ATOM 4178 C CA . ASP B 1 197 ? 30.281 -31.156 -7.41 1 80.19 197 ASP B CA 1
ATOM 4179 C C . ASP B 1 197 ? 29.344 -31.188 -8.609 1 80.19 197 ASP B C 1
ATOM 4181 O O . ASP B 1 197 ? 28.859 -32.25 -9.008 1 80.19 197 ASP B O 1
ATOM 4185 N N . ARG B 1 198 ? 28.969 -30.062 -9.133 1 81.81 198 ARG B N 1
ATOM 4186 C CA . ARG B 1 198 ? 28.031 -29.922 -10.242 1 81.81 198 ARG B CA 1
ATOM 4187 C C . ARG B 1 198 ? 28.734 -29.375 -11.484 1 81.81 198 ARG B C 1
ATOM 4189 O O . ARG B 1 198 ? 28.062 -28.922 -12.414 1 81.81 198 ARG B O 1
ATOM 4196 N N . SER B 1 199 ? 30.031 -29.438 -11.484 1 81.19 199 SER B N 1
ATOM 4197 C CA . SER B 1 199 ? 30.797 -28.812 -12.562 1 81.19 199 SER B CA 1
ATOM 4198 C C . SER B 1 199 ? 30.547 -29.484 -13.898 1 81.19 199 SER B C 1
ATOM 4200 O O . SER B 1 199 ? 30.547 -28.844 -14.945 1 81.19 199 SER B O 1
ATOM 4202 N N . GLN B 1 200 ? 30.266 -30.781 -13.867 1 84.12 200 GLN B N 1
ATOM 4203 C CA . GLN B 1 200 ? 30.062 -31.516 -15.109 1 84.12 200 GLN B CA 1
ATOM 4204 C C . GLN B 1 200 ? 28.594 -31.812 -15.336 1 84.12 200 GLN B C 1
ATOM 4206 O O . GLN B 1 200 ? 28.219 -32.5 -16.297 1 84.12 200 GLN B O 1
ATOM 4211 N N . TRP B 1 201 ? 27.766 -31.281 -14.398 1 89.75 201 TRP B N 1
ATOM 4212 C CA . TRP B 1 201 ? 26.344 -31.578 -14.477 1 89.75 201 TRP B CA 1
ATOM 4213 C C . TRP B 1 201 ? 25.672 -30.703 -15.531 1 89.75 201 TRP B C 1
ATOM 4215 O O . TRP B 1 201 ? 25.953 -29.5 -15.625 1 89.75 201 TRP B O 1
ATOM 4225 N N . LYS B 1 202 ? 24.828 -31.406 -16.391 1 91.31 202 LYS B N 1
ATOM 4226 C CA . LYS B 1 202 ? 23.906 -30.719 -17.297 1 91.31 202 LYS B CA 1
ATOM 4227 C C . LYS B 1 202 ? 22.5 -31.281 -17.172 1 91.31 202 LYS B C 1
ATOM 4229 O O . LYS B 1 202 ? 22.312 -32.5 -17.078 1 91.31 202 LYS B O 1
ATOM 4234 N N . PRO B 1 203 ? 21.578 -30.344 -17.172 1 94 203 PRO B N 1
ATOM 4235 C CA . PRO B 1 203 ? 20.219 -30.844 -17.109 1 94 203 PRO B CA 1
ATOM 4236 C C . PRO B 1 203 ? 19.812 -31.625 -18.359 1 94 203 PRO B C 1
ATOM 4238 O O . PRO B 1 203 ? 20.328 -31.359 -19.453 1 94 203 PRO B O 1
ATOM 4241 N N . GLN B 1 204 ? 19.031 -32.594 -18.156 1 93.94 204 GLN B N 1
ATOM 4242 C CA . GLN B 1 204 ? 18.312 -33.25 -19.266 1 93.94 204 GLN B CA 1
ATOM 4243 C C . GLN B 1 204 ? 16.844 -32.812 -19.281 1 93.94 204 GLN B C 1
ATOM 4245 O O . GLN B 1 204 ? 16.016 -33.469 -18.641 1 93.94 204 GLN B O 1
ATOM 4250 N N . TRP B 1 205 ? 16.547 -31.828 -20.078 1 94.94 205 TRP B N 1
ATOM 4251 C CA . TRP B 1 205 ? 15.211 -31.234 -20.094 1 94.94 205 TRP B CA 1
ATOM 4252 C C . TRP B 1 205 ? 14.211 -32.188 -20.734 1 94.94 205 TRP B C 1
ATOM 4254 O O . TRP B 1 205 ? 14.516 -32.844 -21.719 1 94.94 205 TRP B O 1
ATOM 4264 N N . PRO B 1 206 ? 13.023 -32.156 -20.188 1 91.44 206 PRO B N 1
ATOM 4265 C CA . PRO B 1 206 ? 12 -32.969 -20.844 1 91.44 206 PRO B CA 1
ATOM 4266 C C . PRO B 1 206 ? 11.773 -32.531 -22.297 1 91.44 206 PRO B C 1
ATOM 4268 O O . PRO B 1 206 ? 11.609 -31.359 -22.594 1 91.44 206 PRO B O 1
ATOM 4271 N N . THR B 1 207 ? 11.805 -33.375 -23.312 1 84.69 207 THR B N 1
ATOM 4272 C CA . THR B 1 207 ? 11.742 -33.125 -24.75 1 84.69 207 THR B CA 1
ATOM 4273 C C . THR B 1 207 ? 10.344 -32.656 -25.141 1 84.69 207 THR B C 1
ATOM 4275 O O . THR B 1 207 ? 10.18 -31.953 -26.141 1 84.69 207 THR B O 1
ATOM 4278 N N . GLY B 1 208 ? 9.336 -32.938 -24.312 1 85.25 208 GLY B N 1
ATOM 4279 C CA . GLY B 1 208 ? 7.973 -32.688 -24.734 1 85.25 208 GLY B CA 1
ATOM 4280 C C . GLY B 1 208 ? 7.332 -31.516 -24 1 85.25 208 GLY B C 1
ATOM 4281 O O . GLY B 1 208 ? 6.105 -31.438 -23.891 1 85.25 208 GLY B O 1
ATOM 4282 N N . LEU B 1 209 ? 8.195 -30.672 -23.438 1 90.25 209 LEU B N 1
ATOM 4283 C CA . LEU B 1 209 ? 7.582 -29.516 -22.766 1 90.25 209 LEU B CA 1
ATOM 4284 C C . LEU B 1 209 ? 6.801 -28.672 -23.766 1 90.25 209 LEU B C 1
ATOM 4286 O O . LEU B 1 209 ? 7.32 -28.312 -24.828 1 90.25 209 LEU B O 1
ATOM 4290 N N . GLU B 1 210 ? 5.547 -28.484 -23.453 1 91.06 210 GLU B N 1
ATOM 4291 C CA . GLU B 1 210 ? 4.668 -27.75 -24.344 1 91.06 210 GLU B CA 1
ATOM 4292 C C . GLU B 1 210 ? 4.266 -26.406 -23.75 1 91.06 210 GLU B C 1
ATOM 4294 O O . GLU B 1 210 ? 4.387 -26.203 -22.531 1 91.06 210 GLU B O 1
ATOM 4299 N N . ALA B 1 211 ? 3.91 -25.609 -24.688 1 89.62 211 ALA B N 1
ATOM 4300 C CA . ALA B 1 211 ? 3.371 -24.328 -24.234 1 89.62 211 ALA B CA 1
ATOM 4301 C C . ALA B 1 211 ? 2.064 -24.531 -23.469 1 89.62 211 ALA B C 1
ATOM 4303 O O . ALA B 1 211 ? 1.164 -25.234 -23.938 1 89.62 211 ALA B O 1
ATOM 4304 N N . TYR B 1 212 ? 1.997 -24.094 -22.297 1 93.62 212 TYR B N 1
ATOM 4305 C CA . TYR B 1 212 ? 0.811 -23.984 -21.453 1 93.62 212 TYR B CA 1
ATOM 4306 C C . TYR B 1 212 ? 0.724 -22.594 -20.812 1 93.62 212 TYR B C 1
ATOM 4308 O O . TYR B 1 212 ? 1.425 -22.312 -19.844 1 93.62 212 TYR B O 1
ATOM 4316 N N . ALA B 1 213 ? -0.131 -21.797 -21.391 1 96 213 ALA B N 1
ATOM 4317 C CA . ALA B 1 213 ? -0.193 -20.406 -20.922 1 96 213 ALA B CA 1
ATOM 4318 C C . ALA B 1 213 ? -1.441 -20.172 -20.094 1 96 213 ALA B C 1
ATOM 4320 O O . ALA B 1 213 ? -2.529 -20.641 -20.422 1 96 213 ALA B O 1
ATOM 4321 N N . VAL B 1 214 ? -1.289 -19.625 -18.953 1 97.81 214 VAL B N 1
ATOM 4322 C CA . VAL B 1 214 ? -2.379 -19.109 -18.141 1 97.81 214 VAL B CA 1
ATOM 4323 C C . VAL B 1 214 ? -2.488 -17.594 -18.344 1 97.81 214 VAL B C 1
ATOM 4325 O O . VAL B 1 214 ? -1.555 -16.844 -18.031 1 97.81 214 VAL B O 1
ATOM 4328 N N . PRO B 1 215 ? -3.596 -17.188 -18.938 1 98.19 215 PRO B N 1
ATOM 4329 C CA . PRO B 1 215 ? -3.709 -15.75 -19.188 1 98.19 215 PRO B CA 1
ATOM 4330 C C . PRO B 1 215 ? -3.76 -14.93 -17.906 1 98.19 215 PRO B C 1
ATOM 4332 O O . PRO B 1 215 ? -4.32 -15.383 -16.891 1 98.19 215 PRO B O 1
ATOM 4335 N N . PHE B 1 216 ? -3.18 -13.719 -17.969 1 98.31 216 PHE B N 1
ATOM 4336 C CA . PHE B 1 216 ? -3.338 -12.805 -16.844 1 98.31 216 PHE B CA 1
ATOM 4337 C C . PHE B 1 216 ? -4.805 -12.469 -16.609 1 98.31 216 PHE B C 1
ATOM 4339 O O . PHE B 1 216 ? -5.586 -12.406 -17.562 1 98.31 216 PHE B O 1
ATOM 4346 N N . GLY B 1 217 ? -5.188 -12.297 -15.406 1 98.38 217 GLY B N 1
ATOM 4347 C CA . GLY B 1 217 ? -6.535 -11.844 -15.094 1 98.38 217 GLY B CA 1
ATOM 4348 C C . GLY B 1 217 ? -7.559 -12.961 -15.133 1 98.38 217 GLY B C 1
ATOM 4349 O O . GLY B 1 217 ? -8.766 -12.703 -15.211 1 98.38 217 GLY B O 1
ATOM 4350 N N . LYS B 1 218 ? -7.051 -14.117 -15.18 1 98.44 218 LYS B N 1
ATOM 4351 C CA . LYS B 1 218 ? -7.961 -15.258 -15.141 1 98.44 218 LYS B CA 1
ATOM 4352 C C . LYS B 1 218 ? -7.727 -16.109 -13.898 1 98.44 218 LYS B C 1
ATOM 4354 O O . LYS B 1 218 ? -6.637 -16.656 -13.711 1 98.44 218 LYS B O 1
ATOM 4359 N N . GLY B 1 219 ? -8.727 -16.156 -13.039 1 98.56 219 GLY B N 1
ATOM 4360 C CA . GLY B 1 219 ? -8.711 -17.031 -11.875 1 98.56 219 GLY B CA 1
ATOM 4361 C C . GLY B 1 219 ? -9.289 -18.406 -12.141 1 98.56 219 GLY B C 1
ATOM 4362 O O . GLY B 1 219 ? -9.547 -18.766 -13.297 1 98.56 219 GLY B O 1
ATOM 4363 N N . LYS B 1 220 ? -9.367 -19.203 -11.062 1 98.19 220 LYS B N 1
ATOM 4364 C CA . LYS B 1 220 ? -9.828 -20.578 -11.18 1 98.19 220 LYS B CA 1
ATOM 4365 C C . LYS B 1 220 ? -10.602 -21.016 -9.945 1 98.19 220 LYS B C 1
ATOM 4367 O O . LYS B 1 220 ? -10.164 -20.781 -8.812 1 98.19 220 LYS B O 1
ATOM 4372 N N . ILE B 1 221 ? -11.828 -21.547 -10.188 1 98.81 221 ILE B N 1
ATOM 4373 C CA . ILE B 1 221 ? -12.516 -22.203 -9.086 1 98.81 221 ILE B CA 1
ATOM 4374 C C . ILE B 1 221 ? -11.844 -23.547 -8.773 1 98.81 221 ILE B C 1
ATOM 4376 O O . ILE B 1 221 ? -11.836 -24.453 -9.609 1 98.81 221 ILE B O 1
ATOM 4380 N N . VAL B 1 222 ? -11.289 -23.656 -7.605 1 98.44 222 VAL B N 1
ATOM 4381 C CA . VAL B 1 222 ? -10.539 -24.875 -7.293 1 98.44 222 VAL B CA 1
ATOM 4382 C C . VAL B 1 222 ? -11.391 -25.812 -6.449 1 98.44 222 VAL B C 1
ATOM 4384 O O . VAL B 1 222 ? -11.055 -26.984 -6.285 1 98.44 222 VAL B O 1
ATOM 4387 N N . ARG B 1 223 ? -12.43 -25.281 -5.887 1 98.56 223 ARG B N 1
ATOM 4388 C CA . ARG B 1 223 ? -13.445 -26.047 -5.176 1 98.56 223 ARG B CA 1
ATOM 4389 C C . ARG B 1 223 ? -14.82 -25.422 -5.348 1 98.56 223 ARG B C 1
ATOM 4391 O O . ARG B 1 223 ? -15.016 -24.234 -5.051 1 98.56 223 ARG B O 1
ATOM 4398 N N . GLU B 1 224 ? -15.734 -26.156 -5.793 1 98.56 224 GLU B N 1
ATOM 4399 C CA . GLU B 1 224 ? -17.094 -25.656 -5.957 1 98.56 224 GLU B CA 1
ATOM 4400 C C . GLU B 1 224 ? -17.812 -25.578 -4.617 1 98.56 224 GLU B C 1
ATOM 4402 O O . GLU B 1 224 ? -17.547 -26.359 -3.707 1 98.56 224 GLU B O 1
ATOM 4407 N N . GLY B 1 225 ? -18.672 -24.641 -4.484 1 98.56 225 GLY B N 1
ATOM 4408 C CA . GLY B 1 225 ? -19.5 -24.469 -3.311 1 98.56 225 GLY B CA 1
ATOM 4409 C C . GLY B 1 225 ? -20.688 -23.531 -3.555 1 98.56 225 GLY B C 1
ATOM 4410 O O . GLY B 1 225 ? -20.781 -22.906 -4.605 1 98.56 225 GLY B O 1
ATOM 4411 N N . THR B 1 226 ? -21.609 -23.469 -2.498 1 98.25 226 THR B N 1
ATOM 4412 C CA . THR B 1 226 ? -22.859 -22.766 -2.754 1 98.25 226 THR B CA 1
ATOM 4413 C C . THR B 1 226 ? -23.172 -21.797 -1.622 1 98.25 226 THR B C 1
ATOM 4415 O O . THR B 1 226 ? -24.047 -20.938 -1.757 1 98.25 226 THR B O 1
ATOM 4418 N N . GLN B 1 227 ? -22.5 -21.828 -0.537 1 98.25 227 GLN B N 1
ATOM 4419 C CA . GLN B 1 227 ? -22.906 -21.078 0.638 1 98.25 227 GLN B CA 1
ATOM 4420 C C . GLN B 1 227 ? -22.078 -19.797 0.79 1 98.25 227 GLN B C 1
ATOM 4422 O O . GLN B 1 227 ? -22.562 -18.797 1.305 1 98.25 227 GLN B O 1
ATOM 4427 N N . LEU B 1 228 ? -20.828 -19.938 0.464 1 98.75 228 LEU B N 1
ATOM 4428 C CA . LEU B 1 228 ? -19.953 -18.781 0.547 1 98.75 228 LEU B CA 1
ATOM 4429 C C . LEU B 1 228 ? -18.781 -18.922 -0.418 1 98.75 228 LEU B C 1
ATOM 4431 O O . LEU B 1 228 ? -18.469 -20.016 -0.876 1 98.75 228 LEU B O 1
ATOM 4435 N N . THR B 1 229 ? -18.188 -17.828 -0.761 1 98.88 229 THR B N 1
ATOM 4436 C CA . THR B 1 229 ? -17.031 -17.734 -1.638 1 98.88 229 THR B CA 1
ATOM 4437 C C . THR B 1 229 ? -15.766 -17.406 -0.838 1 98.88 229 THR B C 1
ATOM 4439 O O . THR B 1 229 ? -15.781 -16.5 -0.001 1 98.88 229 THR B O 1
ATOM 4442 N N . VAL B 1 230 ? -14.734 -18.156 -0.972 1 98.94 230 VAL B N 1
ATOM 4443 C CA . VAL B 1 230 ? -13.406 -17.844 -0.448 1 98.94 230 VAL B CA 1
ATOM 4444 C C . VAL B 1 230 ? -12.453 -17.531 -1.602 1 98.94 230 VAL B C 1
ATOM 4446 O O . VAL B 1 230 ? -12.32 -18.328 -2.539 1 98.94 230 VAL B O 1
ATOM 4449 N N . VAL B 1 231 ? -11.828 -16.391 -1.609 1 98.94 231 VAL B N 1
ATOM 4450 C CA . VAL B 1 231 ? -10.883 -15.977 -2.639 1 98.94 231 VAL B CA 1
ATOM 4451 C C . VAL B 1 231 ? -9.484 -15.836 -2.033 1 98.94 231 VAL B C 1
ATOM 4453 O O . VAL B 1 231 ? -9.305 -15.172 -1.012 1 98.94 231 VAL B O 1
ATOM 4456 N N . SER B 1 232 ? -8.539 -16.453 -2.604 1 98.81 232 SER B N 1
ATOM 4457 C CA . SER B 1 232 ? -7.168 -16.406 -2.096 1 98.81 232 SER B CA 1
ATOM 4458 C C . SER B 1 232 ? -6.156 -16.594 -3.221 1 98.81 232 SER B C 1
ATOM 4460 O O . SER B 1 232 ? -6.504 -16.484 -4.398 1 98.81 232 SER B O 1
ATOM 4462 N N . TYR B 1 233 ? -4.891 -16.609 -2.914 1 98.19 233 TYR B N 1
ATOM 4463 C CA . TYR B 1 233 ? -3.754 -16.828 -3.801 1 98.19 233 TYR B CA 1
ATOM 4464 C C . TYR B 1 233 ? -2.496 -17.156 -3.004 1 98.19 233 TYR B C 1
ATOM 4466 O O . TYR B 1 233 ? -2.432 -16.891 -1.8 1 98.19 233 TYR B O 1
ATOM 4474 N N . GLY B 1 234 ? -1.536 -17.688 -3.699 1 96.62 234 GLY B N 1
ATOM 4475 C CA . GLY B 1 234 ? -0.256 -17.938 -3.059 1 96.62 234 GLY B CA 1
ATOM 4476 C C . GLY B 1 234 ? -0.348 -18.938 -1.917 1 96.62 234 GLY B C 1
ATOM 4477 O O . GLY B 1 234 ? -1.034 -19.953 -2.029 1 96.62 234 GLY B O 1
ATOM 4478 N N . ARG B 1 235 ? 0.3 -18.688 -0.845 1 94.56 235 ARG B N 1
ATOM 4479 C CA . ARG B 1 235 ? 0.501 -19.609 0.266 1 94.56 235 ARG B CA 1
ATOM 4480 C C . ARG B 1 235 ? -0.824 -19.969 0.931 1 94.56 235 ARG B C 1
ATOM 4482 O O . ARG B 1 235 ? -1.005 -21.094 1.406 1 94.56 235 ARG B O 1
ATOM 4489 N N . THR B 1 236 ? -1.737 -19.078 0.958 1 97.12 236 THR B N 1
ATOM 4490 C CA . THR B 1 236 ? -2.953 -19.281 1.74 1 97.12 236 THR B CA 1
ATOM 4491 C C . THR B 1 236 ? -3.971 -20.094 0.956 1 97.12 236 THR B C 1
ATOM 4493 O O . THR B 1 236 ? -4.918 -20.641 1.533 1 97.12 236 THR B O 1
ATOM 4496 N N . LEU B 1 237 ? -3.779 -20.281 -0.336 1 98.12 237 LEU B N 1
ATOM 4497 C CA . LEU B 1 237 ? -4.773 -20.969 -1.159 1 98.12 237 LEU B CA 1
ATOM 4498 C C . LEU B 1 237 ? -4.934 -22.422 -0.727 1 98.12 237 LEU B C 1
ATOM 4500 O O . LEU B 1 237 ? -6.051 -22.875 -0.469 1 98.12 237 LEU B O 1
ATOM 4504 N N . PRO B 1 238 ? -3.809 -23.188 -0.591 1 97.62 238 PRO B N 1
ATOM 4505 C CA . PRO B 1 238 ? -3.988 -24.578 -0.141 1 97.62 238 PRO B CA 1
ATOM 4506 C C . PRO B 1 238 ? -4.633 -24.672 1.241 1 97.62 238 PRO B C 1
ATOM 4508 O O . PRO B 1 238 ? -5.387 -25.609 1.515 1 97.62 238 PRO B O 1
ATOM 4511 N N . LEU B 1 239 ? -4.34 -23.719 2.125 1 97.81 239 LEU B N 1
ATOM 4512 C CA . LEU B 1 239 ? -4.961 -23.672 3.445 1 97.81 239 LEU B CA 1
ATOM 4513 C C . LEU B 1 239 ? -6.465 -23.438 3.332 1 97.81 239 LEU B C 1
ATOM 4515 O O . LEU B 1 239 ? -7.25 -24.062 4.055 1 97.81 239 LEU B O 1
ATOM 4519 N N . CYS B 1 240 ? -6.848 -22.562 2.434 1 98.81 240 CYS B N 1
ATOM 4520 C CA . CYS B 1 240 ? -8.258 -22.281 2.199 1 98.81 240 CYS B CA 1
ATOM 4521 C C . CYS B 1 240 ? -8.977 -23.531 1.674 1 98.81 240 CYS B C 1
ATOM 4523 O O . CYS B 1 240 ? -10.086 -23.844 2.113 1 98.81 240 CYS B O 1
ATOM 4525 N N . THR B 1 241 ? -8.344 -24.219 0.723 1 98.56 241 THR B N 1
ATOM 4526 C CA . THR B 1 241 ? -8.93 -25.422 0.151 1 98.56 241 THR B CA 1
ATOM 4527 C C . THR B 1 241 ? -9.109 -26.5 1.22 1 98.56 241 THR B C 1
ATOM 4529 O O . THR B 1 241 ? -10.172 -27.109 1.315 1 98.56 241 THR B O 1
ATOM 4532 N N . LYS B 1 242 ? -8.086 -26.625 2.014 1 98.38 242 LYS B N 1
ATOM 4533 C CA . LYS B 1 242 ? -8.141 -27.609 3.092 1 98.38 242 LYS B CA 1
ATOM 4534 C C . LYS B 1 242 ? -9.227 -27.266 4.102 1 98.38 242 LYS B C 1
ATOM 4536 O O . LYS B 1 242 ? -9.961 -28.141 4.562 1 98.38 242 LYS B O 1
ATOM 4541 N N . ALA B 1 243 ? -9.289 -26 4.48 1 98.75 243 ALA B N 1
ATOM 4542 C CA . ALA B 1 243 ? -10.32 -25.547 5.406 1 98.75 243 ALA B CA 1
ATOM 4543 C C . ALA B 1 243 ? -11.719 -25.828 4.859 1 98.75 243 ALA B C 1
ATOM 4545 O O . ALA B 1 243 ? -12.586 -26.328 5.582 1 98.75 243 ALA B O 1
ATOM 4546 N N . ALA B 1 244 ? -11.922 -25.516 3.592 1 98.75 244 ALA B N 1
ATOM 4547 C CA . ALA B 1 244 ? -13.203 -25.766 2.941 1 98.75 244 ALA B CA 1
ATOM 4548 C C . ALA B 1 244 ? -13.555 -27.25 2.938 1 98.75 244 ALA B C 1
ATOM 4550 O O . ALA B 1 244 ? -14.703 -27.625 3.18 1 98.75 244 ALA B O 1
ATOM 4551 N N . GLU B 1 245 ? -12.555 -28.078 2.688 1 98.12 245 GLU B N 1
ATOM 4552 C CA . GLU B 1 245 ? -12.75 -29.531 2.699 1 98.12 245 GLU B CA 1
ATOM 4553 C C . GLU B 1 245 ? -13.156 -30.016 4.086 1 98.12 245 GLU B C 1
ATOM 4555 O O . GLU B 1 245 ? -14.094 -30.812 4.223 1 98.12 245 GLU B O 1
ATOM 4560 N N . THR B 1 246 ? -12.438 -29.531 5.035 1 97.94 246 THR B N 1
ATOM 4561 C CA . THR B 1 246 ? -12.719 -29.922 6.414 1 97.94 246 THR B CA 1
ATOM 4562 C C . THR B 1 246 ? -14.133 -29.516 6.812 1 97.94 246 THR B C 1
ATOM 4564 O O . THR B 1 246 ? -14.867 -30.312 7.402 1 97.94 246 THR B O 1
ATOM 4567 N N . LEU B 1 247 ? -14.539 -28.391 6.441 1 98.44 247 LEU B N 1
ATOM 4568 C CA . LEU B 1 247 ? -15.82 -27.844 6.863 1 98.44 247 LEU B CA 1
ATOM 4569 C C . LEU B 1 247 ? -16.969 -28.469 6.07 1 98.44 247 LEU B C 1
ATOM 4571 O O . LEU B 1 247 ? -18.125 -28.375 6.477 1 98.44 247 LEU B O 1
ATOM 4575 N N . ALA B 1 248 ? -16.625 -29.047 4.898 1 98 248 ALA B N 1
ATOM 4576 C CA . ALA B 1 248 ? -17.656 -29.766 4.125 1 98 248 ALA B CA 1
ATOM 4577 C C . ALA B 1 248 ? -18.266 -30.891 4.938 1 98 248 ALA B C 1
ATOM 4579 O O . ALA B 1 248 ? -19.453 -31.188 4.801 1 98 248 ALA B O 1
ATOM 4580 N N . ALA B 1 249 ? -17.453 -31.438 5.754 1 96.81 249 ALA B N 1
ATOM 4581 C CA . ALA B 1 249 ? -17.938 -32.5 6.621 1 96.81 249 ALA B CA 1
ATOM 4582 C C . ALA B 1 249 ? -18.953 -31.984 7.629 1 96.81 249 ALA B C 1
ATOM 4584 O O . ALA B 1 249 ? -19.812 -32.75 8.102 1 96.81 249 ALA B O 1
ATOM 4585 N N . ASP B 1 250 ? -18.844 -30.781 7.902 1 96.62 250 ASP B N 1
ATOM 4586 C CA . ASP B 1 250 ? -19.766 -30.141 8.836 1 96.62 250 ASP B CA 1
ATOM 4587 C C . ASP B 1 250 ? -20.953 -29.516 8.094 1 96.62 250 ASP B C 1
ATOM 4589 O O . ASP B 1 250 ? -21.734 -28.75 8.68 1 96.62 250 ASP B O 1
ATOM 4593 N N . GLY B 1 251 ? -21.031 -29.734 6.805 1 97.75 251 GLY B N 1
ATOM 4594 C CA . GLY B 1 251 ? -22.172 -29.266 6.023 1 97.75 251 GLY B CA 1
ATOM 4595 C C . GLY B 1 251 ? -21.969 -27.875 5.449 1 97.75 251 GLY B C 1
ATOM 4596 O O . GLY B 1 251 ? -22.922 -27.281 4.938 1 97.75 251 GLY B O 1
ATOM 4597 N N . ILE B 1 252 ? -20.828 -27.328 5.559 1 98.56 252 ILE B N 1
ATOM 4598 C CA . ILE B 1 252 ? -20.547 -26 5.02 1 98.56 252 ILE B CA 1
ATOM 4599 C C . ILE B 1 252 ? -19.969 -26.125 3.615 1 98.56 252 ILE B C 1
ATOM 4601 O O . ILE B 1 252 ? -18.969 -26.828 3.41 1 98.56 252 ILE B O 1
ATOM 4605 N N . SER B 1 253 ? -20.625 -25.484 2.643 1 98.69 253 SER B N 1
ATOM 4606 C CA . SER B 1 253 ? -20.234 -25.562 1.24 1 98.69 253 SER B CA 1
ATOM 4607 C C . SER B 1 253 ? -19.578 -24.266 0.783 1 98.69 253 SER B C 1
ATOM 4609 O O . SER B 1 253 ? -20.25 -23.344 0.332 1 98.69 253 SER B O 1
ATOM 4611 N N . ALA B 1 254 ? -18.281 -24.234 0.793 1 98.81 254 ALA B N 1
ATOM 4612 C CA . ALA B 1 254 ? -17.516 -23.062 0.405 1 98.81 254 ALA B CA 1
ATOM 4613 C C . ALA B 1 254 ? -16.922 -23.219 -0.991 1 98.81 254 ALA B C 1
ATOM 4615 O O . ALA B 1 254 ? -16.297 -24.25 -1.288 1 98.81 254 ALA B O 1
ATOM 4616 N N . GLU B 1 255 ? -17.188 -22.312 -1.859 1 98.88 255 GLU B N 1
ATOM 4617 C CA . GLU B 1 255 ? -16.484 -22.219 -3.133 1 98.88 255 GLU B CA 1
ATOM 4618 C C . GLU B 1 255 ? -15.141 -21.516 -2.969 1 98.88 255 GLU B C 1
ATOM 4620 O O . GLU B 1 255 ? -15.055 -20.469 -2.328 1 98.88 255 GLU B O 1
ATOM 4625 N N . VAL B 1 256 ? -14.062 -22.109 -3.451 1 98.94 256 VAL B N 1
ATOM 4626 C CA . VAL B 1 256 ? -12.727 -21.531 -3.299 1 98.94 256 VAL B CA 1
ATOM 4627 C C . VAL B 1 256 ? -12.188 -21.109 -4.664 1 98.94 256 VAL B C 1
ATOM 4629 O O . VAL B 1 256 ? -12.172 -21.906 -5.605 1 98.94 256 VAL B O 1
ATOM 4632 N N . ILE B 1 257 ? -11.789 -19.859 -4.758 1 98.94 257 ILE B N 1
ATOM 4633 C CA . ILE B 1 257 ? -11.25 -19.281 -5.984 1 98.94 257 ILE B CA 1
ATOM 4634 C C . ILE B 1 257 ? -9.766 -18.969 -5.801 1 98.94 257 ILE B C 1
ATOM 4636 O O . ILE B 1 257 ? -9.375 -18.344 -4.82 1 98.94 257 ILE B O 1
ATOM 4640 N N . ASP B 1 258 ? -8.953 -19.453 -6.672 1 98.88 258 ASP B N 1
ATOM 4641 C CA . ASP B 1 258 ? -7.559 -19.047 -6.832 1 98.88 258 ASP B CA 1
ATOM 4642 C C . ASP B 1 258 ? -7.441 -17.875 -7.805 1 98.88 258 ASP B C 1
ATOM 4644 O O . ASP B 1 258 ? -7.711 -18.016 -9 1 98.88 258 ASP B O 1
ATOM 4648 N N . LEU B 1 259 ? -7.027 -16.75 -7.344 1 98.69 259 LEU B N 1
ATOM 4649 C CA . LEU B 1 259 ? -6.965 -15.562 -8.195 1 98.69 259 LEU B CA 1
ATOM 4650 C C . LEU B 1 259 ? -5.914 -15.742 -9.289 1 98.69 259 LEU B C 1
ATOM 4652 O O . LEU B 1 259 ? -6.125 -15.328 -10.43 1 98.69 259 LEU B O 1
ATOM 4656 N N . ARG B 1 260 ? -4.73 -16.297 -8.922 1 98.56 260 ARG B N 1
ATOM 4657 C CA . ARG B 1 260 ? -3.596 -16.516 -9.812 1 98.56 260 ARG B CA 1
ATOM 4658 C C . ARG B 1 260 ? -2.941 -15.188 -10.188 1 98.56 260 ARG B C 1
ATOM 4660 O O . ARG B 1 260 ? -1.716 -15.055 -10.125 1 98.56 260 ARG B O 1
ATOM 4667 N N . SER B 1 261 ? -3.75 -14.203 -10.641 1 98.62 261 SER B N 1
ATOM 4668 C CA . SER B 1 261 ? -3.311 -12.859 -11 1 98.62 261 SER B CA 1
ATOM 4669 C C . SER B 1 261 ? -3.854 -11.82 -10.016 1 98.62 261 SER B C 1
ATOM 4671 O O . SER B 1 261 ? -5.043 -11.836 -9.688 1 98.62 261 SER B O 1
ATOM 4673 N N . LEU B 1 262 ? -2.967 -10.969 -9.562 1 98.31 262 LEU B N 1
ATOM 4674 C CA . LEU B 1 262 ? -3.367 -9.898 -8.656 1 98.31 262 LEU B CA 1
ATOM 4675 C C . LEU B 1 262 ? -3.711 -8.633 -9.43 1 98.31 262 LEU B C 1
ATOM 4677 O O . LEU B 1 262 ? -4.617 -7.887 -9.047 1 98.31 262 LEU B O 1
ATOM 4681 N N . TRP B 1 263 ? -2.893 -8.453 -10.594 1 97.44 263 TRP B N 1
ATOM 4682 C CA . TRP B 1 263 ? -3.248 -7.328 -11.453 1 97.44 263 TRP B CA 1
ATOM 4683 C C . TRP B 1 263 ? -2.936 -7.637 -12.914 1 97.44 263 TRP B C 1
ATOM 4685 O O . TRP B 1 263 ? -1.778 -7.879 -13.266 1 97.44 263 TRP B O 1
ATOM 4695 N N . PRO B 1 264 ? -3.859 -7.602 -13.812 1 97.44 264 PRO B N 1
ATOM 4696 C CA . PRO B 1 264 ? -5.273 -7.531 -13.438 1 97.44 264 PRO B CA 1
ATOM 4697 C C . PRO B 1 264 ? -5.773 -8.82 -12.781 1 97.44 264 PRO B C 1
ATOM 4699 O O . PRO B 1 264 ? -5.102 -9.852 -12.852 1 97.44 264 PRO B O 1
ATOM 4702 N N . TYR B 1 265 ? -6.887 -8.68 -12.047 1 98.31 265 TYR B N 1
ATOM 4703 C CA . TYR B 1 265 ? -7.492 -9.867 -11.445 1 98.31 265 TYR B CA 1
ATOM 4704 C C . TYR B 1 265 ? -8.852 -10.156 -12.078 1 98.31 265 TYR B C 1
ATOM 4706 O O . TYR B 1 265 ? -9.43 -9.305 -12.75 1 98.31 265 TYR B O 1
ATOM 4714 N N . ASP B 1 266 ? -9.344 -11.352 -11.93 1 98.69 266 ASP B N 1
ATOM 4715 C CA . ASP B 1 266 ? -10.578 -11.844 -12.547 1 98.69 266 ASP B CA 1
ATOM 4716 C C . ASP B 1 266 ? -11.797 -11.406 -11.742 1 98.69 266 ASP B C 1
ATOM 4718 O O . ASP B 1 266 ? -12.445 -12.234 -11.094 1 98.69 266 ASP B O 1
ATOM 4722 N N . TRP B 1 267 ? -12.133 -10.188 -11.891 1 98.62 267 TRP B N 1
ATOM 4723 C CA . TRP B 1 267 ? -13.25 -9.664 -11.109 1 98.62 267 TRP B CA 1
ATOM 4724 C C . TRP B 1 267 ? -14.555 -10.359 -11.492 1 98.62 267 TRP B C 1
ATOM 4726 O O . TRP B 1 267 ? -15.391 -10.648 -10.633 1 98.62 267 TRP B O 1
ATOM 4736 N N . GLU B 1 268 ? -14.789 -10.594 -12.711 1 98.69 268 GLU B N 1
ATOM 4737 C CA . GLU B 1 268 ? -16.031 -11.195 -13.164 1 98.69 268 GLU B CA 1
ATOM 4738 C C . GLU B 1 268 ? -16.25 -12.57 -12.531 1 98.69 268 GLU B C 1
ATOM 4740 O O . GLU B 1 268 ? -17.375 -12.93 -12.164 1 98.69 268 GLU B O 1
ATOM 4745 N N . LEU B 1 269 ? -15.164 -13.312 -12.398 1 98.81 269 LEU B N 1
ATOM 4746 C CA . LEU B 1 269 ? -15.242 -14.602 -11.727 1 98.81 269 LEU B CA 1
ATOM 4747 C C . LEU B 1 269 ? -15.664 -14.438 -10.273 1 98.81 269 LEU B C 1
ATOM 4749 O O . LEU B 1 269 ? -16.562 -15.141 -9.789 1 98.81 269 LEU B O 1
ATOM 4753 N N . ILE B 1 270 ? -15.047 -13.523 -9.547 1 98.88 270 ILE B N 1
ATOM 4754 C CA . ILE B 1 270 ? -15.359 -13.258 -8.148 1 98.88 270 ILE B CA 1
ATOM 4755 C C . ILE B 1 270 ? -16.812 -12.805 -8.023 1 98.88 270 ILE B C 1
ATOM 4757 O O . ILE B 1 270 ? -17.562 -13.336 -7.199 1 98.88 270 ILE B O 1
ATOM 4761 N N . LYS B 1 271 ? -17.172 -11.875 -8.891 1 98.75 271 LYS B N 1
ATOM 4762 C CA . LYS B 1 271 ? -18.516 -11.297 -8.867 1 98.75 271 LYS B CA 1
ATOM 4763 C C . LYS B 1 271 ? -19.578 -12.375 -9.047 1 98.75 271 LYS B C 1
ATOM 4765 O O . LYS B 1 271 ? -20.531 -12.438 -8.273 1 98.75 271 LYS B O 1
ATOM 4770 N N . ALA B 1 272 ? -19.391 -13.195 -10.023 1 98.75 272 ALA B N 1
ATOM 4771 C CA . ALA B 1 272 ? -20.344 -14.266 -10.297 1 98.75 272 ALA B CA 1
ATOM 4772 C C . ALA B 1 272 ? -20.484 -15.203 -9.102 1 98.75 272 ALA B C 1
ATOM 4774 O O . ALA B 1 272 ? -21.578 -15.602 -8.727 1 98.75 272 ALA B O 1
ATOM 4775 N N . SER B 1 273 ? -19.375 -15.508 -8.508 1 98.81 273 SER B N 1
ATOM 4776 C CA . SER B 1 273 ? -19.375 -16.406 -7.355 1 98.81 273 SER B CA 1
ATOM 4777 C C . SER B 1 273 ? -20.078 -15.766 -6.156 1 98.81 273 SER B C 1
ATOM 4779 O O . SER B 1 273 ? -20.875 -16.422 -5.488 1 98.81 273 SER B O 1
ATOM 4781 N N . VAL B 1 274 ? -19.75 -14.539 -5.887 1 98.69 274 VAL B N 1
ATOM 4782 C CA . VAL B 1 274 ? -20.328 -13.836 -4.746 1 98.69 274 VAL B CA 1
ATOM 4783 C C . VAL B 1 274 ? -21.828 -13.656 -4.957 1 98.69 274 VAL B C 1
ATOM 4785 O O . VAL B 1 274 ? -22.609 -13.75 -4.008 1 98.69 274 VAL B O 1
ATOM 4788 N N . GLN B 1 275 ? -22.219 -13.375 -6.191 1 98.31 275 GLN B N 1
ATOM 4789 C CA . GLN B 1 275 ? -23.641 -13.258 -6.484 1 98.31 275 GLN B CA 1
ATOM 4790 C C . GLN B 1 275 ? -24.375 -14.57 -6.223 1 98.31 275 GLN B C 1
ATOM 4792 O O . GLN B 1 275 ? -25.516 -14.57 -5.766 1 98.31 275 GLN B O 1
ATOM 4797 N N . LYS B 1 276 ? -23.688 -15.617 -6.496 1 98.12 276 LYS B N 1
ATOM 4798 C CA . LYS B 1 276 ? -24.25 -16.953 -6.273 1 98.12 276 LYS B CA 1
ATOM 4799 C C . LYS B 1 276 ? -24.344 -17.266 -4.785 1 98.12 276 LYS B C 1
ATOM 4801 O O . LYS B 1 276 ? -25.344 -17.797 -4.32 1 98.12 276 LYS B O 1
ATOM 4806 N N . THR B 1 277 ? -23.391 -16.875 -3.996 1 98 277 THR B N 1
ATOM 4807 C CA . THR B 1 277 ? -23.266 -17.375 -2.631 1 98 277 THR B CA 1
ATOM 4808 C C . THR B 1 277 ? -23.734 -16.328 -1.628 1 98 277 THR B C 1
ATOM 4810 O O . THR B 1 277 ? -24.141 -16.656 -0.514 1 98 277 THR B O 1
ATOM 4813 N N . GLY B 1 278 ? -23.578 -15.055 -2.004 1 97.88 278 GLY B N 1
ATOM 4814 C CA . GLY B 1 278 ? -24.016 -13.945 -1.168 1 97.88 278 GLY B CA 1
ATOM 4815 C C . GLY B 1 278 ? -23.047 -13.648 -0.035 1 97.88 278 GLY B C 1
ATOM 4816 O O . GLY B 1 278 ? -23.266 -12.727 0.754 1 97.88 278 GLY B O 1
ATOM 4817 N N . ARG B 1 279 ? -22 -14.469 0.188 1 98.62 279 ARG B N 1
ATOM 4818 C CA . ARG B 1 279 ? -21 -14.336 1.238 1 98.62 279 ARG B CA 1
ATOM 4819 C C . ARG B 1 279 ? -19.594 -14.484 0.672 1 98.62 279 ARG B C 1
ATOM 4821 O O . ARG B 1 279 ? -19.344 -15.344 -0.175 1 98.62 279 ARG B O 1
ATOM 4828 N N . VAL B 1 280 ? -18.641 -13.602 1.151 1 98.88 280 VAL B N 1
ATOM 4829 C CA . VAL B 1 280 ? -17.297 -13.742 0.59 1 98.88 280 VAL B CA 1
ATOM 4830 C C . VAL B 1 280 ? -16.25 -13.469 1.67 1 98.88 280 VAL B C 1
ATOM 4832 O O . VAL B 1 280 ? -16.422 -12.555 2.482 1 98.88 280 VAL B O 1
ATOM 4835 N N . LEU B 1 281 ? -15.242 -14.289 1.716 1 98.94 281 LEU B N 1
ATOM 4836 C CA . LEU B 1 281 ? -14.039 -14.148 2.527 1 98.94 281 LEU B CA 1
ATOM 4837 C C . LEU B 1 281 ? -12.797 -14.047 1.646 1 98.94 281 LEU B C 1
ATOM 4839 O O . LEU B 1 281 ? -12.531 -14.945 0.836 1 98.94 281 LEU B O 1
ATOM 4843 N N . PHE B 1 282 ? -12.094 -12.992 1.734 1 98.88 282 PHE B N 1
ATOM 4844 C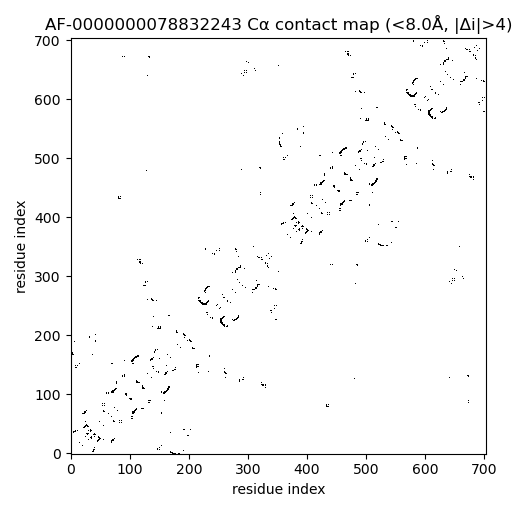 CA . PHE B 1 282 ? -10.781 -12.859 1.115 1 98.88 282 PHE B CA 1
ATOM 4845 C C . PHE B 1 282 ? -9.68 -13.234 2.098 1 98.88 282 PHE B C 1
ATOM 4847 O O . PHE B 1 282 ? -9.734 -12.867 3.271 1 98.88 282 PHE B O 1
ATOM 4854 N N . VAL B 1 283 ? -8.688 -13.992 1.643 1 98.75 283 VAL B N 1
ATOM 4855 C CA . VAL B 1 283 ? -7.617 -14.453 2.523 1 98.75 283 VAL B CA 1
ATOM 4856 C C . VAL B 1 283 ? -6.262 -14.195 1.873 1 98.75 283 VAL B C 1
ATOM 4858 O O . VAL B 1 283 ? -6.039 -14.57 0.719 1 98.75 283 VAL B O 1
ATOM 4861 N N . ASN B 1 284 ? -5.418 -13.539 2.521 1 96.62 284 ASN B N 1
ATOM 4862 C CA . ASN B 1 284 ? -4.031 -13.445 2.078 1 96.62 284 ASN B CA 1
ATOM 4863 C C . ASN B 1 284 ? -3.078 -13.258 3.256 1 96.62 284 ASN B C 1
ATOM 4865 O O . ASN B 1 284 ? -3.516 -13.117 4.398 1 96.62 284 ASN B O 1
ATOM 4869 N N . GLU B 1 285 ? -1.823 -13.297 2.996 1 92.88 285 GLU B N 1
ATOM 4870 C CA . GLU B 1 285 ? -0.793 -13.336 4.031 1 92.88 285 GLU B CA 1
ATOM 4871 C C . GLU B 1 285 ? -0.331 -11.938 4.406 1 92.88 285 GLU B C 1
ATOM 4873 O O . GLU B 1 285 ? 0.24 -11.727 5.477 1 92.88 285 GLU B O 1
ATOM 4878 N N . ASP B 1 286 ? -0.503 -10.969 3.574 1 92 286 ASP B N 1
ATOM 4879 C CA . ASP B 1 286 ? 0.027 -9.625 3.777 1 92 286 ASP B CA 1
ATOM 4880 C C . ASP B 1 286 ? -0.616 -8.953 4.992 1 92 286 ASP B C 1
ATOM 4882 O O . ASP B 1 286 ? -1.643 -9.422 5.492 1 92 286 ASP B O 1
ATOM 4886 N N . THR B 1 287 ? -0.004 -7.914 5.5 1 90.25 287 THR B N 1
ATOM 4887 C CA . THR B 1 287 ? -0.488 -7.238 6.699 1 90.25 287 THR B CA 1
ATOM 4888 C C . THR B 1 287 ? -1.84 -6.578 6.441 1 90.25 287 THR B C 1
ATOM 4890 O O . THR B 1 287 ? -2.117 -6.133 5.324 1 90.25 287 THR B O 1
ATOM 4893 N N . GLU B 1 288 ? -2.615 -6.383 7.402 1 93.56 288 GLU B N 1
ATOM 4894 C CA . GLU B 1 288 ? -4.039 -6.082 7.277 1 93.56 288 GLU B CA 1
ATOM 4895 C C . GLU B 1 288 ? -4.262 -4.605 6.961 1 93.56 288 GLU B C 1
ATOM 4897 O O . GLU B 1 288 ? -5.363 -4.211 6.574 1 93.56 288 GLU B O 1
ATOM 4902 N N . VAL B 1 289 ? -3.311 -3.689 7.109 1 95.06 289 VAL B N 1
ATOM 4903 C CA . VAL B 1 289 ? -3.514 -2.271 6.832 1 95.06 289 VAL B CA 1
ATOM 4904 C C . VAL B 1 289 ? -3.012 -1.941 5.43 1 95.06 289 VAL B C 1
ATOM 4906 O O . VAL B 1 289 ? -1.841 -2.162 5.113 1 95.06 289 VAL B O 1
ATOM 4909 N N . THR B 1 290 ? -3.939 -1.368 4.555 1 95.81 290 THR B N 1
ATOM 4910 C CA . THR B 1 290 ? -3.662 -1.062 3.156 1 95.81 290 THR B CA 1
ATOM 4911 C C . THR B 1 290 ? -3.244 -2.32 2.4 1 95.81 290 THR B C 1
ATOM 4913 O O . THR B 1 290 ? -2.201 -2.336 1.743 1 95.81 290 THR B O 1
ATOM 4916 N N . ASN B 1 291 ? -4.059 -3.297 2.551 1 96.44 291 ASN B N 1
ATOM 4917 C CA . ASN B 1 291 ? -3.91 -4.641 2 1 96.44 291 ASN B CA 1
ATOM 4918 C C . ASN B 1 291 ? -4.648 -4.785 0.672 1 96.44 291 ASN B C 1
ATOM 4920 O O . ASN B 1 291 ? -5.723 -4.219 0.49 1 96.44 291 ASN B O 1
ATOM 4924 N N . PHE B 1 292 ? -4.082 -5.555 -0.263 1 97.94 292 PHE B N 1
ATOM 4925 C CA . PHE B 1 292 ? -4.73 -5.789 -1.548 1 97.94 292 PHE B CA 1
ATOM 4926 C C . PHE B 1 292 ? -6.137 -6.348 -1.353 1 97.94 292 PHE B C 1
ATOM 4928 O O . PHE B 1 292 ? -7.047 -6.031 -2.119 1 97.94 292 PHE B O 1
ATOM 4935 N N . GLY B 1 293 ? -6.324 -7.242 -0.36 1 98.44 293 GLY B N 1
ATOM 4936 C CA . GLY B 1 293 ? -7.637 -7.793 -0.053 1 98.44 293 GLY B CA 1
ATOM 4937 C C . GLY B 1 293 ? -8.672 -6.727 0.241 1 98.44 293 GLY B C 1
ATOM 4938 O O . GLY B 1 293 ? -9.867 -6.93 -0.002 1 98.44 293 GLY B O 1
ATOM 4939 N N . GLU B 1 294 ? -8.219 -5.594 0.76 1 98.38 294 GLU B N 1
ATOM 4940 C CA . GLU B 1 294 ? -9.141 -4.492 1.03 1 98.38 294 GLU B CA 1
ATOM 4941 C C . GLU B 1 294 ? -9.672 -3.887 -0.265 1 98.38 294 GLU B C 1
ATOM 4943 O O . GLU B 1 294 ? -10.812 -3.418 -0.313 1 98.38 294 GLU B O 1
ATOM 4948 N N . HIS B 1 295 ? -8.836 -3.93 -1.301 1 98.31 295 HIS B N 1
ATOM 4949 C CA . HIS B 1 295 ? -9.289 -3.504 -2.621 1 98.31 295 HIS B CA 1
ATOM 4950 C C . HIS B 1 295 ? -10.438 -4.379 -3.119 1 98.31 295 HIS B C 1
ATOM 4952 O O . HIS B 1 295 ? -11.43 -3.865 -3.637 1 98.31 295 HIS B O 1
ATOM 4958 N N . LEU B 1 296 ? -10.312 -5.645 -2.91 1 98.69 296 LEU B N 1
ATOM 4959 C CA . LEU B 1 296 ? -11.352 -6.59 -3.322 1 98.69 296 LEU B CA 1
ATOM 4960 C C . LEU B 1 296 ? -12.617 -6.395 -2.504 1 98.69 296 LEU B C 1
ATOM 4962 O O . LEU B 1 296 ? -13.727 -6.473 -3.041 1 98.69 296 LEU B O 1
ATOM 4966 N N . VAL B 1 297 ? -12.469 -6.125 -1.196 1 98.69 297 VAL B N 1
ATOM 4967 C CA . VAL B 1 297 ? -13.609 -5.828 -0.34 1 98.69 297 VAL B CA 1
ATOM 4968 C C . VAL B 1 297 ? -14.336 -4.586 -0.853 1 98.69 297 VAL B C 1
ATOM 4970 O O . VAL B 1 297 ? -15.555 -4.59 -1.005 1 98.69 297 VAL B O 1
ATOM 4973 N N . ARG B 1 298 ? -13.578 -3.551 -1.156 1 98.31 298 ARG B N 1
ATOM 4974 C CA . ARG B 1 298 ? -14.164 -2.297 -1.625 1 98.31 298 ARG B CA 1
ATOM 4975 C C . ARG B 1 298 ? -14.953 -2.51 -2.912 1 98.31 298 ARG B C 1
ATOM 4977 O O . ARG B 1 298 ? -16.078 -2.023 -3.043 1 98.31 298 ARG B O 1
ATOM 4984 N N . ARG B 1 299 ? -14.344 -3.215 -3.82 1 98 299 ARG B N 1
ATOM 4985 C CA . ARG B 1 299 ? -15.039 -3.445 -5.086 1 98 299 ARG B CA 1
ATOM 4986 C C . ARG B 1 299 ? -16.297 -4.266 -4.875 1 98 299 ARG B C 1
ATOM 4988 O O . ARG B 1 299 ? -17.328 -4.02 -5.523 1 98 299 ARG B O 1
ATOM 4995 N N . THR B 1 300 ? -16.219 -5.277 -3.986 1 98.75 300 THR B N 1
ATOM 4996 C CA . THR B 1 300 ? -17.391 -6.086 -3.66 1 98.75 300 THR B CA 1
ATOM 4997 C C . THR B 1 300 ? -18.516 -5.207 -3.129 1 98.75 300 THR B C 1
ATOM 4999 O O . THR B 1 300 ? -19.672 -5.324 -3.572 1 98.75 300 THR B O 1
ATOM 5002 N N . VAL B 1 301 ? -18.203 -4.336 -2.229 1 98.06 301 VAL B N 1
ATOM 5003 C CA . VAL B 1 301 ? -19.203 -3.459 -1.614 1 98.06 301 VAL B CA 1
ATOM 5004 C C . VAL B 1 301 ? -19.75 -2.488 -2.658 1 98.06 301 VAL B C 1
ATOM 5006 O O . VAL B 1 301 ? -20.953 -2.246 -2.717 1 98.06 301 VAL B O 1
ATOM 5009 N N . GLU B 1 302 ? -18.906 -1.994 -3.445 1 96.75 302 GLU B N 1
ATOM 5010 C CA . GLU B 1 302 ? -19.297 -1.011 -4.453 1 96.75 302 GLU B CA 1
ATOM 5011 C C . GLU B 1 302 ? -20.266 -1.607 -5.465 1 96.75 302 GLU B C 1
ATOM 5013 O O . GLU B 1 302 ? -21.219 -0.946 -5.879 1 96.75 302 GLU B O 1
ATOM 5018 N N . GLU B 1 303 ? -20.078 -2.869 -5.797 1 97.56 303 GLU B N 1
ATOM 5019 C CA . GLU B 1 303 ? -20.844 -3.408 -6.918 1 97.56 303 GLU B CA 1
ATOM 5020 C C . GLU B 1 303 ? -21.922 -4.375 -6.441 1 97.56 303 GLU B C 1
ATOM 5022 O O . GLU B 1 303 ? -22.938 -4.574 -7.125 1 97.56 303 GLU B O 1
ATOM 5027 N N . LEU B 1 304 ? -21.766 -4.91 -5.188 1 97.94 304 LEU B N 1
ATOM 5028 C CA . LEU B 1 304 ? -22.656 -6.023 -4.844 1 97.94 304 LEU B CA 1
ATOM 5029 C C . LEU B 1 304 ? -23.297 -5.812 -3.477 1 97.94 304 LEU B C 1
ATOM 5031 O O . LEU B 1 304 ? -23.828 -6.746 -2.889 1 97.94 304 LEU B O 1
ATOM 5035 N N . PHE B 1 305 ? -23.219 -4.664 -2.963 1 97.75 305 PHE B N 1
ATOM 5036 C CA . PHE B 1 305 ? -23.609 -4.359 -1.592 1 97.75 305 PHE B CA 1
ATOM 5037 C C . PHE B 1 305 ? -25.016 -4.891 -1.297 1 97.75 305 PHE B C 1
ATOM 5039 O O . PHE B 1 305 ? -25.219 -5.594 -0.303 1 97.75 305 PHE B O 1
ATOM 5046 N N . TYR B 1 306 ? -25.922 -4.695 -2.111 1 96.19 306 TYR B N 1
ATOM 5047 C CA . TYR B 1 306 ? -27.328 -4.973 -1.844 1 96.19 306 TYR B CA 1
ATOM 5048 C C . TYR B 1 306 ? -27.641 -6.445 -2.07 1 96.19 306 TYR B C 1
ATOM 5050 O O . TYR B 1 306 ? -28.734 -6.91 -1.742 1 96.19 306 TYR B O 1
ATOM 5058 N N . SER B 1 307 ? -26.672 -7.227 -2.584 1 94.81 307 SER B N 1
ATOM 5059 C CA . SER B 1 307 ? -26.875 -8.656 -2.809 1 94.81 307 SER B CA 1
ATOM 5060 C C . SER B 1 307 ? -26.172 -9.484 -1.743 1 94.81 307 SER B C 1
ATOM 5062 O O . SER B 1 307 ? -26.312 -10.711 -1.714 1 94.81 307 SER B O 1
ATOM 5064 N N . LEU B 1 308 ? -25.453 -8.828 -0.889 1 97.56 308 LEU B N 1
ATOM 5065 C CA . LEU B 1 308 ? -24.672 -9.539 0.121 1 97.56 308 LEU B CA 1
ATOM 5066 C C . LEU B 1 308 ? -25.562 -9.984 1.276 1 97.56 308 LEU B C 1
ATOM 5068 O O . LEU B 1 308 ? -26.422 -9.227 1.734 1 97.56 308 LEU B O 1
ATOM 5072 N N . LEU B 1 309 ? -25.391 -11.18 1.707 1 97.25 309 LEU B N 1
ATOM 5073 C CA . LEU B 1 309 ? -26.109 -11.727 2.844 1 97.25 309 LEU B CA 1
ATOM 5074 C C . LEU B 1 309 ? -25.391 -11.438 4.152 1 97.25 309 LEU B C 1
ATOM 5076 O O . LEU B 1 309 ? -25.984 -11.523 5.23 1 97.25 309 LEU B O 1
ATOM 5080 N N . ALA B 1 310 ? -24.125 -11.18 4.094 1 97.81 310 ALA B N 1
ATOM 5081 C CA . ALA B 1 310 ? -23.25 -10.844 5.207 1 97.81 310 ALA B CA 1
ATOM 5082 C C . ALA B 1 310 ? -22.125 -9.914 4.758 1 97.81 310 ALA B C 1
ATOM 5084 O O . ALA B 1 310 ? -21.812 -9.844 3.568 1 97.81 310 ALA B O 1
ATOM 5085 N N . PRO B 1 311 ? -21.516 -9.133 5.699 1 98 311 PRO B N 1
ATOM 5086 C CA . PRO B 1 311 ? -20.391 -8.281 5.305 1 98 311 PRO B CA 1
ATOM 5087 C C . PRO B 1 311 ? -19.25 -9.078 4.699 1 98 311 PRO B C 1
ATOM 5089 O O . PRO B 1 311 ? -18.859 -10.125 5.23 1 98 311 PRO B O 1
ATOM 5092 N N . PRO B 1 312 ? -18.734 -8.609 3.539 1 98.5 312 PRO B N 1
ATOM 5093 C CA . PRO B 1 312 ? -17.5 -9.227 3.068 1 98.5 312 PRO B CA 1
ATOM 5094 C C . PRO B 1 312 ? -16.359 -9.109 4.082 1 98.5 312 PRO B C 1
ATOM 5096 O O . PRO B 1 312 ? -16.25 -8.102 4.789 1 98.5 312 PRO B O 1
ATOM 5099 N N . ARG B 1 313 ? -15.5 -10.133 4.148 1 98.12 313 ARG B N 1
ATOM 5100 C CA . ARG B 1 313 ? -14.469 -10.18 5.18 1 98.12 313 ARG B CA 1
ATOM 5101 C C . ARG B 1 313 ? -13.086 -10.375 4.562 1 98.12 313 ARG B C 1
ATOM 5103 O O . ARG B 1 313 ? -12.961 -10.953 3.479 1 98.12 313 ARG B O 1
ATOM 5110 N N . LEU B 1 314 ? -12.141 -9.875 5.238 1 98.56 314 LEU B N 1
ATOM 5111 C CA . LEU B 1 314 ? -10.734 -10.094 4.918 1 98.56 314 LEU B CA 1
ATOM 5112 C C . LEU B 1 314 ? -9.992 -10.711 6.098 1 98.56 314 LEU B C 1
ATOM 5114 O O . LEU B 1 314 ? -10.078 -10.211 7.223 1 98.56 314 LEU B O 1
ATOM 5118 N N . LEU B 1 315 ? -9.445 -11.812 5.895 1 98.38 315 LEU B N 1
ATOM 5119 C CA . LEU B 1 315 ? -8.5 -12.422 6.824 1 98.38 315 LEU B CA 1
ATOM 5120 C C . LEU B 1 315 ? -7.062 -12.258 6.328 1 98.38 315 LEU B C 1
ATOM 5122 O O . LEU B 1 315 ? -6.703 -12.797 5.277 1 98.38 315 LEU B O 1
ATOM 5126 N N . ALA B 1 316 ? -6.301 -11.484 7.004 1 96.31 316 ALA B N 1
ATOM 5127 C CA . ALA B 1 316 ? -4.941 -11.156 6.59 1 96.31 316 ALA B CA 1
ATOM 5128 C C . ALA B 1 316 ? -3.967 -11.289 7.758 1 96.31 316 ALA B C 1
ATOM 5130 O O . ALA B 1 316 ? -4.348 -11.711 8.852 1 96.31 316 ALA B O 1
ATOM 5131 N N . GLY B 1 317 ? -2.676 -11.102 7.461 1 92.88 317 GLY B N 1
ATOM 5132 C CA . GLY B 1 317 ? -1.677 -11.078 8.516 1 92.88 317 GLY B CA 1
ATOM 5133 C C . GLY B 1 317 ? -1.873 -9.945 9.5 1 92.88 317 GLY B C 1
ATOM 5134 O O . GLY B 1 317 ? -2.525 -8.945 9.188 1 92.88 317 GLY B O 1
ATOM 5135 N N . LYS B 1 318 ? -1.315 -10.078 10.633 1 90.31 318 LYS B N 1
ATOM 5136 C CA . LYS B 1 318 ? -1.413 -9.047 11.664 1 90.31 318 LYS B CA 1
ATOM 5137 C C . LYS B 1 318 ? -0.525 -7.852 11.328 1 90.31 318 LYS B C 1
ATOM 5139 O O . LYS B 1 318 ? 0.527 -8.008 10.703 1 90.31 318 LYS B O 1
ATOM 5144 N N . PHE B 1 319 ? -0.995 -6.688 11.711 1 88.94 319 PHE B N 1
ATOM 5145 C CA . PHE B 1 319 ? -0.227 -5.469 11.484 1 88.94 319 PHE B CA 1
ATOM 5146 C C . PHE B 1 319 ? 0.838 -5.293 12.562 1 88.94 319 PHE B C 1
ATOM 5148 O O . PHE B 1 319 ? 0.635 -4.559 13.531 1 88.94 319 PHE B O 1
ATOM 5155 N N . LEU B 1 320 ? 1.906 -5.938 12.359 1 80.81 320 LEU B N 1
ATOM 5156 C CA . LEU B 1 320 ? 3.023 -5.938 13.297 1 80.81 320 LEU B CA 1
ATOM 5157 C C . LEU B 1 320 ? 4.293 -5.414 12.625 1 80.81 320 LEU B C 1
ATOM 5159 O O . LEU B 1 320 ? 4.48 -5.586 11.422 1 80.81 320 LEU B O 1
ATOM 5163 N N . PRO B 1 321 ? 5.059 -4.703 13.445 1 73.69 321 PRO B N 1
ATOM 5164 C CA . PRO B 1 321 ? 6.301 -4.199 12.859 1 73.69 321 PRO B CA 1
ATOM 5165 C C . PRO B 1 321 ? 7.223 -5.32 12.375 1 73.69 321 PRO B C 1
ATOM 5167 O O . PRO B 1 321 ? 8.148 -5.07 11.602 1 73.69 321 PRO B O 1
ATOM 5170 N N . GLY B 1 322 ? 7.012 -6.539 12.742 1 63.19 322 GLY B N 1
ATOM 5171 C CA . GLY B 1 322 ? 7.828 -7.652 12.281 1 63.19 322 GLY B CA 1
ATOM 5172 C C . GLY B 1 322 ? 7.258 -9.008 12.656 1 63.19 322 GLY B C 1
ATOM 5173 O O . GLY B 1 322 ? 6.348 -9.094 13.484 1 63.19 322 GLY B O 1
ATOM 5174 N N . ILE B 1 323 ? 7.699 -9.945 11.812 1 57.28 323 ILE B N 1
ATOM 5175 C CA . ILE B 1 323 ? 7.383 -11.328 12.133 1 57.28 323 ILE B CA 1
ATOM 5176 C C . ILE B 1 323 ? 8.477 -11.922 13.016 1 57.28 323 ILE B C 1
ATOM 5178 O O . ILE B 1 323 ? 9.664 -11.82 12.695 1 57.28 323 ILE B O 1
ATOM 5182 N N . GLY B 1 324 ? 8.07 -12.328 14.148 1 57.78 324 GLY B N 1
ATOM 5183 C CA . GLY B 1 324 ? 9.023 -12.906 15.086 1 57.78 324 GLY B CA 1
ATOM 5184 C C . GLY B 1 324 ? 9.695 -14.156 14.547 1 57.78 324 GLY B C 1
ATOM 5185 O O . GLY B 1 324 ? 9.141 -14.852 13.695 1 57.78 324 GLY B O 1
ATOM 5186 N N . LEU B 1 325 ? 10.93 -14.344 14.898 1 60.53 325 LEU B N 1
ATOM 5187 C CA . LEU B 1 325 ? 11.719 -15.5 14.492 1 60.53 325 LEU B CA 1
ATOM 5188 C C . LEU B 1 325 ? 11.133 -16.781 15.07 1 60.53 325 LEU B C 1
ATOM 5190 O O . LEU B 1 325 ? 11.117 -17.828 14.391 1 60.53 325 LEU B O 1
ATOM 5194 N N . ALA B 1 326 ? 10.57 -16.594 16.312 1 67.25 326 ALA B N 1
ATOM 5195 C CA . ALA B 1 326 ? 10.016 -17.781 16.938 1 67.25 326 ALA B CA 1
ATOM 5196 C C . ALA B 1 326 ? 8.797 -18.281 16.172 1 67.25 326 ALA B C 1
ATOM 5198 O O . ALA B 1 326 ? 7.961 -17.5 15.734 1 67.25 326 ALA B O 1
ATOM 5199 N N . ASP B 1 327 ? 8.805 -19.578 15.992 1 67.44 327 ASP B N 1
ATOM 5200 C CA . ASP B 1 327 ? 7.742 -20.234 15.227 1 67.44 327 ASP B CA 1
ATOM 5201 C C . ASP B 1 327 ? 6.367 -19.781 15.719 1 67.44 327 ASP B C 1
ATOM 5203 O O . ASP B 1 327 ? 5.488 -19.469 14.906 1 67.44 327 ASP B O 1
ATOM 5207 N N . ALA B 1 328 ? 6.234 -19.781 16.938 1 68.25 328 ALA B N 1
ATOM 5208 C CA . ALA B 1 328 ? 4.941 -19.422 17.516 1 68.25 328 ALA B CA 1
ATOM 5209 C C . ALA B 1 328 ? 4.539 -18.016 17.125 1 68.25 328 ALA B C 1
ATOM 5211 O O . ALA B 1 328 ? 3.359 -17.734 16.906 1 68.25 328 ALA B O 1
ATOM 5212 N N . LEU B 1 329 ? 5.539 -17.188 16.953 1 70.69 329 LEU B N 1
ATOM 5213 C CA . LEU B 1 329 ? 5.262 -15.805 16.625 1 70.69 329 LEU B CA 1
ATOM 5214 C C . LEU B 1 329 ? 4.941 -15.656 15.133 1 70.69 329 LEU B C 1
ATOM 5216 O O . LEU B 1 329 ? 4.066 -14.875 14.758 1 70.69 329 LEU B O 1
ATOM 5220 N N . GLU B 1 330 ? 5.648 -16.391 14.359 1 70.44 330 GLU B N 1
ATOM 5221 C CA . GLU B 1 330 ? 5.34 -16.375 12.938 1 70.44 330 GLU B CA 1
ATOM 5222 C C . GLU B 1 330 ? 3.928 -16.891 12.672 1 70.44 330 GLU B C 1
ATOM 5224 O O . GLU B 1 330 ? 3.168 -16.266 11.922 1 70.44 330 GLU B O 1
ATOM 5229 N N . MET B 1 331 ? 3.652 -17.984 13.344 1 76.25 331 MET B N 1
ATOM 5230 C CA . MET B 1 331 ? 2.34 -18.594 13.148 1 76.25 331 MET B CA 1
ATOM 5231 C C . MET B 1 331 ? 1.232 -17.672 13.656 1 76.25 331 MET B C 1
ATOM 5233 O O . MET B 1 331 ? 0.116 -17.703 13.133 1 76.25 331 MET B O 1
ATOM 5237 N N . ALA B 1 332 ? 1.591 -16.875 14.484 1 79.19 332 ALA B N 1
ATOM 5238 C CA . ALA B 1 332 ? 0.6 -15.969 15.062 1 79.19 332 ALA B CA 1
ATOM 5239 C C . ALA B 1 332 ? 0.457 -14.703 14.219 1 79.19 332 ALA B C 1
ATOM 5241 O O . ALA B 1 332 ? -0.487 -13.93 14.406 1 79.19 332 ALA B O 1
ATOM 5242 N N . SER B 1 333 ? 1.339 -14.586 13.219 1 85.94 333 SER B N 1
ATOM 5243 C CA . SER B 1 333 ? 1.396 -13.32 12.5 1 85.94 333 SER B CA 1
ATOM 5244 C C . SER B 1 333 ? 0.641 -13.398 11.18 1 85.94 333 SER B C 1
ATOM 5246 O O . SER B 1 333 ? 0.231 -12.375 10.633 1 85.94 333 SER B O 1
ATOM 5248 N N . VAL B 1 334 ? 0.518 -14.617 10.656 1 90.5 334 VAL B N 1
ATOM 5249 C CA . VAL B 1 334 ? -0.126 -14.805 9.367 1 90.5 334 VAL B CA 1
ATOM 5250 C C . VAL B 1 334 ? -1.253 -15.828 9.492 1 90.5 334 VAL B C 1
ATOM 5252 O O . VAL B 1 334 ? -1.225 -16.688 10.375 1 90.5 334 VAL B O 1
ATOM 5255 N N . PRO B 1 335 ? -2.244 -15.805 8.68 1 94.5 335 PRO B N 1
ATOM 5256 C CA . PRO B 1 335 ? -3.371 -16.734 8.773 1 94.5 335 PRO B CA 1
ATOM 5257 C C . PRO B 1 335 ? -2.932 -18.203 8.727 1 94.5 335 PRO B C 1
ATOM 5259 O O . PRO B 1 335 ? -2.1 -18.562 7.898 1 94.5 335 PRO B O 1
ATOM 5262 N N . GLN B 1 336 ? -3.398 -18.906 9.656 1 94.94 336 GLN B N 1
ATOM 5263 C CA . GLN B 1 336 ? -3.205 -20.344 9.703 1 94.94 336 GLN B CA 1
ATOM 5264 C C . GLN B 1 336 ? -4.5 -21.094 9.383 1 94.94 336 GLN B C 1
ATOM 5266 O O . GLN B 1 336 ? -5.566 -20.469 9.305 1 94.94 336 GLN B O 1
ATOM 5271 N N . LEU B 1 337 ? -4.328 -22.438 9.195 1 97.31 337 LEU B N 1
ATOM 5272 C CA . LEU B 1 337 ? -5.484 -23.266 8.867 1 97.31 337 LEU B CA 1
ATOM 5273 C C . LEU B 1 337 ? -6.613 -23.047 9.867 1 97.31 337 LEU B C 1
ATOM 5275 O O . LEU B 1 337 ? -7.773 -22.891 9.477 1 97.31 337 LEU B O 1
ATOM 5279 N N . GLY B 1 338 ? -6.281 -22.984 11.133 1 97.75 338 GLY B N 1
ATOM 5280 C CA . GLY B 1 338 ? -7.281 -22.766 12.164 1 97.75 338 GLY B CA 1
ATOM 5281 C C . GLY B 1 338 ? -7.992 -21.438 12.031 1 97.75 338 GLY B C 1
ATOM 5282 O O . GLY B 1 338 ? -9.211 -21.359 12.211 1 97.75 338 GLY B O 1
ATOM 5283 N N . ASP B 1 339 ? -7.27 -20.359 11.742 1 97.81 339 ASP B N 1
ATOM 5284 C CA . ASP B 1 339 ? -7.855 -19.031 11.555 1 97.81 339 ASP B CA 1
ATOM 5285 C C . ASP B 1 339 ? -8.852 -19.031 10.391 1 97.81 339 ASP B C 1
ATOM 5287 O O . ASP B 1 339 ? -9.945 -18.484 10.508 1 97.81 339 ASP B O 1
ATOM 5291 N N . ILE B 1 340 ? -8.438 -19.672 9.312 1 98.69 340 ILE B N 1
ATOM 5292 C CA . ILE B 1 340 ? -9.25 -19.703 8.102 1 98.69 340 ILE B CA 1
ATOM 5293 C C . ILE B 1 340 ? -10.516 -20.516 8.344 1 98.69 340 ILE B C 1
ATOM 5295 O O . ILE B 1 340 ? -11.609 -20.109 7.969 1 98.69 340 ILE B O 1
ATOM 5299 N N . THR B 1 341 ? -10.305 -21.672 8.977 1 98.75 341 THR B N 1
ATOM 5300 C CA . THR B 1 341 ? -11.453 -22.516 9.297 1 98.75 341 THR B CA 1
ATOM 5301 C C . THR B 1 341 ? -12.461 -21.75 10.156 1 98.75 341 THR B C 1
ATOM 5303 O O . THR B 1 341 ? -13.664 -21.781 9.875 1 98.75 341 THR B O 1
ATOM 5306 N N . THR B 1 342 ? -12 -21.094 11.148 1 98.56 342 THR B N 1
ATOM 5307 C CA . THR B 1 342 ? -12.852 -20.312 12.047 1 98.56 342 THR B CA 1
ATOM 5308 C C . THR B 1 342 ? -13.562 -19.203 11.281 1 98.56 342 THR B C 1
ATOM 5310 O O . THR B 1 342 ? -14.758 -18.969 11.477 1 98.56 342 THR B O 1
ATOM 5313 N N . ALA B 1 343 ? -12.844 -18.547 10.398 1 98.62 343 ALA B N 1
ATOM 5314 C CA . ALA B 1 343 ? -13.414 -17.438 9.633 1 98.62 343 ALA B CA 1
ATOM 5315 C C . ALA B 1 343 ? -14.523 -17.922 8.703 1 98.62 343 ALA B C 1
ATOM 5317 O O . ALA B 1 343 ? -15.578 -17.297 8.609 1 98.62 343 ALA B O 1
ATOM 5318 N N . ILE B 1 344 ? -14.266 -19.016 8 1 98.75 344 ILE B N 1
ATOM 5319 C CA . ILE B 1 344 ? -15.266 -19.578 7.094 1 98.75 344 ILE B CA 1
ATOM 5320 C C . ILE B 1 344 ? -16.5 -20 7.883 1 98.75 344 ILE B C 1
ATOM 5322 O O . ILE B 1 344 ? -17.625 -19.672 7.496 1 98.75 344 ILE B O 1
ATOM 5326 N N . ARG B 1 345 ? -16.281 -20.672 8.984 1 98.38 345 ARG B N 1
ATOM 5327 C CA . ARG B 1 345 ? -17.406 -21.125 9.812 1 98.38 345 ARG B CA 1
ATOM 5328 C C . ARG B 1 345 ? -18.234 -19.953 10.297 1 98.38 345 ARG B C 1
ATOM 5330 O O . ARG B 1 345 ? -19.469 -19.984 10.219 1 98.38 345 ARG B O 1
ATOM 5337 N N . SER B 1 346 ? -17.609 -18.969 10.82 1 98.06 346 SER B N 1
ATOM 5338 C CA . SER B 1 346 ? -18.297 -17.781 11.312 1 98.06 346 SER B CA 1
ATOM 5339 C C . SER B 1 346 ? -19.109 -17.109 10.211 1 98.06 346 SER B C 1
ATOM 5341 O O . SER B 1 346 ? -20.25 -16.719 10.422 1 98.06 346 SER B O 1
ATOM 5343 N N . LEU B 1 347 ? -18.484 -16.953 9.023 1 98.25 347 LEU B N 1
ATOM 5344 C CA . LEU B 1 347 ? -19.141 -16.297 7.906 1 98.25 347 LEU B CA 1
ATOM 5345 C C . LEU B 1 347 ? -20.344 -17.094 7.426 1 98.25 347 LEU B C 1
ATOM 5347 O O . LEU B 1 347 ? -21.391 -16.531 7.105 1 98.25 347 LEU B O 1
ATOM 5351 N N . ALA B 1 348 ? -20.203 -18.375 7.367 1 97.75 348 ALA B N 1
ATOM 5352 C CA . ALA B 1 348 ? -21.281 -19.266 6.902 1 97.75 348 ALA B CA 1
ATOM 5353 C C . ALA B 1 348 ? -22.516 -19.141 7.785 1 97.75 348 ALA B C 1
ATOM 5355 O O . ALA B 1 348 ? -23.641 -19.219 7.297 1 97.75 348 ALA B O 1
ATOM 5356 N N . GLY B 1 349 ? -22.281 -18.906 9.039 1 95.56 349 GLY B N 1
ATOM 5357 C CA . GLY B 1 349 ? -23.391 -18.906 9.984 1 95.56 349 GLY B CA 1
ATOM 5358 C C . GLY B 1 349 ? -23.906 -17.516 10.297 1 95.56 349 GLY B C 1
ATOM 5359 O O . GLY B 1 349 ? -24.875 -17.375 11.047 1 95.56 349 GLY B O 1
ATOM 5360 N N . GLU B 1 350 ? -23.281 -16.531 9.695 1 95 350 GLU B N 1
ATOM 5361 C CA . GLU B 1 350 ? -23.656 -15.172 10.047 1 95 350 GLU B CA 1
ATOM 5362 C C . GLU B 1 350 ? -25.047 -14.828 9.492 1 95 350 GLU B C 1
ATOM 5364 O O . GLU B 1 350 ? -25.359 -15.164 8.344 1 95 350 GLU B O 1
A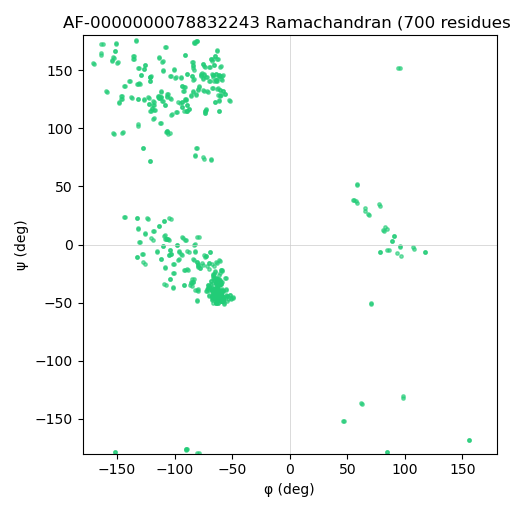TOM 5369 N N . GLN B 1 351 ? -25.875 -14.305 10.281 1 90.62 351 GLN B N 1
ATOM 5370 C CA . GLN B 1 351 ? -27.188 -13.805 9.906 1 90.62 351 GLN B CA 1
ATOM 5371 C C . GLN B 1 351 ? -27.344 -12.32 10.242 1 90.62 351 GLN B C 1
ATOM 5373 O O . GLN B 1 351 ? -26.797 -11.852 11.25 1 90.62 351 GLN B O 1
ATOM 5378 N N . PRO B 1 352 ? -27.984 -11.602 9.367 1 84.38 352 PRO B N 1
ATOM 5379 C CA . PRO B 1 352 ? -28.172 -10.172 9.633 1 84.38 352 PRO B CA 1
ATOM 5380 C C . PRO B 1 352 ? -28.766 -9.906 11.016 1 84.38 352 PRO B C 1
ATOM 5382 O O . PRO B 1 352 ? -29.516 -10.734 11.531 1 84.38 352 PRO B O 1
#

Solvent-accessible surface area (backbone atoms only — not comparable to full-atom values): 34484 Å² total; per-residue (Å²): 82,49,21,23,24,54,22,40,28,52,27,52,48,48,30,47,73,71,53,58,38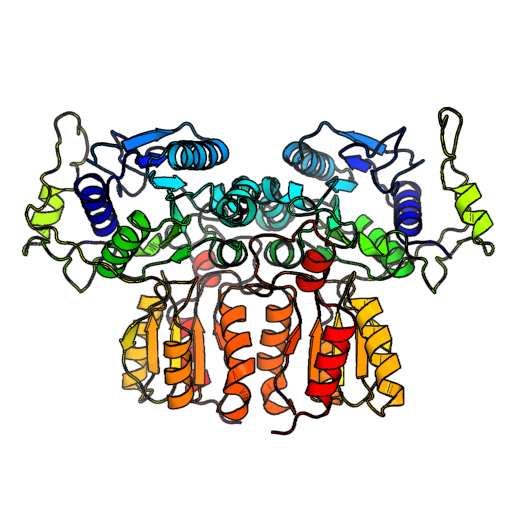,57,38,35,33,16,50,50,21,9,85,90,59,3,23,92,73,42,37,41,40,75,52,86,48,42,37,62,46,70,98,40,59,52,56,47,54,51,49,35,50,52,42,10,63,71,71,40,27,25,36,35,38,44,76,40,44,50,56,47,35,47,29,41,47,58,52,41,50,59,19,18,38,32,66,76,48,73,60,74,41,51,38,28,26,32,41,34,25,36,26,31,51,74,71,70,39,23,73,63,42,32,42,58,55,63,27,66,52,61,46,43,36,50,47,36,33,35,26,35,67,41,10,47,49,32,20,10,38,47,43,38,42,63,68,34,56,49,34,25,41,41,41,36,30,50,58,41,35,79,37,61,30,93,51,76,47,61,38,56,64,88,48,43,71,52,44,47,69,25,56,49,77,63,85,78,85,51,86,85,65,71,55,50,72,63,90,52,61,50,97,50,69,39,63,84,28,48,50,42,78,79,36,81,48,61,50,26,27,36,40,23,35,22,67,45,31,64,40,49,52,50,29,35,56,60,37,39,78,75,71,42,39,40,17,32,32,38,31,40,16,72,31,56,45,31,56,68,61,52,49,55,44,30,69,66,24,18,23,41,37,33,39,39,62,41,41,56,46,26,20,46,59,27,40,55,44,43,52,44,34,65,74,39,46,90,62,43,57,44,63,58,43,71,49,40,7,52,81,50,48,56,42,42,59,51,64,72,41,36,58,68,32,30,68,40,55,68,55,51,36,51,51,52,55,53,58,70,67,52,69,124,78,51,21,24,23,53,22,40,27,52,28,50,49,49,29,48,73,71,53,60,39,57,38,33,32,16,51,51,20,8,85,89,58,3,22,94,74,41,37,41,42,75,52,88,49,41,36,62,45,70,97,41,60,52,56,48,54,50,47,36,50,52,43,9,63,72,71,39,27,26,36,34,38,45,75,40,44,51,56,47,33,48,28,43,47,56,51,42,48,58,19,19,38,32,67,76,47,73,60,75,42,51,38,28,25,32,40,34,26,37,26,31,51,76,72,69,39,22,72,65,44,30,41,58,54,65,29,66,51,62,46,43,36,50,47,36,34,35,26,34,67,42,11,45,49,33,21,9,36,48,44,38,41,64,69,35,55,48,34,25,41,42,40,36,32,50,59,40,34,77,38,61,30,94,51,74,47,62,39,56,64,88,47,44,69,53,45,47,68,26,54,49,79,64,84,78,87,50,86,85,63,71,54,50,71,64,88,51,62,49,95,51,70,39,63,82,28,47,51,42,79,79,35,83,47,60,52,24,27,36,42,24,34,23,68,45,30,64,40,50,51,50,30,35,56,59,37,39,78,74,71,43,40,40,18,32,33,38,31,40,17,72,31,55,44,31,56,67,61,53,50,54,44,30,69,68,24,18,23,41,38,33,40,39,62,43,42,56,46,26,21,45,58,26,38,54,44,44,53,45,35,65,74,38,46,92,62,45,57,45,64,57,42,71,48,42,7,52,79,50,48,56,42,44,60,50,64,71,41,37,56,68,33,32,70,40,54,66,55,49,36,50,50,51,53,51,59,70,66,51,69,124

Sequence (704 aa):
MANMAQAIRMALHYAEEHLGVTDIFGEDVGAPLGGVFTCTQGLKTTWNSPLDERGIIGAAMGIAMAGGRPVAEIQFCDYVYNTIDLLKLAGNTSWSTFGDWNLPMVVRTPVGSGIRGSIYHSHSFDATMTHIAGWKVVMPSTPLDAYGLLITACQEKNPVMFLEPKALLRVKGEERIPGEPEDDRALSKLIDAPLGDRSQWKPQWPTGLEAYAVPFGKGKIVREGTQLTVVSYGRTLPLCTKAAETLAADGISAEVIDLRSLWPYDWELIKASVQKTGRVLFVNEDTEVTNFGEHLVRRTVEELFYSLLAPPRLLAGKFLPGIGLADALEMASVPQLGDITTAIRSLAGEQPMANMAQAIRMALHYAEEHLGVTDIFGEDVGAPLGGVFTCTQGLKTTWNSPLDERGIIGAAMGIAMAGGRPVAEIQFCDYVYNTIDLLKLAGNTSWSTFGDWNLPMVVRTPVGSGIRGSIYHSHSFDATMTHIAGWKVVMPSTPLDAYGLLITACQEKNPVMFLEPKALLRVKGEERIPGEPEDDRALSKLIDAPLGDRSQWKPQWPTGLEAYAVPFGKGKIVREGTQLTVVSYGRTLPLCTKAAETLAADGISAEVIDLRSLWPYDWELIKASVQKTGRVLFVNEDTEVTNFGEHLVRRTVEELFYSLLAPPRLLAGKFLPGIGLADALEMASVPQLGDITTAIRSLAGEQP

InterPro domains:
  IPR005475 Transketolase-like, pyrimidine-binding domain [PF02779] (3-170)
  IPR005475 Transketolase-like, pyrimidine-binding domain [SM00861] (2-171)
  IPR009014 Transketolase C-terminal/Pyruvate-ferredoxin oxidoreductase domain II [G3DSA:3.40.50.920] (216-348)
  IPR009014 Transketolase C-terminal/Pyruvate-ferredoxin oxidoreductase domain II [SSF52922] (212-347)
  IPR029061 Thiamin diphosphate-binding fold [SSF52518] (3-175)
  IPR033248 Transketolase, C-terminal domain [PF02780] (217-337)

Radius of gyration: 26.33 Å; Cα contacts (8 Å, |Δi|>4): 1762; chains: 2; bounding box: 62×82×52 Å

Nearest PDB structures (foldseek):
  1umd-assembly1_D  TM=9.401E-01  e=5.794E-36  Thermus thermophilus
  1w85-assembly1_B  TM=9.396E-01  e=4.388E-34  Geobacillus stearothermophilus
  1w88-assembly2_H  TM=9.386E-01  e=4.184E-33  Geobacillus stearothermophilus
  6cer-assembly1_D  TM=9.201E-01  e=1.416E-32  Homo sapiens
  1w88-assembly2_F  TM=9.313E-01  e=4.856E-31  Geobacillus stearothermophilus

Secondary structure (DSSP, 8-state):
--BHHHHHHHHHHHHHHHS---EEEETT-STTT-STT-TTTT-TTEEEPPS-HHHHHHHHHHHHHTT--EEEE-S-GGGGGGGHHHHHHHHHHHHHTTTS-----EEEEEESSSS--GGGS----HHHHHTSTT-EEE--SSHHHHHHHHHHHHH-SS-EEEEEEGGGTTPBPSSPPTT--S-HHHHHHHHSPPSS--TT------TT-------TT--EEEE--SSEEEEE-TTHHHHHHHHHHHHHTTT--EEEEE--EEES--HHHHHHHHHHHS-EEEEEEEESTT-HHHHHHHHHHHHHGGG-SS--EEEEE---S---SSHHHHHHHS--HHHHHHHHHHHHH---/--BHHHHHHHHHHHHHHHS---EEEETT-STTT-STT-TTTT-TTEEEPPS-HHHHHHHHHHHHHTT--EEEE-S-GGGGGGGHHHHHHHHHHHHHTTTS-----EEEEEESSSS--GGGS----HHHHHTSTT-EEE--SSHHHHHHHHHHHHH-SS-EEEEEEGGGTTPBPSSPPTT--S-HHHHHHHHSPPSS--TT------TT-------TT--EEEE--SSEEEEE-TTHHHHHHHHHHHHHTTT--EEEEE--EEES--HHHHHHHHHHHS-EEEEEEEESTT-HHHHHHHHHHHHHGGG-SS--EEEEE---S---SSHHHHHHHS--HHHHHHHHHHHHH---

Organism: Myxococcus xanthus (strain DK1622) (NCBI:txid246197)

pLDDT: mean 92.41, std 9.46, range [48.84, 98.94]